Protein AF-A0A8F5RH94-F1 (afdb_monomer_lite)

Sequence (377 aa):
MGQPFQNGEINATYNPVNGRIYVYFTSCKGLTGWGYSQAGTTDPDHSSQIYFTYSDGEAFNWIDPINITSKLKAQEDEFSWISPCRSVVFPSGRLGLVSSSVIGSVVKSYFVIIDNDIVYLKNHILTSEYTGGEVGVHLLDNGKVVVHSRAYASSDGNGLQKIYISNSTFDQWNFISSVVTSDVKGDLVKLSNGYDNNPLWALTCANGRSDSSVGRSDYRVWFSRDLKKWDKSPITGINTDSVGYISSTDDGDGDGIISSSESGSFIGIWFTYVSQNYIRGRTYSLNGNKLKEVYNTYSDNALSSGAINNYELYINKSNESLCINYNGSGKKILQFGVNDSSTFVLDSSFTGNSVNVDNIDIIYLGAGNFTLSGLTG

Radius of gyration: 23.46 Å; chains: 1; bounding box: 64×50×61 Å

Secondary structure (DSSP, 8-state):
-PPPEEEEEEEEEEETTTTEEEEEEEEEESS-STTT--TT---TTTS-EEEEEEEESSS--BPPPEE-HHHH--TT-SEEE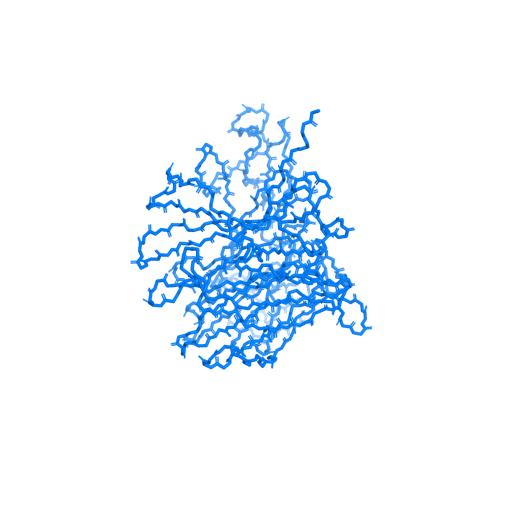E-SSPPEE-TTS-EEEEEEEEETTEEEEEEEEEETTEEEEEEEEEEEESSEEEEEEEE-TTS-EEEEEEE---TTS-EEEEEEEE-TTSS-EEEEEEEEESSS--EEEEES--TTSS-EEEEEEE--SBTTB-SSSSEEEEEESSSSS-EEPS---BTTTEEEEEEEEE-SSSSEEEEEEEESSSSSEEEEEEESS------EEEETTEEEE---EE-THHHHTT-S-TT-EEEETTTTEEEEEETTEEEEEEE-SS-GGGEEEE-TT---SEEE-TT--EEEE-SS-----EEE-

Foldseek 3Di:
DWADKDKDQWAWEQQPLQQKIKIKIKIAGDPADPPQAAAQDQDRPHHIWIWMWMDHHPPPDIDDIDTLCVVFDDRQFRYKIWASAYWDADPVRWTWGKMWTDRPQKIWIWIWTDDHNDTPDTETADMAGNAKRNKYWDADPVRKIKIWIWHFDDPVGFIKTWIWIADNVRRDIHTQAIDTARSAHKEKEWFQDDPVRAIKMKIKWQQAQDPVDGHLFWMWIWIDRRSRDTDTDPDTDDQRQFPIDKYWYAPVNSFWIWIWGDGPVDPDIWIFIQGPVDGDTWTWDQDPNDTDTQPAEDALVCLQVCVAPQQHWHQHPVQRFIWGNHNSGTDGGGHPDDPPVQEAEDDPPDPDQEAENVSHPYYHYYDDDDHHPYYHD

Structure (mmCIF, N/CA/C/O backbone):
data_AF-A0A8F5RH94-F1
#
_entry.id   AF-A0A8F5RH94-F1
#
loop_
_atom_site.group_PDB
_atom_site.id
_atom_site.type_symbol
_atom_site.label_atom_id
_atom_site.label_alt_id
_atom_site.label_comp_id
_atom_site.label_asym_id
_atom_site.label_entity_id
_atom_site.label_seq_id
_atom_site.pdbx_PDB_ins_code
_atom_site.Cartn_x
_atom_site.Cartn_y
_atom_site.Cartn_z
_atom_site.occupancy
_atom_site.B_iso_or_equiv
_atom_site.auth_seq_id
_atom_site.auth_comp_id
_atom_site.auth_asym_id
_atom_site.auth_atom_id
_atom_site.pdbx_PDB_model_num
ATOM 1 N N . MET A 1 1 ? -20.651 29.127 3.802 1.00 47.53 1 MET A N 1
ATOM 2 C CA . MET A 1 1 ? -20.532 28.001 2.848 1.00 47.53 1 MET A CA 1
ATOM 3 C C . MET A 1 1 ? -19.832 26.871 3.585 1.00 47.53 1 MET A C 1
ATOM 5 O O . MET A 1 1 ? -18.848 27.163 4.252 1.00 47.53 1 MET A O 1
ATOM 9 N N . GLY A 1 2 ? -20.369 25.647 3.570 1.00 62.72 2 GLY A N 1
ATOM 10 C CA . GLY A 1 2 ? -19.730 24.509 4.247 1.00 62.72 2 GLY A CA 1
ATOM 11 C C . GLY A 1 2 ? -18.393 24.173 3.586 1.00 62.72 2 GLY A C 1
ATOM 12 O O . GLY A 1 2 ? -18.299 24.239 2.361 1.00 62.72 2 GLY A O 1
ATOM 13 N N . GLN A 1 3 ? -17.358 23.874 4.376 1.00 72.31 3 GLN A N 1
ATOM 14 C CA . GLN A 1 3 ? -16.071 23.458 3.815 1.00 72.31 3 GLN A CA 1
ATOM 15 C C . GLN A 1 3 ? -16.215 22.097 3.110 1.00 72.31 3 GLN A C 1
ATOM 17 O O . GLN A 1 3 ? -16.968 21.250 3.600 1.00 72.31 3 GLN A O 1
ATOM 22 N N . PRO A 1 4 ? -15.545 21.889 1.961 1.00 82.06 4 PRO A N 1
ATOM 23 C CA . PRO A 1 4 ? -15.655 20.646 1.208 1.00 82.06 4 PRO A CA 1
ATOM 24 C C . PRO A 1 4 ? -14.957 19.488 1.930 1.00 82.06 4 PRO A C 1
ATOM 26 O O . PRO A 1 4 ? -14.002 19.692 2.684 1.00 82.06 4 PRO A O 1
ATOM 29 N N . PHE A 1 5 ? -15.424 18.269 1.658 1.00 84.88 5 PHE A N 1
ATOM 30 C CA . PHE A 1 5 ? -14.713 17.045 2.016 1.00 84.88 5 PHE A CA 1
ATOM 31 C C . PHE A 1 5 ? -13.603 16.762 1.003 1.00 84.88 5 PHE A C 1
ATOM 33 O O . PHE A 1 5 ? -13.804 16.894 -0.205 1.00 84.88 5 PHE A O 1
ATOM 40 N N . GLN A 1 6 ? -12.449 16.346 1.507 1.00 86.50 6 GLN A N 1
ATOM 41 C CA . GLN A 1 6 ? -11.311 15.861 0.743 1.00 86.50 6 GLN A CA 1
ATOM 42 C C . GLN A 1 6 ? -11.146 14.376 1.050 1.00 86.50 6 GLN A C 1
ATOM 44 O O . GLN A 1 6 ? -10.904 14.007 2.196 1.00 86.50 6 GLN A O 1
ATOM 49 N N . ASN A 1 7 ? -11.312 13.534 0.033 1.00 85.50 7 ASN A N 1
ATOM 50 C CA . ASN A 1 7 ? -11.144 12.089 0.153 1.00 85.50 7 ASN A CA 1
ATOM 51 C C . ASN A 1 7 ? -9.745 11.712 -0.344 1.00 85.50 7 ASN A C 1
ATOM 53 O O . ASN A 1 7 ? -9.352 12.123 -1.434 1.00 85.50 7 ASN A O 1
ATOM 57 N N . GLY A 1 8 ? -9.017 10.929 0.442 1.00 84.81 8 GLY A N 1
ATOM 58 C CA . GLY A 1 8 ? -7.659 10.485 0.158 1.00 84.81 8 GLY A CA 1
ATOM 59 C C . GLY A 1 8 ? -7.354 9.161 0.850 1.00 84.81 8 GLY A C 1
ATOM 60 O O . GLY A 1 8 ? -8.247 8.514 1.396 1.00 84.81 8 GLY A O 1
ATOM 61 N N . GLU A 1 9 ? -6.087 8.755 0.814 1.00 86.75 9 GLU A N 1
ATOM 62 C CA . GLU A 1 9 ? -5.613 7.501 1.413 1.00 86.75 9 GLU A CA 1
ATOM 63 C C . GLU A 1 9 ? -6.459 6.282 1.002 1.00 86.75 9 GLU A C 1
ATOM 65 O O . GLU A 1 9 ? -7.090 5.608 1.820 1.00 86.75 9 GLU A O 1
ATOM 70 N N . ILE A 1 10 ? -6.543 6.060 -0.311 1.00 88.00 10 ILE A N 1
ATOM 71 C CA . ILE A 1 10 ? -7.443 5.072 -0.906 1.00 88.00 10 ILE A CA 1
ATOM 72 C C . ILE A 1 10 ? -6.784 3.689 -0.913 1.00 88.00 10 ILE A C 1
ATOM 74 O O . ILE A 1 10 ? -5.681 3.507 -1.427 1.00 88.00 10 ILE A O 1
ATOM 78 N N . ASN A 1 11 ? -7.513 2.696 -0.415 1.00 91.19 11 ASN A N 1
ATOM 79 C CA . ASN A 1 11 ? -7.207 1.274 -0.522 1.00 91.19 11 ASN A CA 1
ATOM 80 C C . ASN A 1 11 ? -8.322 0.602 -1.324 1.00 91.19 11 ASN A C 1
ATOM 82 O O . ASN A 1 11 ? -9.471 0.576 -0.889 1.00 91.19 11 ASN A O 1
ATOM 86 N N . ALA A 1 12 ? -7.978 0.054 -2.489 1.00 88.06 12 ALA A N 1
ATOM 87 C CA . ALA A 1 12 ? -8.902 -0.677 -3.346 1.00 88.06 12 ALA A CA 1
ATOM 88 C C . ALA A 1 12 ? -8.461 -2.139 -3.474 1.00 88.06 12 ALA A C 1
ATOM 90 O O . ALA A 1 12 ? -7.292 -2.415 -3.747 1.00 88.06 12 ALA A O 1
ATOM 91 N N . THR A 1 13 ? -9.383 -3.080 -3.269 1.00 88.19 13 THR A N 1
ATOM 92 C CA . THR A 1 13 ? -9.089 -4.521 -3.294 1.00 88.19 13 THR A CA 1
ATOM 93 C C . THR A 1 13 ? -10.240 -5.306 -3.913 1.00 88.19 13 THR A C 1
ATOM 95 O O . THR A 1 13 ? -11.384 -5.180 -3.479 1.00 88.19 13 THR A O 1
ATOM 98 N N . TYR A 1 14 ? -9.934 -6.158 -4.893 1.00 85.62 14 TYR A N 1
ATOM 99 C CA . TYR A 1 14 ? -10.873 -7.159 -5.395 1.00 85.62 14 TYR A CA 1
ATOM 100 C C . TYR A 1 14 ? -10.861 -8.396 -4.494 1.00 85.62 14 TYR A C 1
ATOM 102 O O . TYR A 1 14 ? -9.803 -8.950 -4.198 1.00 85.62 14 TYR A O 1
ATOM 110 N N . ASN A 1 15 ? -12.042 -8.830 -4.073 1.00 85.75 15 ASN A N 1
ATOM 111 C CA . ASN A 1 15 ? -12.261 -10.007 -3.258 1.00 85.75 15 ASN A CA 1
ATOM 112 C C . ASN A 1 15 ? -12.833 -11.139 -4.128 1.00 85.75 15 ASN A C 1
ATOM 114 O O . ASN A 1 15 ? -14.033 -11.148 -4.412 1.00 85.75 15 ASN A O 1
ATOM 118 N N . PRO A 1 16 ? -12.010 -12.118 -4.541 1.00 83.75 16 PRO A N 1
ATOM 119 C CA . PRO A 1 16 ? -12.460 -13.191 -5.424 1.00 83.75 16 PRO A CA 1
ATOM 120 C C . PRO A 1 16 ? -13.443 -14.166 -4.763 1.00 83.75 16 PRO A C 1
ATOM 122 O O . PRO A 1 16 ? -14.113 -14.907 -5.473 1.00 83.75 16 PRO A O 1
ATOM 125 N N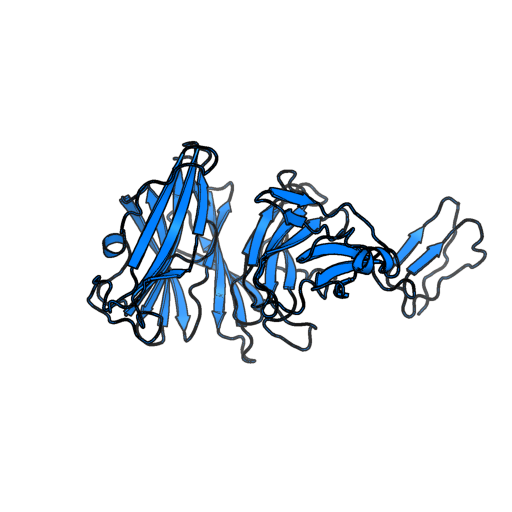 . VAL A 1 17 ? -13.549 -14.186 -3.428 1.00 86.00 17 VAL A N 1
ATOM 126 C CA . VAL A 1 17 ? -14.444 -15.113 -2.712 1.00 86.00 17 VAL A CA 1
ATOM 127 C C . VAL A 1 17 ? -15.906 -14.705 -2.879 1.00 86.00 17 VAL A C 1
ATOM 129 O O . VAL A 1 17 ? -16.777 -15.564 -2.987 1.00 86.00 17 VAL A O 1
ATOM 132 N N . ASN A 1 18 ? -16.179 -13.399 -2.909 1.00 86.19 18 ASN A N 1
ATOM 133 C CA . ASN A 1 18 ? -17.534 -12.861 -3.043 1.00 86.19 18 ASN A CA 1
ATOM 134 C C . ASN A 1 18 ? -17.748 -12.013 -4.308 1.00 86.19 18 ASN A C 1
ATOM 136 O O . ASN A 1 18 ? -18.860 -11.546 -4.533 1.00 86.19 18 ASN A O 1
ATOM 140 N N . GLY A 1 19 ? -16.716 -11.829 -5.138 1.00 83.56 19 GLY A N 1
ATOM 141 C CA . GLY A 1 19 ? -16.802 -11.101 -6.404 1.00 83.56 19 GLY A CA 1
ATOM 142 C C . GLY A 1 19 ? -16.951 -9.584 -6.252 1.00 83.56 19 GLY A C 1
ATOM 143 O O . GLY A 1 19 ? -17.458 -8.932 -7.165 1.00 83.56 19 GLY A O 1
ATOM 144 N N . ARG A 1 20 ? -16.542 -9.015 -5.109 1.00 87.00 20 ARG A N 1
ATOM 145 C CA . ARG A 1 20 ? -16.675 -7.579 -4.819 1.00 87.00 20 ARG A CA 1
ATOM 146 C C . ARG A 1 20 ? -15.367 -6.829 -4.933 1.00 87.00 20 ARG A C 1
ATOM 148 O O . ARG A 1 20 ? -14.315 -7.326 -4.538 1.00 87.00 20 ARG A O 1
ATOM 155 N N . ILE A 1 21 ? -15.453 -5.581 -5.368 1.00 88.81 21 ILE A N 1
ATOM 156 C CA . ILE A 1 21 ? -14.367 -4.612 -5.248 1.00 88.81 21 ILE A CA 1
ATOM 157 C C . ILE A 1 21 ? -14.678 -3.728 -4.052 1.00 88.81 21 ILE A C 1
ATOM 159 O O . ILE A 1 21 ? -15.674 -3.011 -4.054 1.00 88.81 21 ILE A O 1
ATOM 163 N N . TYR A 1 22 ? -13.825 -3.783 -3.038 1.00 92.56 22 TYR A N 1
ATOM 164 C CA . TYR A 1 22 ? -13.903 -2.931 -1.860 1.00 92.56 22 TYR A CA 1
ATOM 165 C C . TYR A 1 22 ? -13.007 -1.715 -2.036 1.00 92.56 22 TYR A C 1
ATOM 167 O O . TYR A 1 22 ? -11.866 -1.850 -2.478 1.00 92.56 22 TYR A O 1
ATOM 175 N N . VAL A 1 23 ? -13.507 -0.548 -1.638 1.00 93.12 23 VAL A N 1
ATOM 176 C CA . VAL A 1 23 ? -12.736 0.691 -1.561 1.00 93.12 23 VAL A CA 1
ATOM 177 C C . VAL A 1 23 ? -12.885 1.269 -0.165 1.00 93.12 23 VAL A C 1
ATOM 179 O O . VAL A 1 23 ? -13.974 1.678 0.231 1.00 93.12 23 VAL A O 1
ATOM 182 N N . TYR A 1 24 ? -11.777 1.318 0.562 1.00 95.50 24 TYR A N 1
ATOM 183 C CA . TYR A 1 24 ? -11.639 2.029 1.824 1.00 95.50 24 TYR A CA 1
ATOM 184 C C . TYR A 1 24 ? -10.936 3.354 1.564 1.00 95.50 24 TYR A C 1
ATOM 186 O O . TYR A 1 24 ? -10.011 3.418 0.755 1.00 95.50 24 TYR A O 1
ATOM 194 N N . PHE A 1 25 ? -11.363 4.411 2.240 1.00 94.88 25 PHE A N 1
ATOM 195 C CA . PHE A 1 25 ? -10.755 5.726 2.080 1.00 94.88 25 PHE A CA 1
ATOM 196 C C . PHE A 1 25 ? -10.907 6.564 3.342 1.00 94.88 25 PHE A C 1
ATOM 198 O O . PHE A 1 25 ? -11.797 6.343 4.169 1.00 94.88 25 PHE A O 1
ATOM 205 N N . THR A 1 26 ? -10.029 7.552 3.463 1.00 95.31 26 THR A N 1
ATOM 206 C CA . THR A 1 26 ? -10.053 8.537 4.540 1.00 95.31 26 THR A CA 1
ATOM 207 C C . THR A 1 26 ? -10.595 9.850 3.993 1.00 95.31 26 THR A C 1
ATOM 209 O O . THR A 1 26 ? -10.271 10.253 2.880 1.00 95.31 26 THR A O 1
ATOM 212 N N . SER A 1 27 ? -11.449 10.519 4.754 1.00 93.81 27 SER A N 1
ATOM 213 C CA . SER A 1 27 ? -12.099 11.763 4.363 1.00 93.81 27 SER A CA 1
ATOM 214 C C . SER A 1 27 ? -11.906 12.824 5.436 1.00 93.81 27 SER A C 1
ATOM 216 O O . SER A 1 27 ? -12.134 12.570 6.620 1.00 93.81 27 SER A O 1
ATOM 218 N N . CYS A 1 28 ? -11.522 14.020 5.012 1.00 92.50 28 CYS A N 1
ATOM 219 C CA . CYS A 1 28 ? -11.280 15.168 5.875 1.00 92.50 28 CYS A CA 1
ATOM 220 C C . CYS A 1 28 ? -12.163 16.329 5.412 1.00 92.50 28 CYS A C 1
ATOM 222 O O . CYS A 1 28 ? -12.122 16.717 4.245 1.00 92.50 28 CYS A O 1
ATOM 224 N N . LYS A 1 29 ? -12.976 16.899 6.303 1.00 89.38 29 LYS A N 1
ATOM 225 C CA . LYS A 1 29 ? -13.745 18.115 6.018 1.00 89.38 29 LYS A CA 1
ATOM 226 C C . LYS A 1 29 ? -12.902 19.339 6.347 1.00 89.38 29 LYS A C 1
ATOM 228 O O . LYS A 1 29 ? -12.485 19.512 7.490 1.00 89.38 29 LYS A O 1
ATOM 233 N N . GLY A 1 30 ? -12.661 20.205 5.369 1.00 83.69 30 GLY A N 1
ATOM 234 C CA . GLY A 1 30 ? -11.839 21.389 5.608 1.00 83.69 30 GLY A CA 1
ATOM 235 C C . GLY A 1 30 ? -10.415 21.057 6.072 1.00 83.69 30 GLY A C 1
ATOM 236 O O . GLY A 1 30 ? -9.780 20.149 5.543 1.00 83.69 30 GLY A O 1
ATOM 237 N N . LEU A 1 31 ? -9.907 21.783 7.071 1.00 81.06 31 LEU A N 1
ATOM 238 C CA . LEU A 1 31 ? -8.589 21.539 7.673 1.00 81.06 31 LEU A CA 1
ATOM 239 C C . LEU A 1 31 ? -8.673 20.496 8.801 1.00 81.06 31 LEU A C 1
ATOM 241 O O . LEU A 1 31 ? -8.509 20.829 9.967 1.00 81.06 31 LEU A O 1
ATOM 245 N N . THR A 1 32 ? -8.932 19.233 8.459 1.00 80.38 32 THR A N 1
ATOM 246 C CA . THR A 1 32 ? -8.999 18.095 9.408 1.00 80.38 32 THR A CA 1
ATOM 247 C C . THR A 1 32 ? -8.022 16.975 9.029 1.00 80.38 32 THR A C 1
ATOM 249 O O . THR A 1 32 ? -8.327 15.792 9.107 1.00 80.38 32 THR A O 1
ATOM 252 N N . GLY A 1 33 ? -6.823 17.351 8.577 1.00 83.25 33 GLY A N 1
ATOM 253 C CA . GLY A 1 33 ? -5.724 16.422 8.286 1.00 83.25 33 GLY A CA 1
ATOM 254 C C . GLY A 1 33 ? -4.767 16.228 9.466 1.00 83.25 33 GLY A C 1
ATOM 255 O O . GLY A 1 33 ? -5.041 16.657 10.595 1.00 83.25 33 GLY A O 1
ATOM 256 N N . TRP A 1 34 ? -3.612 15.613 9.196 1.00 85.44 34 TRP A N 1
ATOM 257 C CA . TRP A 1 34 ? -2.502 15.524 10.150 1.00 85.44 34 TRP A CA 1
ATOM 258 C C . TRP A 1 34 ? -2.140 16.915 10.686 1.00 85.44 34 TRP A C 1
ATOM 260 O O . TRP A 1 34 ? -1.942 17.850 9.913 1.00 85.44 34 TRP A O 1
ATOM 270 N N . GLY A 1 35 ? -2.052 17.051 12.013 1.00 87.12 35 GLY A N 1
ATOM 271 C CA . GLY A 1 35 ? -1.659 18.297 12.685 1.00 87.12 35 GLY A CA 1
ATOM 272 C C . GLY A 1 35 ? -2.806 19.287 12.892 1.00 87.12 35 GLY A C 1
ATOM 273 O O . GLY A 1 35 ? -2.614 20.305 13.551 1.00 87.12 35 GLY A O 1
ATOM 274 N N . TYR A 1 36 ? -3.994 18.977 12.368 1.00 90.19 36 TYR A N 1
ATOM 275 C CA . TYR A 1 36 ? -5.202 19.788 12.535 1.00 90.19 36 TYR A CA 1
ATOM 276 C C . TYR A 1 36 ? -6.373 19.013 13.150 1.00 90.19 36 TYR A C 1
ATOM 278 O O . TYR A 1 36 ? -7.270 19.619 13.733 1.00 90.19 36 TYR A O 1
ATOM 286 N N . SER A 1 37 ? -6.371 17.682 13.036 1.00 91.12 37 SER A N 1
ATOM 287 C CA . SER A 1 37 ? -7.397 16.828 13.639 1.00 91.12 37 SER A CA 1
ATOM 288 C C . SER A 1 37 ? -7.304 16.794 15.160 1.00 91.12 37 SER A C 1
ATOM 290 O O . SER A 1 37 ? -6.217 16.844 15.731 1.00 91.12 37 SER A O 1
ATOM 292 N N . GLN A 1 38 ? -8.455 16.663 15.812 1.00 90.75 38 GLN A N 1
ATOM 293 C CA . GLN A 1 38 ? -8.571 16.632 17.265 1.00 90.75 38 GLN A CA 1
ATOM 294 C C . GLN A 1 38 ? -8.812 15.209 17.772 1.00 90.75 38 GLN A C 1
ATOM 296 O O . GLN A 1 38 ? -9.543 14.423 17.163 1.00 90.75 38 GLN A O 1
ATOM 301 N N . ALA A 1 39 ? -8.214 14.896 18.921 1.00 90.75 39 ALA A N 1
ATOM 302 C CA . ALA A 1 39 ? -8.501 13.669 19.650 1.00 90.75 39 ALA A CA 1
ATOM 303 C C . ALA A 1 39 ? -9.884 13.712 20.318 1.00 90.75 39 ALA A C 1
ATOM 305 O O . ALA A 1 39 ? -10.475 14.772 20.524 1.00 90.75 39 ALA A O 1
ATOM 306 N N . GLY A 1 40 ? -10.403 12.541 20.679 1.00 81.88 40 GLY A N 1
ATOM 307 C CA . GLY A 1 40 ? -11.631 12.398 21.462 1.00 81.88 40 GLY A CA 1
ATOM 308 C C . GLY A 1 40 ? -12.926 12.605 20.681 1.00 81.88 40 GLY A C 1
ATOM 309 O O . GLY A 1 40 ? -13.996 12.619 21.284 1.00 81.88 40 GLY A O 1
ATOM 310 N N . THR A 1 41 ? -12.853 12.748 19.357 1.00 86.44 41 THR A N 1
ATOM 311 C CA . THR A 1 41 ? -14.020 12.990 18.507 1.00 86.44 41 THR A CA 1
ATOM 312 C C . THR A 1 41 ? -14.001 12.143 17.240 1.00 86.44 41 THR A C 1
ATOM 314 O O . THR A 1 41 ? -12.952 11.829 16.681 1.00 86.44 41 THR A O 1
ATOM 317 N N . THR A 1 42 ? -15.197 11.763 16.795 1.00 87.88 42 THR A N 1
ATOM 318 C CA . THR A 1 42 ? -15.453 11.132 15.490 1.00 87.88 42 THR A CA 1
ATOM 319 C C . THR A 1 42 ? -16.305 12.035 14.603 1.00 87.88 42 THR A C 1
ATOM 321 O O . THR A 1 42 ? -16.793 11.601 13.568 1.00 87.88 42 THR A O 1
ATOM 324 N N . ASP A 1 43 ? -16.482 13.298 14.988 1.00 90.88 43 ASP A N 1
ATOM 325 C CA . ASP A 1 43 ? -17.236 14.268 14.208 1.00 90.88 43 ASP A CA 1
ATOM 326 C C . ASP A 1 43 ? -16.420 14.770 12.997 1.00 90.88 43 ASP A C 1
ATOM 328 O O . ASP A 1 43 ? -15.246 15.130 13.157 1.00 90.88 43 ASP A O 1
ATOM 332 N N . PRO A 1 44 ? -17.015 14.820 11.789 1.00 90.56 44 PRO A N 1
ATOM 333 C CA . PRO A 1 44 ? -16.322 15.233 10.572 1.00 90.56 44 PRO A CA 1
ATOM 334 C C . PRO A 1 44 ? -15.774 16.661 10.592 1.00 90.56 44 PRO A C 1
ATOM 336 O O . PRO A 1 44 ? -14.850 16.927 9.833 1.00 90.56 44 PRO A O 1
ATOM 339 N N . ASP A 1 45 ? -16.306 17.583 11.405 1.00 90.69 45 ASP A N 1
ATOM 340 C CA . ASP A 1 45 ? -15.776 18.954 11.480 1.00 90.69 45 ASP A CA 1
ATOM 341 C C . ASP A 1 45 ? -14.471 19.053 12.287 1.00 90.69 45 ASP A C 1
ATOM 343 O O . ASP A 1 45 ? -13.781 20.069 12.214 1.00 90.69 45 ASP A O 1
ATOM 347 N N . HIS A 1 46 ? -14.105 18.000 13.024 1.00 90.62 46 HIS A N 1
ATOM 348 C CA . HIS A 1 46 ? -12.979 18.030 13.961 1.00 90.62 46 HIS A CA 1
ATOM 349 C C . HIS A 1 46 ? -11.968 16.896 13.763 1.00 90.62 46 HIS A C 1
ATOM 351 O O . HIS A 1 46 ? -10.854 16.983 14.281 1.00 90.62 46 HIS A O 1
ATOM 357 N N . SER A 1 47 ? -12.316 15.828 13.040 1.00 92.69 47 SER A N 1
ATOM 358 C CA . SER A 1 47 ? -11.398 14.715 12.797 1.00 92.69 47 SER A CA 1
ATOM 359 C C . SER A 1 47 ? -11.680 13.980 11.490 1.00 92.69 47 SER A C 1
ATOM 361 O O . SER A 1 47 ? -12.790 14.004 10.948 1.00 92.69 47 SER A O 1
ATOM 363 N N . SER A 1 48 ? -10.653 13.278 11.021 1.00 94.31 48 SER A N 1
ATOM 364 C CA . SER A 1 48 ? -10.707 12.352 9.897 1.00 94.31 48 SER A CA 1
ATOM 365 C C . SER A 1 48 ? -11.798 11.305 10.054 1.00 94.31 48 SER A C 1
ATOM 367 O O . SER A 1 48 ? -11.979 10.726 11.128 1.00 94.31 48 SER A O 1
ATOM 369 N N . GLN A 1 49 ? -12.452 11.006 8.943 1.00 94.75 49 GLN A N 1
ATOM 370 C CA . GLN A 1 49 ? -13.476 9.986 8.834 1.00 94.75 49 GLN A CA 1
ATOM 371 C C . GLN A 1 49 ? -12.979 8.845 7.953 1.00 94.75 49 GLN A C 1
ATOM 373 O O . GLN A 1 49 ? -12.438 9.082 6.877 1.00 94.75 49 GLN A O 1
ATOM 378 N N . ILE A 1 50 ? -13.191 7.608 8.379 1.00 96.06 50 ILE A N 1
ATOM 379 C CA . ILE A 1 50 ? -12.871 6.416 7.604 1.00 96.06 50 ILE A CA 1
ATOM 380 C C . ILE A 1 50 ? -14.165 5.822 7.064 1.00 96.06 50 ILE A C 1
ATOM 382 O O . ILE A 1 50 ? -15.078 5.490 7.825 1.00 96.06 50 ILE A O 1
ATOM 386 N N . TYR A 1 51 ? -14.209 5.650 5.750 1.00 96.50 51 TYR A N 1
ATOM 387 C CA . TYR A 1 51 ? -15.338 5.072 5.041 1.00 96.50 51 TYR A CA 1
ATOM 388 C C . TYR A 1 51 ? -14.916 3.831 4.268 1.00 96.50 51 TYR A C 1
ATOM 390 O O . TYR A 1 51 ? -13.748 3.671 3.901 1.00 96.50 51 TYR A O 1
ATOM 398 N N . PHE A 1 52 ? -15.897 2.992 3.954 1.00 96.56 52 PHE A N 1
ATOM 399 C CA . PHE A 1 52 ? -15.772 2.037 2.864 1.00 96.56 52 PHE A CA 1
ATOM 400 C C . PHE A 1 52 ? -16.996 2.069 1.955 1.00 96.56 52 PHE A C 1
ATOM 402 O O . PHE A 1 52 ? -18.097 2.422 2.367 1.00 96.56 52 PHE A O 1
ATOM 409 N N . THR A 1 53 ? -16.796 1.674 0.709 1.00 95.19 53 THR A N 1
ATOM 410 C CA . THR A 1 53 ? -17.845 1.344 -0.254 1.00 95.19 53 THR A CA 1
ATOM 411 C C . THR A 1 53 ? -17.429 0.073 -0.988 1.00 95.19 53 THR A C 1
ATOM 413 O O . THR A 1 53 ? -16.270 -0.350 -0.921 1.00 95.19 53 THR A O 1
ATOM 416 N N . TYR A 1 54 ? -18.369 -0.567 -1.668 1.00 93.31 54 TYR A N 1
ATOM 417 C CA . TYR A 1 54 ? -18.059 -1.670 -2.558 1.00 93.31 54 TYR A CA 1
ATOM 418 C C . TYR A 1 54 ? -18.927 -1.643 -3.807 1.00 93.31 54 TYR A C 1
ATOM 420 O O . TYR A 1 54 ? -19.996 -1.027 -3.841 1.00 93.31 54 TYR A O 1
ATOM 428 N N . SER A 1 55 ? -18.448 -2.355 -4.819 1.00 89.56 55 SER A N 1
ATOM 429 C CA . SER A 1 55 ? -19.189 -2.680 -6.028 1.00 89.56 55 SER A CA 1
ATOM 430 C C . SER A 1 55 ? -19.210 -4.190 -6.228 1.00 89.56 55 SER A C 1
ATOM 432 O O . SER A 1 55 ? -18.194 -4.860 -6.025 1.00 89.56 55 SER A O 1
ATOM 434 N N . ASP A 1 56 ? -20.366 -4.722 -6.618 1.00 81.69 56 ASP A N 1
ATOM 435 C CA . ASP A 1 56 ? -20.488 -6.099 -7.088 1.00 81.69 56 ASP A CA 1
ATOM 436 C C . ASP A 1 56 ? -20.069 -6.161 -8.573 1.00 81.69 56 ASP A C 1
ATOM 438 O O . ASP A 1 56 ? -20.572 -5.398 -9.403 1.00 81.69 56 ASP A O 1
ATOM 442 N N . GLY A 1 57 ? -19.160 -7.074 -8.931 1.00 66.75 57 GLY A N 1
ATOM 443 C CA . GLY A 1 57 ? -18.731 -7.275 -10.321 1.00 66.75 57 GLY A CA 1
ATOM 444 C C . GLY A 1 57 ? -17.796 -6.183 -10.870 1.00 66.75 57 GLY A C 1
ATOM 445 O O . GLY A 1 57 ? -16.823 -5.801 -10.227 1.00 66.75 57 GLY A O 1
ATOM 446 N N . GLU A 1 58 ? -18.060 -5.705 -12.092 1.00 65.19 58 GLU A N 1
ATOM 447 C CA . GLU A 1 58 ? -17.167 -4.853 -12.909 1.00 65.19 58 GLU A CA 1
ATOM 448 C C . GLU A 1 58 ? -17.116 -3.356 -12.498 1.00 65.19 58 GLU A C 1
ATOM 450 O O . GLU A 1 58 ? -16.890 -2.483 -13.332 1.00 65.19 58 GLU A O 1
ATOM 455 N N . ALA A 1 59 ? -17.306 -3.025 -11.216 1.00 74.00 59 ALA A N 1
ATOM 456 C CA . ALA A 1 59 ? -17.174 -1.657 -10.681 1.00 74.00 59 ALA A CA 1
ATOM 457 C C . ALA A 1 59 ? -18.160 -0.593 -11.226 1.00 74.00 59 ALA A C 1
ATOM 459 O O . ALA A 1 59 ? -17.881 0.607 -11.142 1.00 74.00 59 ALA A O 1
ATOM 460 N N . PHE A 1 60 ? -19.314 -0.988 -11.778 1.00 73.50 60 PHE A N 1
ATOM 461 C CA . PHE A 1 60 ? -20.271 -0.037 -12.373 1.00 73.50 60 PHE A CA 1
ATOM 462 C C . PHE A 1 60 ? -21.203 0.637 -11.365 1.00 73.50 60 PHE A C 1
ATOM 464 O O . PHE A 1 60 ? -21.576 1.791 -11.557 1.00 73.50 60 PHE A O 1
ATOM 471 N N . ASN A 1 61 ? -21.588 -0.079 -10.308 1.00 82.56 61 ASN A N 1
ATOM 472 C CA . ASN A 1 61 ? -22.531 0.403 -9.302 1.00 82.56 61 ASN A CA 1
ATOM 473 C C . ASN A 1 61 ? -21.901 0.287 -7.922 1.00 82.56 61 ASN A C 1
ATOM 475 O O . ASN A 1 61 ? -21.528 -0.808 -7.504 1.00 82.56 61 ASN A O 1
ATOM 479 N N . TRP A 1 62 ? -21.798 1.412 -7.229 1.00 89.50 62 TRP A N 1
ATOM 480 C CA . TRP A 1 62 ? -21.219 1.499 -5.895 1.00 89.50 62 TRP A CA 1
ATOM 481 C C . TRP A 1 62 ? -22.328 1.730 -4.884 1.00 89.50 62 TRP A C 1
ATOM 483 O O . TRP A 1 62 ? -23.243 2.513 -5.143 1.00 89.50 62 TRP A O 1
ATOM 493 N N . ILE A 1 63 ? -22.250 1.060 -3.739 1.00 94.81 63 ILE A N 1
ATOM 494 C CA . ILE A 1 63 ? -23.141 1.386 -2.626 1.00 94.81 63 ILE A CA 1
ATOM 495 C C . ILE A 1 63 ? -22.745 2.725 -1.995 1.00 94.81 63 ILE A C 1
ATOM 497 O O . ILE A 1 63 ? -21.592 3.162 -2.099 1.00 94.81 63 ILE A O 1
ATOM 501 N N . ASP A 1 64 ? -23.684 3.352 -1.290 1.00 95.50 64 ASP A N 1
ATOM 502 C CA . ASP A 1 64 ? -23.380 4.548 -0.508 1.00 95.50 64 ASP A CA 1
ATOM 503 C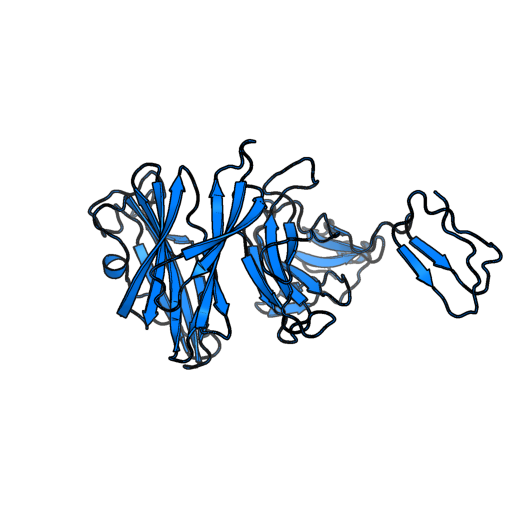 C . ASP A 1 64 ? -22.248 4.262 0.497 1.00 95.50 64 ASP A C 1
ATOM 505 O O . ASP A 1 64 ? -22.259 3.210 1.147 1.00 95.50 64 ASP A O 1
ATOM 509 N N . PRO A 1 65 ? -21.258 5.166 0.642 1.00 95.81 65 PRO A N 1
ATOM 510 C CA . PRO A 1 65 ? -20.169 4.965 1.584 1.00 95.81 65 PRO A CA 1
ATOM 511 C C . PRO A 1 65 ? -20.656 4.805 3.027 1.00 95.81 65 PRO A C 1
ATOM 513 O O . PRO A 1 65 ? -21.412 5.625 3.549 1.00 95.81 65 PRO A O 1
ATOM 516 N N . ILE A 1 66 ? -20.154 3.776 3.702 1.00 97.31 66 ILE A N 1
ATOM 517 C CA . ILE A 1 66 ? -20.466 3.453 5.092 1.00 97.31 66 ILE A CA 1
ATOM 518 C C . ILE A 1 66 ? -19.332 3.965 5.979 1.00 97.31 66 ILE A C 1
ATOM 520 O O . ILE A 1 66 ? -18.167 3.620 5.776 1.00 97.31 66 ILE A O 1
ATOM 524 N N . ASN A 1 67 ? -19.669 4.791 6.971 1.00 96.19 67 ASN A N 1
ATOM 525 C CA . ASN A 1 67 ? -18.705 5.328 7.930 1.00 96.19 67 ASN A CA 1
ATOM 526 C C . ASN A 1 67 ? -18.363 4.276 8.997 1.00 96.19 67 ASN A C 1
ATOM 528 O O . ASN A 1 67 ? -19.232 3.850 9.757 1.00 96.19 67 ASN A O 1
ATOM 532 N N . ILE A 1 68 ? -17.089 3.900 9.084 1.00 96.31 68 ILE A N 1
ATOM 533 C CA . ILE A 1 68 ? -16.559 2.934 10.059 1.00 96.31 68 ILE A CA 1
ATOM 534 C C . ILE A 1 68 ? -15.561 3.572 11.033 1.00 96.31 68 ILE A C 1
ATOM 536 O O . ILE A 1 68 ? -14.861 2.867 11.760 1.00 96.31 68 ILE A O 1
ATOM 540 N N . THR A 1 69 ? -15.502 4.905 11.094 1.00 95.25 69 THR A N 1
ATOM 541 C CA . THR A 1 69 ? -14.572 5.659 11.953 1.00 95.25 69 THR A CA 1
ATOM 542 C C . THR A 1 69 ? -14.644 5.194 13.402 1.00 95.25 69 THR A C 1
ATOM 544 O O . THR A 1 69 ? -13.617 4.891 13.999 1.00 95.25 69 THR A O 1
ATOM 547 N N . SER A 1 70 ? -15.851 5.035 13.952 1.00 93.81 70 SER A N 1
ATOM 548 C CA . SER A 1 70 ? -16.065 4.602 15.341 1.00 93.81 70 SER A CA 1
ATOM 549 C C . SER A 1 70 ? -15.590 3.175 15.641 1.00 93.81 70 SER A C 1
ATOM 551 O O . SER A 1 70 ? -15.465 2.806 16.806 1.00 93.81 70 SER A O 1
ATOM 553 N N . LYS A 1 71 ? -15.328 2.360 14.612 1.00 94.44 71 LYS A N 1
ATOM 554 C CA . LYS A 1 71 ? -14.790 1.000 14.752 1.00 94.44 71 LYS A CA 1
ATOM 555 C C . LYS A 1 71 ? -13.264 0.975 14.775 1.00 94.44 71 LYS A C 1
ATOM 557 O O . LYS A 1 71 ? -12.682 0.021 15.285 1.00 94.44 71 LYS A O 1
ATOM 562 N N . LEU A 1 72 ? -12.621 1.988 14.195 1.00 94.44 72 LEU A N 1
ATOM 563 C CA . LEU A 1 72 ? -11.179 1.994 13.947 1.00 94.44 72 LEU A CA 1
ATOM 564 C C . LEU A 1 72 ? -10.437 3.069 14.735 1.00 94.44 72 LEU A C 1
ATOM 566 O O . LEU A 1 72 ? -9.325 2.809 15.185 1.00 94.44 72 LEU A O 1
ATOM 570 N N . LYS A 1 73 ? -11.029 4.243 14.929 1.00 93.69 73 LYS A N 1
ATOM 571 C CA . LYS A 1 73 ? -10.417 5.363 15.641 1.00 93.69 73 LYS A CA 1
ATOM 572 C C . LYS A 1 73 ? -10.553 5.178 17.150 1.00 93.69 73 LYS A C 1
ATOM 574 O O . LYS A 1 73 ? -11.666 5.049 17.660 1.00 93.69 73 LYS A O 1
ATOM 579 N N . ALA A 1 74 ? -9.426 5.156 17.856 1.00 92.00 74 ALA A N 1
ATOM 580 C CA . ALA A 1 74 ? -9.415 5.172 19.314 1.00 92.00 74 ALA A CA 1
ATOM 581 C C . ALA A 1 74 ? -9.666 6.596 19.840 1.00 92.00 74 ALA A C 1
ATOM 583 O O . ALA A 1 74 ? -9.522 7.577 19.108 1.00 92.00 74 ALA A O 1
ATOM 584 N N . GLN A 1 75 ? -10.056 6.719 21.110 1.00 91.75 75 GLN A N 1
ATOM 585 C CA . GLN A 1 75 ? -10.411 8.013 21.701 1.00 91.75 75 GLN A CA 1
ATOM 586 C C . GLN A 1 75 ? -9.206 8.961 21.757 1.00 91.75 75 GLN A C 1
ATOM 588 O O . GLN A 1 75 ? -9.354 10.166 21.596 1.00 91.75 75 GLN A O 1
ATOM 593 N N . GLU A 1 76 ? -8.017 8.422 21.977 1.00 93.19 76 GLU A N 1
ATOM 594 C CA . GLU A 1 76 ? -6.762 9.158 22.074 1.00 93.19 76 GLU A CA 1
ATOM 595 C C . GLU A 1 76 ? -6.157 9.544 20.718 1.00 93.19 76 GLU A C 1
ATOM 597 O O . GLU A 1 76 ? -5.273 10.395 20.676 1.00 93.19 76 GLU A O 1
ATOM 602 N N . ASP A 1 77 ? -6.612 8.932 19.621 1.00 93.88 77 ASP A N 1
ATOM 603 C CA . ASP A 1 77 ? -6.081 9.216 18.291 1.00 93.88 77 ASP A CA 1
ATOM 604 C C . ASP A 1 77 ? -6.478 10.639 17.880 1.00 93.88 77 ASP A C 1
ATOM 606 O O . ASP A 1 77 ? -7.660 10.976 17.905 1.00 93.88 77 ASP A O 1
ATOM 610 N N . GLU A 1 78 ? -5.537 11.453 17.411 1.00 94.19 78 GLU A N 1
ATOM 611 C CA . GLU A 1 78 ? -5.809 12.776 16.833 1.00 94.19 78 GLU A CA 1
ATOM 612 C C . GLU A 1 78 ? -6.320 12.619 15.398 1.00 94.19 78 GLU A C 1
ATOM 614 O O . GLU A 1 78 ? -7.424 13.047 15.063 1.00 94.19 78 GLU A O 1
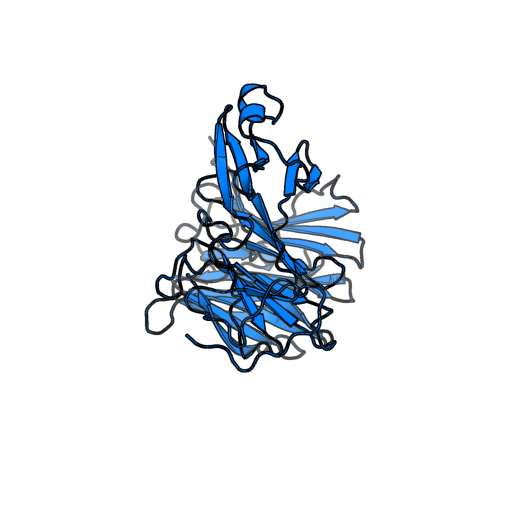ATOM 619 N N . PHE A 1 79 ? -5.573 11.878 14.581 1.00 94.12 79 PHE A N 1
ATOM 620 C CA . PHE A 1 79 ? -5.884 11.553 13.189 1.00 94.12 79 PHE A CA 1
ATOM 621 C C . PHE A 1 79 ? -5.831 10.038 12.997 1.00 94.12 79 PHE A C 1
ATOM 623 O O . PHE A 1 79 ? -4.943 9.387 13.543 1.00 94.12 79 PHE A O 1
ATOM 630 N N . SER A 1 80 ? -6.764 9.476 12.229 1.00 95.12 80 SER A N 1
ATOM 631 C CA . SER A 1 80 ? -6.785 8.048 11.896 1.00 95.12 80 SER A CA 1
ATOM 632 C C . SER A 1 80 ? -7.099 7.876 10.419 1.00 95.12 80 SER A C 1
ATOM 634 O O . SER A 1 80 ? -8.015 8.506 9.897 1.00 95.12 80 SER A O 1
ATOM 636 N N . TRP A 1 81 ? -6.372 6.992 9.750 1.00 95.19 81 TRP A N 1
ATOM 637 C CA . TRP A 1 81 ? -6.547 6.746 8.326 1.00 95.19 81 TRP A CA 1
ATOM 638 C C . TRP A 1 81 ? -6.427 5.266 7.998 1.00 95.19 81 TRP A C 1
ATOM 640 O O . TRP A 1 81 ? -5.923 4.454 8.785 1.00 95.19 81 TRP A O 1
ATOM 650 N N . ILE A 1 82 ? -6.926 4.913 6.821 1.00 95.00 82 ILE A N 1
ATOM 651 C CA . ILE A 1 82 ? -6.618 3.639 6.180 1.00 95.00 82 ILE A CA 1
ATOM 652 C C . ILE A 1 82 ? -5.358 3.817 5.366 1.00 95.00 82 ILE A C 1
ATOM 654 O O . ILE A 1 82 ? -5.214 4.798 4.650 1.00 95.00 82 ILE A O 1
ATOM 658 N N . SER A 1 83 ? -4.441 2.867 5.475 1.00 93.44 83 SER A N 1
ATOM 659 C CA . SER A 1 83 ? -3.219 2.922 4.698 1.00 93.44 83 SER A CA 1
ATOM 660 C C . SER A 1 83 ? -3.521 2.789 3.199 1.00 93.44 83 SER A C 1
ATOM 662 O O . SER A 1 83 ? -4.279 1.885 2.836 1.00 93.44 83 SER A O 1
ATOM 664 N N . PRO A 1 84 ? -2.912 3.604 2.315 1.00 89.12 84 PRO A N 1
ATOM 665 C CA . PRO A 1 84 ? -3.185 3.613 0.872 1.00 89.12 84 PRO A CA 1
ATOM 666 C C . PRO A 1 84 ? -2.577 2.408 0.133 1.00 89.12 84 PRO A C 1
ATOM 668 O O . PRO A 1 84 ? -2.182 2.500 -1.028 1.00 89.12 84 PRO A O 1
ATOM 671 N N . CYS A 1 85 ? -2.422 1.275 0.806 1.00 89.12 85 CYS A N 1
ATOM 672 C CA . CYS A 1 85 ? -1.859 0.040 0.273 1.00 89.12 85 CYS A CA 1
ATOM 673 C C . CYS A 1 85 ? -2.970 -0.992 0.103 1.00 89.12 85 CYS A C 1
ATOM 675 O O . CYS A 1 85 ? -3.969 -0.931 0.809 1.00 89.12 85 CYS A O 1
ATOM 677 N N . ARG A 1 86 ? -2.814 -1.945 -0.818 1.00 87.94 86 ARG A N 1
ATOM 678 C CA . ARG A 1 86 ? -3.832 -2.974 -1.073 1.00 87.94 86 ARG A CA 1
ATOM 679 C C . ARG A 1 86 ? -4.072 -3.842 0.171 1.00 87.94 86 ARG A C 1
ATOM 681 O O . ARG A 1 86 ? -3.139 -4.145 0.911 1.00 87.94 86 ARG A O 1
ATOM 688 N N . SER A 1 87 ? -5.318 -4.263 0.379 1.00 93.31 87 SER A N 1
ATOM 689 C CA . SER A 1 87 ? -5.671 -5.246 1.407 1.00 93.31 87 SER A CA 1
ATOM 690 C C . SER A 1 87 ? -5.330 -6.666 0.951 1.00 93.31 87 SER A C 1
ATOM 692 O O . SER A 1 87 ? -5.344 -6.979 -0.238 1.00 93.31 87 SER A O 1
ATOM 694 N N . VAL A 1 88 ? -5.104 -7.566 1.902 1.00 93.12 88 VAL A N 1
ATOM 695 C CA . VAL A 1 88 ? -5.060 -9.006 1.628 1.00 93.12 88 VAL A CA 1
ATOM 696 C C . VAL A 1 88 ? -6.454 -9.608 1.740 1.00 93.12 88 VAL A C 1
ATOM 698 O O . VAL A 1 88 ? -7.252 -9.187 2.577 1.00 93.12 88 VAL A O 1
ATOM 701 N N . VAL A 1 89 ? -6.744 -10.622 0.928 1.00 91.38 89 VAL A N 1
ATOM 702 C CA . VAL A 1 89 ? -7.997 -11.381 1.003 1.00 91.38 89 VAL A CA 1
ATOM 703 C C . VAL A 1 89 ? -7.703 -12.743 1.615 1.00 91.38 89 VAL A C 1
ATOM 705 O O . VAL A 1 89 ? -6.898 -13.509 1.087 1.00 91.38 89 VAL A O 1
ATOM 708 N N . PHE A 1 90 ? -8.347 -13.052 2.735 1.00 92.25 90 PHE A N 1
ATOM 709 C CA . PHE A 1 90 ? -8.254 -14.370 3.351 1.00 92.25 90 PHE A CA 1
ATOM 710 C C . PHE A 1 90 ? -9.148 -15.383 2.620 1.00 92.25 90 PHE A C 1
ATOM 712 O O . PHE A 1 90 ? -10.164 -14.992 2.044 1.00 92.25 90 PHE A O 1
ATOM 719 N N . PRO A 1 91 ? -8.873 -16.698 2.725 1.00 90.69 91 PRO A N 1
ATOM 720 C CA . PRO A 1 91 ? -9.735 -17.738 2.149 1.00 90.69 91 PRO A CA 1
ATOM 721 C C . PRO A 1 91 ? -11.197 -17.688 2.617 1.00 90.69 91 PRO A C 1
ATOM 723 O O . PRO A 1 91 ? -12.089 -18.166 1.927 1.00 90.69 91 PRO A O 1
ATOM 726 N N . SER A 1 92 ? -11.457 -17.097 3.787 1.00 90.38 92 SER A N 1
ATOM 727 C CA . SER A 1 92 ? -12.807 -16.860 4.308 1.00 90.38 92 SER A CA 1
ATOM 728 C C . SER A 1 92 ? -13.564 -15.729 3.604 1.00 90.38 92 SER A C 1
ATOM 730 O O . SER A 1 92 ? -14.725 -15.498 3.923 1.00 90.38 92 SER A O 1
ATOM 732 N N . GLY A 1 93 ? -12.912 -14.980 2.712 1.00 90.69 93 GLY A N 1
ATOM 733 C CA . GLY A 1 93 ? -13.435 -13.750 2.122 1.00 90.69 93 GLY A CA 1
ATOM 734 C C . GLY A 1 93 ? -13.279 -12.519 3.016 1.00 90.69 93 GLY A C 1
ATOM 735 O O . GLY A 1 93 ? -13.639 -11.425 2.596 1.00 90.69 93 GLY A O 1
ATOM 736 N N . ARG A 1 94 ? -12.720 -12.648 4.225 1.00 95.75 94 ARG A N 1
ATOM 737 C CA . ARG A 1 94 ? -12.397 -11.483 5.065 1.00 95.75 94 ARG A CA 1
ATOM 738 C C . ARG A 1 94 ? -11.213 -10.717 4.490 1.00 95.75 94 ARG A C 1
ATOM 740 O O . ARG A 1 94 ? -10.319 -11.311 3.887 1.00 95.75 94 ARG A O 1
ATOM 747 N N . LEU A 1 95 ? -11.179 -9.414 4.739 1.00 97.31 95 LEU A N 1
ATOM 748 C CA . LEU A 1 95 ? -10.086 -8.546 4.319 1.00 97.31 95 LEU A CA 1
ATOM 749 C C . LEU A 1 95 ? -9.138 -8.280 5.486 1.00 97.31 95 LEU A C 1
ATOM 751 O O . LEU A 1 95 ? -9.579 -8.026 6.604 1.00 97.31 95 LEU A O 1
ATOM 755 N N . GLY A 1 96 ? -7.837 -8.342 5.217 1.00 96.81 96 GLY A N 1
ATOM 756 C CA . GLY A 1 96 ? -6.783 -7.859 6.101 1.00 96.81 96 GLY A CA 1
ATOM 757 C C . GLY A 1 96 ? -6.216 -6.552 5.563 1.00 96.81 96 GLY A C 1
ATOM 758 O O . GLY A 1 96 ? -5.690 -6.532 4.454 1.00 96.81 96 GLY A O 1
ATOM 759 N N . LEU A 1 97 ? -6.304 -5.469 6.326 1.00 96.50 97 LEU A N 1
ATOM 760 C CA . LEU A 1 97 ? -5.820 -4.145 5.926 1.00 96.50 97 LEU A CA 1
ATOM 761 C C . LEU A 1 97 ? -5.077 -3.459 7.071 1.00 96.50 97 LEU A C 1
ATOM 763 O O . LEU A 1 97 ? -5.080 -3.954 8.199 1.00 96.50 97 LEU A O 1
ATOM 767 N N . VAL A 1 98 ? -4.444 -2.318 6.796 1.00 96.94 98 VAL A N 1
ATOM 768 C CA . VAL A 1 98 ? -3.783 -1.521 7.834 1.00 96.94 98 VAL A CA 1
ATOM 769 C C . VAL A 1 98 ? -4.534 -0.221 8.071 1.00 96.94 98 VAL A C 1
ATOM 771 O O . VAL A 1 98 ? -4.809 0.531 7.137 1.00 96.94 98 VAL A O 1
ATOM 774 N N . SER A 1 99 ? -4.830 0.050 9.339 1.00 96.12 99 SER A N 1
ATOM 775 C CA . SER A 1 99 ? -5.241 1.371 9.806 1.00 96.12 99 SER A CA 1
ATOM 776 C C . SER A 1 99 ? -4.119 1.972 10.636 1.00 96.12 99 SER A C 1
ATOM 778 O O . SER A 1 99 ? -3.515 1.284 11.460 1.00 96.12 99 SER A O 1
ATOM 780 N N . SER A 1 100 ? -3.846 3.251 10.426 1.00 95.62 100 SER A N 1
ATOM 781 C CA . SER A 1 100 ? -2.826 3.990 11.160 1.00 95.62 100 SER A CA 1
ATOM 782 C C . SER A 1 100 ? -3.451 5.163 11.903 1.00 95.62 100 SER A C 1
ATOM 784 O O . SER A 1 100 ? -4.515 5.656 11.523 1.00 95.62 100 SER A O 1
ATOM 786 N N . SER A 1 101 ? -2.804 5.595 12.980 1.00 94.69 101 SER A N 1
ATOM 787 C CA . SER A 1 101 ? -3.216 6.758 13.754 1.00 94.69 101 SER A CA 1
ATOM 788 C C . SER A 1 101 ? -2.040 7.596 14.240 1.00 94.69 101 SER A C 1
ATOM 790 O O . SER A 1 101 ? -0.920 7.099 14.370 1.00 94.69 101 SER A O 1
ATOM 792 N N . VAL A 1 102 ? -2.310 8.878 14.491 1.00 93.81 102 VAL A N 1
ATOM 793 C CA . VAL A 1 102 ? -1.377 9.841 15.086 1.00 93.81 102 VAL A CA 1
ATOM 794 C C . VAL A 1 102 ? -1.808 10.160 16.512 1.00 93.81 102 VAL A C 1
ATOM 796 O O . VAL A 1 102 ? -2.983 10.433 16.757 1.00 93.81 102 VAL A O 1
ATOM 799 N N . ILE A 1 103 ? -0.844 10.157 17.431 1.00 91.69 103 ILE A N 1
ATOM 800 C CA . ILE A 1 103 ? -0.968 10.676 18.796 1.00 91.69 103 ILE A CA 1
ATOM 801 C C . ILE A 1 103 ? 0.256 11.569 19.042 1.00 91.69 103 ILE A C 1
ATOM 803 O O . ILE A 1 103 ? 1.369 11.063 19.222 1.00 91.69 103 ILE A O 1
ATOM 807 N N . GLY A 1 104 ? 0.085 12.891 19.002 1.00 89.06 104 GLY A N 1
ATOM 808 C CA . GLY A 1 104 ? 1.194 13.842 19.018 1.00 89.06 104 GLY A CA 1
ATOM 809 C C . GLY A 1 104 ? 2.141 13.638 17.829 1.00 89.06 104 GLY A C 1
ATOM 810 O O . GLY A 1 104 ? 1.754 13.756 16.672 1.00 89.06 104 GLY A O 1
ATOM 811 N N . SER A 1 105 ? 3.409 13.320 18.099 1.00 87.44 105 SER A N 1
ATOM 812 C CA . SER A 1 105 ? 4.410 13.011 17.062 1.00 87.44 105 SER A CA 1
ATOM 813 C C . SER A 1 105 ? 4.516 11.519 16.730 1.00 87.44 105 SER A C 1
ATOM 815 O O . SER A 1 105 ? 5.367 11.129 15.931 1.00 87.44 105 SER A O 1
ATOM 817 N N . VAL A 1 106 ? 3.703 10.670 17.361 1.00 91.12 106 VAL A N 1
ATOM 818 C CA . VAL A 1 106 ? 3.812 9.215 17.253 1.00 91.12 106 VAL A CA 1
ATOM 819 C C . VAL A 1 106 ? 2.780 8.684 16.271 1.00 91.12 106 VAL A C 1
ATOM 821 O O . VAL A 1 106 ? 1.584 8.917 16.433 1.00 91.12 106 VAL A O 1
ATOM 824 N N . VAL A 1 107 ? 3.244 7.898 15.302 1.00 93.00 107 VAL A N 1
ATOM 825 C CA . VAL A 1 107 ? 2.397 7.127 14.394 1.00 93.00 107 VAL A CA 1
ATOM 826 C C . VAL A 1 107 ? 2.323 5.685 14.868 1.00 93.00 107 VAL A C 1
ATOM 828 O O . VAL A 1 107 ? 3.351 5.028 15.046 1.00 93.00 107 VAL A O 1
ATOM 831 N N . LYS A 1 108 ? 1.111 5.162 15.030 1.00 94.12 108 LYS A N 1
ATOM 832 C CA . LYS A 1 108 ? 0.861 3.744 15.310 1.00 94.12 108 LYS A CA 1
ATOM 833 C C . LYS A 1 108 ? 0.133 3.116 14.131 1.00 94.12 108 LYS A C 1
ATOM 835 O O . LYS A 1 108 ? -0.814 3.703 13.624 1.00 94.12 108 LYS A O 1
ATOM 840 N N . SER A 1 109 ? 0.533 1.913 13.735 1.00 95.56 109 SER A N 1
ATOM 841 C CA . SER A 1 109 ? -0.143 1.146 12.683 1.00 95.56 109 SER A CA 1
ATOM 842 C C . SER A 1 109 ? -0.676 -0.168 13.226 1.00 95.56 109 SER A C 1
ATOM 844 O O . SER A 1 109 ? -0.018 -0.838 14.026 1.00 95.56 109 SER A O 1
ATOM 846 N N . TYR A 1 110 ? -1.869 -0.538 12.773 1.00 96.50 110 TYR A N 1
ATOM 847 C CA . TYR A 1 110 ? -2.621 -1.686 13.251 1.00 96.50 110 TYR A CA 1
ATOM 848 C C . TYR A 1 110 ? -3.074 -2.554 12.085 1.00 96.50 110 TYR A C 1
ATOM 850 O O . TYR A 1 110 ? -3.664 -2.053 11.128 1.00 96.50 110 TYR A O 1
ATOM 858 N N . PHE A 1 111 ? -2.860 -3.860 12.196 1.00 97.69 111 PHE A N 1
ATOM 859 C CA . PHE A 1 111 ? -3.424 -4.831 11.274 1.00 97.69 111 PHE A CA 1
ATOM 860 C C . PHE A 1 111 ? -4.863 -5.106 11.684 1.00 97.69 111 PHE A C 1
ATOM 862 O O . PHE A 1 111 ? -5.135 -5.428 12.844 1.00 97.69 111 PHE A O 1
ATOM 869 N N . VAL A 1 112 ? -5.777 -4.959 10.734 1.00 97.50 112 VAL A N 1
ATOM 870 C CA . VAL A 1 112 ? -7.215 -5.067 10.947 1.00 97.50 112 VAL A CA 1
ATOM 871 C C . VAL A 1 112 ? -7.759 -6.182 10.070 1.00 97.50 112 VAL A C 1
ATOM 873 O O . VAL A 1 112 ? -7.562 -6.156 8.857 1.00 97.50 112 VAL A O 1
ATOM 876 N N . ILE A 1 113 ? -8.475 -7.134 10.673 1.00 97.56 113 ILE A N 1
ATOM 877 C CA . ILE A 1 113 ? -9.298 -8.093 9.926 1.00 97.56 113 ILE A CA 1
ATOM 878 C C . ILE A 1 113 ? -10.742 -7.615 9.982 1.00 97.56 113 ILE A C 1
ATOM 880 O O . ILE A 1 113 ? -11.313 -7.482 11.068 1.00 97.56 113 ILE A O 1
ATOM 884 N N . ILE A 1 114 ? -11.328 -7.381 8.814 1.00 96.62 114 ILE A N 1
ATOM 885 C CA . ILE A 1 114 ? -12.647 -6.775 8.661 1.00 96.62 114 ILE A CA 1
ATOM 886 C C . ILE A 1 114 ? -13.480 -7.509 7.603 1.00 96.62 114 ILE A C 1
ATOM 888 O O . ILE A 1 114 ? -12.951 -8.068 6.639 1.00 96.62 114 ILE A O 1
ATOM 892 N N . ASP A 1 115 ? -14.794 -7.511 7.799 1.00 93.75 115 ASP A N 1
ATOM 893 C CA . ASP A 1 115 ? -15.794 -7.866 6.790 1.00 93.75 115 ASP A CA 1
ATOM 894 C C . ASP A 1 115 ? -16.878 -6.787 6.808 1.00 93.75 115 ASP A C 1
ATOM 896 O O . ASP A 1 115 ? -17.620 -6.664 7.785 1.00 93.75 115 ASP A O 1
ATOM 900 N N . ASN A 1 116 ? -16.933 -5.978 5.750 1.00 88.00 116 ASN A N 1
ATOM 901 C CA . ASN A 1 116 ? -17.783 -4.789 5.666 1.00 88.00 116 ASN A CA 1
ATOM 902 C C . ASN A 1 116 ? -17.540 -3.836 6.858 1.00 88.00 116 ASN A C 1
ATOM 904 O O . ASN A 1 116 ? -16.460 -3.263 6.970 1.00 88.00 116 ASN A O 1
ATOM 908 N N . ASP A 1 117 ? -18.513 -3.671 7.756 1.00 87.62 117 ASP A N 1
ATOM 909 C CA . ASP A 1 117 ? -18.441 -2.814 8.945 1.00 87.62 117 ASP A CA 1
ATOM 910 C C . ASP A 1 117 ? -18.102 -3.574 10.246 1.00 87.62 117 ASP A C 1
ATOM 912 O O . ASP A 1 117 ? -18.057 -2.982 11.332 1.00 87.62 117 ASP A O 1
ATOM 916 N N . ILE A 1 118 ? -17.834 -4.882 10.155 1.00 94.38 118 ILE A N 1
ATOM 917 C CA . ILE A 1 118 ? -17.534 -5.747 11.299 1.00 94.38 118 ILE A CA 1
ATOM 918 C C . ILE A 1 118 ? -16.025 -5.967 11.415 1.00 94.38 118 ILE A C 1
ATOM 920 O O . ILE A 1 118 ? -15.414 -6.676 10.613 1.00 94.38 118 ILE A O 1
ATOM 924 N N . VAL A 1 119 ? -15.430 -5.407 12.470 1.00 96.31 119 VAL A N 1
ATOM 925 C CA . VAL A 1 119 ? -14.020 -5.613 12.832 1.00 96.31 119 VAL A CA 1
ATOM 926 C C . VAL A 1 119 ? -13.885 -6.861 13.704 1.00 96.31 119 VAL A C 1
ATOM 928 O O . VAL A 1 119 ? -14.443 -6.924 14.797 1.00 96.31 119 VAL A O 1
ATOM 931 N N . TYR A 1 120 ? -13.117 -7.844 13.235 1.00 95.62 120 TYR A N 1
ATOM 932 C CA . TYR A 1 120 ? -12.848 -9.098 13.951 1.00 95.62 120 TYR A CA 1
ATOM 933 C C . TYR A 1 120 ? -11.552 -9.058 14.755 1.00 95.62 120 TYR A C 1
ATOM 935 O O . TYR A 1 120 ? -11.416 -9.770 15.746 1.00 95.62 120 TYR A O 1
ATOM 943 N N . LEU A 1 121 ? -10.582 -8.271 14.296 1.00 96.06 121 LEU A N 1
ATOM 944 C CA . LEU A 1 121 ? -9.264 -8.165 14.905 1.00 96.06 121 LEU A CA 1
ATOM 945 C C . LEU A 1 121 ? -8.690 -6.784 14.611 1.00 96.06 121 LEU A C 1
ATOM 947 O O . LEU A 1 121 ? -8.836 -6.287 13.496 1.00 96.06 121 LEU A O 1
ATOM 951 N N . LYS A 1 122 ? -8.021 -6.196 15.603 1.00 96.19 122 LYS A N 1
ATOM 952 C CA . LYS A 1 122 ? -7.203 -4.990 15.464 1.00 96.19 122 LYS A CA 1
ATOM 953 C C . LYS A 1 122 ? -5.980 -5.142 16.363 1.00 96.19 122 LYS A C 1
ATOM 955 O O . LYS A 1 122 ? -6.069 -4.903 17.563 1.00 96.19 122 LYS A O 1
ATOM 960 N N . ASN A 1 123 ? -4.851 -5.529 15.778 1.00 96.19 123 ASN A N 1
ATOM 961 C CA . ASN A 1 123 ? -3.604 -5.739 16.510 1.00 96.19 123 ASN A CA 1
ATOM 962 C C . ASN A 1 123 ? -2.559 -4.708 16.106 1.00 96.19 123 ASN A C 1
ATOM 964 O O . ASN A 1 123 ? -2.434 -4.358 14.935 1.00 96.19 123 ASN A O 1
ATOM 968 N N . HIS A 1 124 ? -1.798 -4.224 17.084 1.00 95.00 124 HIS A N 1
ATOM 969 C CA . HIS A 1 124 ? -0.683 -3.312 16.846 1.00 95.00 124 HIS A CA 1
ATOM 970 C C . HIS A 1 124 ? 0.425 -4.012 16.047 1.00 95.00 124 HIS A C 1
ATOM 972 O O . HIS A 1 124 ? 0.757 -5.163 16.322 1.00 95.00 124 HIS A O 1
ATOM 978 N N . ILE A 1 125 ? 0.960 -3.317 15.041 1.00 92.25 125 ILE A N 1
ATOM 979 C CA . ILE A 1 125 ? 2.073 -3.789 14.207 1.00 92.25 125 ILE A CA 1
ATOM 980 C C . ILE A 1 125 ? 3.364 -3.124 14.666 1.00 92.25 125 ILE A C 1
ATOM 982 O O . ILE A 1 125 ? 4.342 -3.785 15.009 1.00 92.25 125 ILE A O 1
ATOM 986 N N . LEU A 1 126 ? 3.377 -1.792 14.602 1.00 91.50 126 LEU A N 1
ATOM 987 C CA . LEU A 1 126 ? 4.572 -0.986 14.784 1.00 91.50 126 LEU A CA 1
ATOM 988 C C . LEU A 1 126 ? 4.225 0.432 15.219 1.00 91.50 126 LEU A C 1
ATOM 990 O O . LEU A 1 126 ? 3.109 0.927 15.032 1.00 91.50 126 LEU A O 1
ATOM 994 N N . THR A 1 127 ? 5.238 1.078 15.777 1.00 90.50 127 THR A N 1
ATOM 995 C CA . THR A 1 127 ? 5.230 2.486 16.148 1.00 90.50 127 THR A CA 1
ATOM 996 C C . THR A 1 127 ? 6.373 3.172 15.414 1.00 90.50 127 THR A C 1
ATOM 998 O O . THR A 1 127 ? 7.493 2.659 15.406 1.00 90.50 127 THR A O 1
ATOM 1001 N N . SER A 1 128 ? 6.089 4.319 14.807 1.00 86.25 128 SER A N 1
ATOM 1002 C CA . SER A 1 128 ? 7.083 5.195 14.188 1.00 86.25 128 SER A CA 1
ATOM 1003 C C . SER A 1 128 ? 7.010 6.582 14.816 1.00 86.25 128 SER A C 1
ATOM 1005 O O . SER A 1 128 ? 5.932 7.048 15.183 1.00 86.25 128 SER A O 1
ATOM 1007 N N . GLU A 1 129 ? 8.154 7.242 14.948 1.00 80.81 129 GLU A N 1
ATOM 1008 C CA . GLU A 1 129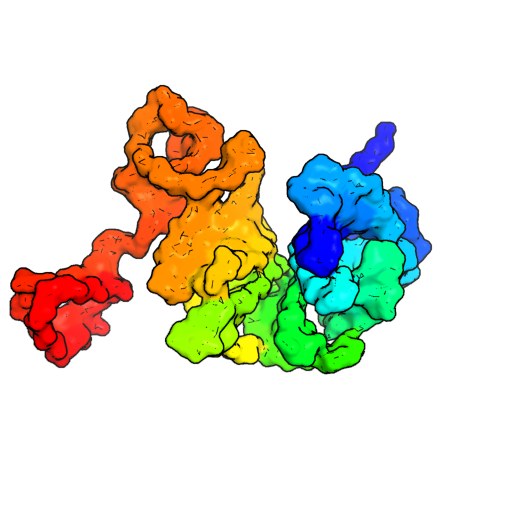 ? 8.218 8.634 15.393 1.00 80.81 129 GLU A CA 1
ATOM 1009 C C . GLU A 1 129 ? 8.270 9.567 14.178 1.00 80.81 129 GLU A C 1
ATOM 1011 O O . GLU A 1 129 ? 8.917 9.257 13.176 1.00 80.81 129 GLU A O 1
ATOM 1016 N N . TYR A 1 130 ? 7.615 10.722 14.290 1.00 75.69 130 TYR A N 1
ATOM 1017 C CA . TYR A 1 130 ? 7.600 11.849 13.347 1.00 75.69 130 TYR A CA 1
ATOM 1018 C C . TYR A 1 130 ? 6.897 11.612 12.002 1.00 75.69 130 TYR A C 1
ATOM 1020 O O . TYR A 1 130 ? 6.260 12.528 11.490 1.00 75.69 130 TYR A O 1
ATOM 1028 N N . THR A 1 131 ? 6.988 10.417 11.421 1.00 82.81 131 THR A N 1
ATOM 1029 C CA . THR A 1 131 ? 6.395 10.067 10.118 1.00 82.81 131 THR A CA 1
ATOM 1030 C C . THR A 1 131 ? 6.168 8.557 10.014 1.00 82.81 131 THR A C 1
ATOM 1032 O O . THR A 1 131 ? 6.732 7.777 10.784 1.00 82.81 131 THR A O 1
ATOM 1035 N N . GLY A 1 132 ? 5.315 8.132 9.080 1.00 85.06 132 GLY A N 1
ATOM 1036 C CA . GLY A 1 132 ? 5.013 6.728 8.811 1.00 85.06 132 GLY A CA 1
ATOM 1037 C C . GLY A 1 132 ? 3.531 6.485 8.545 1.00 85.06 132 GLY A C 1
ATOM 1038 O O . GLY A 1 132 ? 2.798 7.382 8.139 1.00 85.06 132 GLY A O 1
ATOM 1039 N N . GLY A 1 133 ? 3.097 5.247 8.782 1.00 85.88 133 GLY A N 1
ATOM 1040 C CA . GLY A 1 133 ? 1.691 4.829 8.731 1.00 85.88 133 GLY A CA 1
ATOM 1041 C C . GLY A 1 133 ? 1.148 4.476 7.340 1.00 85.88 133 GLY A C 1
ATOM 1042 O O . GLY A 1 133 ? 0.025 3.978 7.221 1.00 85.88 133 GLY A O 1
ATOM 1043 N N . GLU A 1 134 ? 1.976 4.625 6.309 1.00 91.38 134 GLU A N 1
ATOM 1044 C CA . GLU A 1 134 ? 1.813 3.997 4.996 1.00 91.38 134 GLU A CA 1
ATOM 1045 C C . GLU A 1 134 ? 2.475 2.609 5.029 1.00 91.38 134 GLU A C 1
ATOM 1047 O O . GLU A 1 134 ? 3.701 2.484 4.972 1.00 91.38 134 GLU A O 1
ATOM 1052 N N . VAL A 1 135 ? 1.659 1.570 5.197 1.00 93.94 135 VAL A N 1
ATOM 1053 C CA . VAL A 1 135 ? 2.048 0.190 5.474 1.00 93.94 135 VAL A CA 1
ATOM 1054 C C . VAL A 1 135 ? 1.229 -0.731 4.578 1.00 93.94 135 VAL A C 1
ATOM 1056 O O . VAL A 1 135 ? -0.001 -0.741 4.651 1.00 93.94 135 VAL A O 1
ATOM 1059 N N . GLY A 1 136 ? 1.898 -1.504 3.727 1.00 93.81 136 GLY A N 1
ATOM 1060 C CA . GLY A 1 136 ? 1.245 -2.542 2.933 1.00 93.81 136 GLY A CA 1
ATOM 1061 C C . GLY A 1 136 ? 1.335 -3.918 3.574 1.00 93.81 136 GLY A C 1
ATOM 1062 O O . GLY A 1 136 ? 2.105 -4.137 4.509 1.00 93.81 136 GLY A O 1
ATOM 1063 N N . VAL A 1 137 ? 0.499 -4.833 3.085 1.00 94.81 137 VAL A N 1
ATOM 1064 C CA . VAL A 1 137 ? 0.315 -6.184 3.624 1.00 94.81 137 VAL A CA 1
ATOM 1065 C C . VAL A 1 137 ? 0.293 -7.214 2.501 1.00 94.81 137 VAL A C 1
ATOM 1067 O O . VAL A 1 137 ? -0.336 -7.003 1.469 1.00 94.81 137 VAL A O 1
ATOM 1070 N N . HIS A 1 138 ? 0.912 -8.369 2.743 1.00 93.00 138 HIS A N 1
ATOM 1071 C CA . HIS A 1 138 ? 0.875 -9.529 1.853 1.00 93.00 138 HIS A CA 1
ATOM 1072 C C . HIS A 1 138 ? 0.631 -10.808 2.640 1.00 93.00 138 HIS A C 1
ATOM 1074 O O . HIS A 1 138 ? 1.308 -11.075 3.633 1.00 93.00 138 HIS A O 1
ATOM 1080 N N . LEU A 1 139 ? -0.327 -11.614 2.183 1.00 89.88 139 LEU A N 1
ATOM 1081 C CA . LEU A 1 139 ? -0.624 -12.915 2.767 1.00 89.88 139 LEU A CA 1
ATOM 1082 C C . LEU A 1 139 ? 0.309 -13.961 2.159 1.00 89.88 139 LEU A C 1
ATOM 1084 O O . LEU A 1 139 ? 0.437 -14.065 0.941 1.00 89.88 139 LEU A O 1
ATOM 1088 N N . LEU A 1 140 ? 0.964 -14.729 3.019 1.00 87.50 140 LEU A N 1
ATOM 1089 C CA . LEU A 1 140 ? 1.783 -15.865 2.628 1.00 87.50 140 LEU A CA 1
ATOM 1090 C C . LEU A 1 140 ? 0.946 -17.141 2.572 1.00 87.50 140 LEU A C 1
ATOM 1092 O O . LEU A 1 140 ? -0.017 -17.303 3.319 1.00 87.50 140 LEU A O 1
ATOM 1096 N N . ASP A 1 141 ? 1.401 -18.105 1.774 1.00 84.00 141 ASP A N 1
ATOM 1097 C CA . ASP A 1 141 ? 0.740 -19.408 1.599 1.00 84.00 141 ASP A CA 1
ATOM 1098 C C . ASP A 1 141 ? 0.637 -20.197 2.922 1.00 84.00 141 ASP A C 1
ATOM 1100 O O . ASP A 1 141 ? -0.244 -21.031 3.102 1.00 84.00 141 ASP A O 1
ATOM 1104 N N . ASN A 1 142 ? 1.517 -19.902 3.886 1.00 83.56 142 ASN A N 1
ATOM 1105 C CA . ASN A 1 142 ? 1.498 -20.481 5.232 1.00 83.56 142 ASN A CA 1
ATOM 1106 C C . ASN A 1 142 ? 0.558 -19.750 6.218 1.00 83.56 142 ASN A C 1
ATOM 1108 O O . ASN A 1 142 ? 0.600 -20.029 7.416 1.00 83.56 142 ASN A O 1
ATOM 1112 N N . GLY A 1 143 ? -0.241 -18.793 5.740 1.00 87.69 143 GLY A N 1
ATOM 1113 C CA . GLY A 1 143 ? -1.215 -18.034 6.526 1.00 87.69 143 GLY A CA 1
ATOM 1114 C C . GLY A 1 143 ? -0.647 -16.863 7.334 1.00 87.69 143 GLY A C 1
ATOM 1115 O O . GLY A 1 143 ? -1.417 -16.148 7.973 1.00 87.69 143 GLY A O 1
ATOM 1116 N N . LYS A 1 144 ? 0.673 -16.636 7.320 1.00 92.94 144 LYS A N 1
ATOM 1117 C CA . LYS A 1 144 ? 1.287 -15.448 7.937 1.00 92.94 144 LYS A CA 1
ATOM 1118 C C . LYS A 1 144 ? 1.144 -14.228 7.035 1.00 92.94 144 LYS A C 1
ATOM 1120 O O . LYS A 1 144 ? 0.991 -14.358 5.824 1.00 92.94 144 LYS A O 1
ATOM 1125 N N . VAL A 1 145 ? 1.264 -13.043 7.620 1.00 95.06 145 VAL A N 1
ATOM 1126 C CA . VAL A 1 145 ? 1.241 -11.772 6.895 1.00 95.06 145 VAL A CA 1
ATOM 1127 C C . VAL A 1 145 ? 2.619 -11.128 6.949 1.00 95.06 145 VAL A C 1
ATOM 1129 O O . VAL A 1 145 ? 3.232 -11.031 8.012 1.00 95.06 145 VAL A O 1
ATOM 1132 N N . VAL A 1 146 ? 3.105 -10.690 5.794 1.00 95.19 146 VAL A N 1
ATOM 1133 C CA . VAL A 1 146 ? 4.260 -9.800 5.670 1.00 95.19 146 VAL A CA 1
ATOM 1134 C C . VAL A 1 146 ? 3.746 -8.376 5.557 1.00 95.19 146 VAL A C 1
ATOM 1136 O O . VAL A 1 146 ? 2.763 -8.131 4.863 1.00 95.19 146 VAL A O 1
ATOM 1139 N N . VAL A 1 147 ? 4.418 -7.445 6.223 1.00 95.12 147 VAL A N 1
ATOM 1140 C CA . VAL A 1 147 ? 4.169 -6.011 6.080 1.00 95.12 147 VAL A CA 1
ATOM 1141 C C . VAL A 1 147 ? 5.432 -5.302 5.629 1.00 95.12 147 VAL A C 1
ATOM 1143 O O . VAL A 1 147 ? 6.528 -5.634 6.087 1.00 95.12 147 VAL A O 1
ATOM 1146 N N . HIS A 1 148 ? 5.270 -4.291 4.784 1.00 94.00 148 HIS A N 1
ATOM 1147 C CA . HIS A 1 148 ? 6.287 -3.273 4.536 1.00 94.00 148 HIS A CA 1
ATOM 1148 C C . HIS A 1 148 ? 5.766 -1.930 5.030 1.00 94.00 148 HIS A C 1
ATOM 1150 O O . HIS A 1 148 ? 4.607 -1.596 4.810 1.00 94.00 148 HIS A O 1
ATOM 1156 N N . SER A 1 149 ? 6.606 -1.170 5.722 1.00 92.38 149 SER A N 1
ATOM 1157 C CA . SER A 1 149 ? 6.229 0.096 6.346 1.00 92.38 149 SER A CA 1
ATOM 1158 C C . SER A 1 149 ? 7.174 1.200 5.934 1.00 92.38 149 SER A C 1
ATOM 1160 O O . SER A 1 149 ? 8.382 1.091 6.163 1.00 92.38 149 SER A O 1
ATOM 1162 N N . ARG A 1 150 ? 6.602 2.320 5.485 1.00 89.44 150 ARG A N 1
ATOM 1163 C CA . ARG A 1 150 ? 7.288 3.609 5.531 1.00 89.44 150 ARG A CA 1
ATOM 1164 C C . ARG A 1 150 ? 7.624 3.934 6.986 1.00 89.44 150 ARG A C 1
ATOM 1166 O O . ARG A 1 150 ? 6.746 3.884 7.849 1.00 89.44 150 ARG A O 1
ATOM 1173 N N . ALA A 1 151 ? 8.881 4.254 7.255 1.00 80.81 151 ALA A N 1
ATOM 1174 C CA . ALA A 1 151 ? 9.349 4.692 8.562 1.00 80.81 151 ALA A CA 1
ATOM 1175 C C . ALA A 1 151 ? 10.474 5.725 8.424 1.00 80.81 151 ALA A C 1
ATOM 1177 O O . ALA A 1 151 ? 11.245 5.703 7.460 1.00 80.81 151 ALA A O 1
ATOM 1178 N N . TYR A 1 152 ? 10.611 6.580 9.439 1.00 69.19 152 TYR A N 1
ATOM 1179 C CA . TYR A 1 152 ? 11.708 7.539 9.522 1.00 69.19 152 TYR A CA 1
ATOM 1180 C C . TYR A 1 152 ? 13.041 6.905 9.952 1.00 69.19 152 TYR A C 1
ATOM 1182 O O . TYR A 1 152 ? 13.060 6.004 10.795 1.00 69.19 152 TYR A O 1
ATOM 1190 N N . ALA A 1 153 ? 14.121 7.482 9.416 1.00 66.00 153 ALA A N 1
ATOM 1191 C CA . ALA A 1 153 ? 15.526 7.427 9.832 1.00 66.00 153 ALA A CA 1
ATOM 1192 C C . ALA A 1 153 ? 16.270 6.073 9.783 1.00 66.00 153 ALA A C 1
ATOM 1194 O O . ALA A 1 153 ? 16.066 5.175 10.602 1.00 66.00 153 ALA A O 1
ATOM 1195 N N . SER A 1 154 ? 17.280 6.007 8.908 1.00 61.56 154 SER A N 1
ATOM 1196 C CA . SER A 1 154 ? 18.606 5.488 9.275 1.00 61.56 154 SER A CA 1
ATOM 1197 C C . SER A 1 154 ? 19.392 6.549 10.069 1.00 61.56 154 SER A C 1
ATOM 1199 O O . SER A 1 154 ? 18.954 7.695 10.179 1.00 61.56 154 SER A O 1
ATOM 1201 N N . SER A 1 155 ? 20.571 6.205 10.602 1.00 63.00 155 SER A N 1
ATOM 1202 C CA . SER A 1 155 ? 21.470 7.147 11.302 1.00 63.00 155 SER A CA 1
ATOM 1203 C C . SER A 1 155 ? 21.783 8.427 10.517 1.00 63.00 155 SER A C 1
ATOM 1205 O O . SER A 1 155 ? 22.124 9.442 11.117 1.00 63.00 155 SER A O 1
ATOM 1207 N N . ASP A 1 156 ? 21.632 8.380 9.194 1.00 64.38 156 ASP A N 1
ATOM 1208 C CA . ASP A 1 156 ? 22.041 9.434 8.267 1.00 64.38 156 ASP A CA 1
ATOM 1209 C C . ASP A 1 156 ? 20.851 10.300 7.807 1.00 64.38 156 ASP A C 1
ATOM 1211 O O . ASP A 1 156 ? 20.976 11.094 6.880 1.00 64.38 156 ASP A O 1
ATOM 1215 N N . GLY A 1 157 ? 19.676 10.135 8.430 1.00 68.12 157 GLY A N 1
ATOM 1216 C CA . GLY A 1 157 ? 18.472 10.926 8.143 1.00 68.12 157 GLY A CA 1
ATOM 1217 C C . GLY A 1 157 ? 17.664 10.466 6.924 1.00 68.12 157 GLY A C 1
ATOM 1218 O O . GLY A 1 157 ? 16.664 11.095 6.587 1.00 68.12 157 GLY A O 1
ATOM 1219 N N . ASN A 1 158 ? 18.051 9.361 6.281 1.00 79.38 158 ASN A N 1
ATOM 1220 C CA . ASN A 1 158 ? 17.292 8.776 5.173 1.00 79.38 158 ASN A CA 1
ATOM 1221 C C . ASN A 1 158 ? 16.054 8.024 5.679 1.00 79.38 158 ASN A C 1
ATOM 1223 O O . ASN A 1 158 ? 16.046 7.492 6.789 1.00 79.38 158 ASN A O 1
ATOM 1227 N N . GLY A 1 159 ? 15.011 7.932 4.855 1.00 84.25 159 GLY A N 1
ATOM 1228 C CA . GLY A 1 159 ? 13.843 7.113 5.168 1.00 84.25 159 GLY A CA 1
ATOM 1229 C C . GLY A 1 159 ? 14.100 5.620 4.973 1.00 84.25 159 GLY A C 1
ATOM 1230 O O . GLY A 1 159 ? 15.080 5.196 4.358 1.00 84.25 159 GLY A O 1
ATOM 1231 N N . LEU A 1 160 ? 13.192 4.798 5.492 1.00 88.25 160 LEU A N 1
ATOM 1232 C CA . LEU A 1 160 ? 13.280 3.345 5.414 1.00 88.25 160 LEU A CA 1
ATOM 1233 C C . LEU A 1 160 ? 11.946 2.734 4.987 1.00 88.25 160 LEU A C 1
ATOM 1235 O O . LEU A 1 160 ? 10.881 3.161 5.427 1.00 88.25 160 LEU A O 1
ATOM 1239 N N . GLN A 1 161 ? 12.036 1.664 4.201 1.00 91.31 161 GLN A N 1
ATOM 1240 C CA . GLN A 1 161 ? 10.990 0.656 4.084 1.00 91.31 161 GLN A CA 1
ATOM 1241 C C . GLN A 1 161 ? 11.358 -0.512 4.995 1.00 91.31 161 GLN A C 1
ATOM 1243 O O . GLN A 1 161 ? 12.305 -1.245 4.709 1.00 91.31 161 GLN A O 1
ATOM 1248 N N . LYS A 1 162 ? 10.663 -0.659 6.126 1.00 92.06 162 LYS A N 1
ATOM 1249 C CA . LYS A 1 162 ? 10.901 -1.736 7.101 1.00 92.06 162 LYS A CA 1
ATOM 1250 C C . LYS A 1 162 ? 9.977 -2.913 6.826 1.00 92.06 162 LYS A C 1
ATOM 1252 O O . LYS A 1 162 ? 8.784 -2.714 6.629 1.00 92.06 162 LYS A O 1
ATOM 1257 N N . ILE A 1 163 ? 10.522 -4.122 6.862 1.00 94.81 163 ILE A N 1
ATOM 1258 C CA . ILE A 1 163 ? 9.808 -5.362 6.563 1.00 94.81 163 ILE A CA 1
ATOM 1259 C C . ILE A 1 163 ? 9.627 -6.163 7.849 1.00 94.81 163 ILE A C 1
ATOM 1261 O O . ILE A 1 163 ? 10.598 -6.407 8.570 1.00 94.81 163 ILE A O 1
ATOM 1265 N N . TYR A 1 164 ? 8.398 -6.598 8.120 1.00 95.25 164 TYR A N 1
ATOM 1266 C CA . TYR A 1 164 ? 8.071 -7.461 9.254 1.00 95.25 164 TYR A CA 1
ATOM 1267 C C . TYR A 1 164 ? 7.222 -8.648 8.809 1.00 95.25 164 TYR A C 1
ATOM 1269 O O . TYR A 1 164 ? 6.547 -8.599 7.783 1.00 95.25 164 TYR A O 1
ATOM 1277 N N . ILE A 1 165 ? 7.225 -9.709 9.611 1.00 96.06 165 ILE A N 1
ATOM 1278 C CA . ILE A 1 165 ? 6.358 -10.875 9.435 1.00 96.06 165 ILE A CA 1
ATOM 1279 C C . ILE A 1 165 ? 5.611 -11.188 10.723 1.00 96.06 165 ILE A C 1
ATOM 1281 O O . ILE A 1 165 ? 6.182 -11.155 11.817 1.00 96.06 165 ILE A O 1
ATOM 1285 N N . SER A 1 166 ? 4.336 -11.520 10.587 1.00 97.06 166 SER A N 1
ATOM 1286 C CA . SER A 1 166 ? 3.487 -11.893 11.705 1.00 97.06 166 SER A CA 1
ATOM 1287 C C . SER A 1 166 ? 3.794 -13.303 12.225 1.00 97.06 166 SER A C 1
ATOM 1289 O O . SER A 1 166 ? 4.294 -14.183 11.512 1.00 97.06 166 SER A O 1
ATOM 1291 N N . ASN A 1 167 ? 3.410 -13.566 13.471 1.00 93.75 167 ASN A N 1
ATOM 1292 C CA . ASN A 1 167 ? 3.051 -14.921 13.883 1.00 93.75 167 ASN A CA 1
ATOM 1293 C C . ASN A 1 167 ? 1.658 -15.311 13.326 1.00 93.75 167 ASN A C 1
ATOM 1295 O O . ASN A 1 167 ? 1.024 -14.546 12.598 1.00 93.75 167 ASN A O 1
ATOM 1299 N N . SER A 1 168 ? 1.184 -16.522 13.622 1.00 88.56 168 SER A N 1
ATOM 1300 C CA . SER A 1 168 ? -0.098 -17.038 13.106 1.00 88.56 168 SER A CA 1
ATOM 1301 C C . SER A 1 168 ? -1.340 -16.376 13.714 1.00 88.56 168 SER A C 1
ATOM 1303 O O . SER A 1 168 ? -2.418 -16.475 13.141 1.00 88.56 168 SER A O 1
ATOM 1305 N N . THR A 1 169 ? -1.208 -15.743 14.880 1.00 90.31 169 THR A N 1
ATOM 1306 C CA . THR A 1 169 ? -2.286 -15.041 15.602 1.00 90.31 169 THR A CA 1
ATOM 1307 C C . THR A 1 169 ? -2.301 -13.535 15.338 1.00 90.31 169 THR A C 1
ATOM 1309 O O . THR A 1 169 ? -3.202 -12.840 15.800 1.00 90.31 169 THR A O 1
ATOM 1312 N N . PHE A 1 170 ? -1.333 -13.034 14.564 1.00 95.12 170 PHE A N 1
ATOM 1313 C CA . PHE A 1 170 ? -1.174 -11.632 14.171 1.00 95.12 170 PHE A CA 1
ATOM 1314 C C . PHE A 1 170 ? -0.981 -10.650 15.338 1.00 95.12 170 PHE A C 1
ATOM 1316 O O . PHE A 1 170 ? -1.212 -9.454 15.178 1.00 95.12 170 PHE A O 1
ATOM 1323 N N . ASP A 1 171 ? -0.608 -11.126 16.524 1.00 92.56 171 ASP A N 1
ATOM 1324 C CA . ASP A 1 171 ? -0.379 -10.320 17.735 1.00 92.56 171 ASP A CA 1
ATOM 1325 C C . ASP A 1 171 ? 1.111 -10.060 18.005 1.00 92.56 171 ASP A C 1
ATOM 1327 O O . ASP A 1 171 ? 1.454 -9.242 18.855 1.00 92.56 171 ASP A O 1
ATOM 1331 N N . GLN A 1 172 ? 2.004 -10.715 17.256 1.00 94.25 172 GLN A N 1
ATOM 1332 C CA . GLN A 1 172 ? 3.441 -10.449 17.278 1.00 94.25 172 GLN A CA 1
ATOM 1333 C C . GLN A 1 172 ? 3.983 -10.264 15.863 1.00 94.25 172 GLN A C 1
ATOM 1335 O O . GLN A 1 172 ? 3.668 -11.042 14.957 1.00 94.25 172 GLN A O 1
ATOM 1340 N N . TRP A 1 173 ? 4.856 -9.268 15.708 1.00 95.38 173 TRP A N 1
ATOM 1341 C CA . TRP A 1 173 ? 5.460 -8.874 14.439 1.00 95.38 173 TRP A CA 1
ATOM 1342 C C . TRP A 1 173 ? 6.979 -8.855 14.569 1.00 95.38 173 TRP A C 1
ATOM 1344 O O . TRP A 1 173 ? 7.545 -8.097 15.353 1.00 95.38 173 TRP A O 1
ATOM 1354 N N . ASN A 1 174 ? 7.645 -9.708 13.796 1.00 95.06 174 ASN A N 1
ATOM 1355 C CA . ASN A 1 174 ? 9.095 -9.849 13.821 1.00 95.06 174 ASN A CA 1
ATOM 1356 C C . ASN A 1 174 ? 9.714 -9.054 12.679 1.00 95.06 174 ASN A C 1
ATOM 1358 O O . ASN A 1 174 ? 9.356 -9.263 11.521 1.00 95.06 174 ASN A O 1
ATOM 1362 N N . PHE A 1 175 ? 10.660 -8.176 13.001 1.00 94.25 175 PHE A N 1
ATOM 1363 C CA . PHE A 1 175 ? 11.452 -7.469 12.000 1.00 94.25 175 PHE A CA 1
ATOM 1364 C C . PHE A 1 175 ? 12.286 -8.458 11.177 1.00 94.25 175 PHE A C 1
ATOM 1366 O O . PHE A 1 175 ? 12.916 -9.359 11.733 1.00 94.25 175 PHE A O 1
ATOM 1373 N N . ILE A 1 176 ? 12.293 -8.276 9.857 1.00 94.44 176 ILE A N 1
ATOM 1374 C CA . ILE A 1 176 ? 13.062 -9.097 8.917 1.00 94.44 176 ILE A CA 1
ATOM 1375 C C . ILE A 1 176 ? 14.244 -8.301 8.369 1.00 94.44 176 ILE A C 1
ATOM 1377 O O . ILE A 1 176 ? 15.385 -8.754 8.443 1.00 94.44 176 ILE A O 1
ATOM 1381 N N . SER A 1 177 ? 13.966 -7.130 7.796 1.00 94.88 177 SER A N 1
ATOM 1382 C CA . SER A 1 177 ? 14.958 -6.304 7.109 1.00 94.88 177 SER A CA 1
ATOM 1383 C C . SER A 1 177 ? 14.446 -4.889 6.875 1.00 94.88 177 SER A C 1
ATOM 1385 O O . SER A 1 177 ? 13.286 -4.571 7.132 1.00 94.88 177 SER A O 1
ATOM 1387 N N . SER A 1 178 ? 15.288 -4.051 6.278 1.00 92.12 178 SER A N 1
ATOM 1388 C CA . SER A 1 178 ? 14.887 -2.742 5.776 1.00 92.12 178 SER A CA 1
ATOM 1389 C C . SER A 1 178 ? 15.624 -2.371 4.496 1.00 92.12 178 SER A C 1
ATOM 1391 O O . SER A 1 178 ? 16.765 -2.784 4.302 1.00 92.12 178 SER A O 1
ATOM 1393 N N . VAL A 1 179 ? 14.997 -1.529 3.680 1.00 88.75 179 VAL A N 1
ATOM 1394 C CA . VAL A 1 179 ? 15.590 -0.903 2.494 1.00 88.75 179 VAL A CA 1
ATOM 1395 C C . VAL A 1 179 ? 15.633 0.612 2.699 1.00 88.75 179 VAL A C 1
ATOM 1397 O O . VAL A 1 179 ? 14.660 1.196 3.177 1.00 88.75 179 VAL A O 1
ATOM 1400 N N . VAL A 1 180 ? 16.756 1.251 2.361 1.00 86.50 180 VAL A N 1
ATOM 1401 C CA . VAL A 1 180 ? 16.894 2.718 2.414 1.00 86.50 180 VAL A CA 1
ATOM 1402 C C . VAL A 1 180 ? 16.082 3.353 1.288 1.00 86.50 180 VAL A C 1
ATOM 1404 O O . VAL A 1 180 ? 16.197 2.937 0.137 1.00 86.50 180 VAL A O 1
ATOM 1407 N N . THR A 1 181 ? 15.241 4.325 1.645 1.00 84.62 181 THR A N 1
ATOM 1408 C CA . THR A 1 181 ? 14.286 5.015 0.760 1.00 84.62 181 THR A CA 1
ATOM 1409 C C . THR A 1 181 ? 14.139 6.494 1.139 1.00 84.62 181 THR A C 1
ATOM 1411 O O . THR A 1 181 ? 14.762 6.975 2.085 1.00 84.62 181 THR A O 1
ATOM 1414 N N . SER A 1 182 ? 13.284 7.243 0.440 1.00 80.12 182 SER A N 1
ATOM 1415 C CA . SER A 1 182 ? 13.077 8.681 0.665 1.00 80.12 182 SER A CA 1
ATOM 1416 C C . SER A 1 182 ? 11.915 9.038 1.606 1.00 80.12 182 SER A C 1
ATOM 1418 O O . SER A 1 182 ? 11.225 10.029 1.364 1.00 80.12 182 SER A O 1
ATOM 1420 N N . ASP A 1 183 ? 11.653 8.209 2.623 1.00 83.06 183 ASP A N 1
ATOM 1421 C CA . ASP A 1 183 ? 10.500 8.333 3.535 1.00 83.06 183 ASP A CA 1
ATOM 1422 C C . ASP A 1 183 ? 9.193 8.574 2.761 1.00 83.06 183 ASP A C 1
ATOM 1424 O O . ASP A 1 183 ? 8.599 9.658 2.771 1.00 83.06 183 ASP A O 1
ATOM 1428 N N . VAL A 1 184 ? 8.790 7.568 1.995 1.00 83.69 184 VAL A N 1
ATOM 1429 C CA . VAL A 1 184 ? 7.609 7.626 1.136 1.00 83.69 184 VAL A CA 1
ATOM 1430 C C . VAL A 1 184 ? 6.979 6.250 1.031 1.00 83.69 184 VAL A C 1
ATOM 1432 O O . VAL A 1 184 ? 7.666 5.252 1.243 1.00 83.69 184 VAL A O 1
ATOM 1435 N N . LYS A 1 185 ? 5.682 6.193 0.733 1.00 88.44 185 LYS A N 1
ATOM 1436 C CA . LYS A 1 185 ? 4.955 4.951 0.489 1.00 88.44 185 LYS A CA 1
ATOM 1437 C C . LYS A 1 185 ? 5.684 4.077 -0.542 1.00 88.44 185 LYS A C 1
ATOM 1439 O O . LYS A 1 185 ? 5.974 4.521 -1.651 1.00 88.44 185 LYS A O 1
ATOM 1444 N N . GLY A 1 186 ? 5.907 2.818 -0.180 1.00 88.81 186 GLY A N 1
ATOM 1445 C CA . GLY A 1 186 ? 6.325 1.771 -1.106 1.00 88.81 186 GLY A CA 1
ATOM 1446 C C . GLY A 1 186 ? 5.201 0.771 -1.362 1.00 88.81 186 GLY A C 1
ATOM 1447 O O . GLY A 1 186 ? 4.179 0.784 -0.672 1.00 88.81 186 GLY A O 1
ATOM 1448 N N . ASP A 1 187 ? 5.410 -0.125 -2.318 1.00 89.44 187 ASP A N 1
ATOM 1449 C CA . ASP A 1 187 ? 4.560 -1.295 -2.524 1.00 89.44 187 ASP A CA 1
ATOM 1450 C C . ASP A 1 187 ? 5.390 -2.560 -2.725 1.00 89.44 187 ASP A C 1
ATOM 1452 O O . ASP A 1 187 ? 6.434 -2.520 -3.380 1.00 89.44 187 ASP A O 1
ATOM 1456 N N . LEU A 1 188 ? 4.931 -3.666 -2.152 1.00 90.44 188 LEU A N 1
ATOM 1457 C CA . LEU A 1 188 ? 5.586 -4.966 -2.200 1.00 90.44 188 LEU A CA 1
ATOM 1458 C C . LEU A 1 188 ? 4.741 -5.887 -3.088 1.00 90.44 188 LEU A C 1
ATOM 1460 O O . LEU A 1 188 ? 3.527 -5.771 -3.146 1.00 90.44 188 LEU A O 1
ATOM 1464 N N . VAL A 1 189 ? 5.362 -6.780 -3.847 1.00 85.06 189 VAL A N 1
ATOM 1465 C CA . VAL A 1 189 ? 4.648 -7.740 -4.701 1.00 85.06 189 VAL A CA 1
ATOM 1466 C C . VAL A 1 189 ? 5.384 -9.069 -4.657 1.00 85.06 189 VAL A C 1
ATOM 1468 O O . VAL A 1 189 ? 6.613 -9.095 -4.710 1.00 85.06 189 VAL A O 1
ATOM 1471 N N . LYS A 1 190 ? 4.641 -10.175 -4.557 1.00 81.31 190 LYS A N 1
ATOM 1472 C CA . LYS A 1 190 ? 5.174 -11.529 -4.748 1.00 81.31 190 LYS A CA 1
ATOM 1473 C C . LYS A 1 190 ? 5.027 -11.901 -6.223 1.00 81.31 190 LYS A C 1
ATOM 1475 O O . LYS A 1 190 ? 3.930 -11.824 -6.761 1.00 81.31 190 LYS A O 1
ATOM 1480 N N . LEU A 1 191 ? 6.119 -12.321 -6.841 1.00 71.00 191 LEU A N 1
ATOM 1481 C CA . LEU A 1 191 ? 6.201 -12.843 -8.199 1.00 71.00 191 LEU A CA 1
ATOM 1482 C C . LEU A 1 191 ? 6.273 -14.373 -8.141 1.00 71.00 191 LEU A C 1
ATOM 1484 O O . LEU A 1 191 ? 7.027 -14.943 -7.342 1.00 71.00 191 LEU A O 1
ATOM 1488 N N . SER A 1 192 ? 5.447 -15.022 -8.959 1.00 59.25 192 SER A N 1
ATOM 1489 C CA . SER A 1 192 ? 5.193 -16.468 -8.937 1.00 59.25 192 SER A CA 1
ATOM 1490 C C . SER A 1 192 ? 6.332 -17.290 -9.537 1.00 59.25 192 SER A C 1
ATOM 1492 O O . SER A 1 192 ? 6.572 -18.405 -9.082 1.00 59.25 192 SER A O 1
ATOM 1494 N N . ASN A 1 193 ? 7.040 -16.744 -10.531 1.00 54.41 193 ASN A N 1
ATOM 1495 C CA . ASN A 1 193 ? 7.888 -17.523 -11.435 1.00 54.41 193 ASN A CA 1
ATOM 1496 C C . ASN A 1 193 ? 9.344 -17.059 -11.454 1.00 54.41 193 ASN A C 1
ATOM 1498 O O . ASN A 1 193 ? 9.927 -16.951 -12.526 1.00 54.41 193 ASN A O 1
ATOM 1502 N N . GLY A 1 194 ? 9.977 -16.810 -10.308 1.00 47.78 194 GLY A N 1
ATOM 1503 C CA . GLY A 1 194 ? 11.427 -16.594 -10.312 1.00 47.78 194 GLY A CA 1
ATOM 1504 C C . GLY A 1 194 ? 12.159 -17.693 -11.108 1.00 47.78 194 GLY A C 1
ATOM 1505 O O . GLY A 1 194 ? 11.672 -18.819 -11.135 1.00 47.78 194 GLY A O 1
ATOM 1506 N N . TYR A 1 195 ? 13.307 -17.381 -11.737 1.00 41.56 195 TYR A N 1
ATOM 1507 C CA . TYR A 1 195 ? 14.135 -18.228 -12.648 1.00 41.56 195 TYR A CA 1
ATOM 1508 C C . TYR A 1 195 ? 14.411 -19.703 -12.211 1.00 41.56 195 TYR A C 1
ATOM 1510 O O . TYR A 1 195 ? 15.061 -20.471 -12.909 1.00 41.56 195 TYR A O 1
ATOM 1518 N N . ASP A 1 196 ? 13.926 -20.116 -11.047 1.00 49.38 196 ASP A N 1
ATOM 1519 C CA . ASP A 1 196 ? 14.150 -21.357 -10.314 1.00 49.38 196 ASP A CA 1
ATOM 1520 C C . ASP A 1 196 ? 12.888 -21.908 -9.599 1.00 49.38 196 ASP A C 1
ATOM 1522 O O . ASP A 1 196 ? 13.018 -22.774 -8.735 1.00 49.38 196 ASP A O 1
ATOM 1526 N N . ASN A 1 197 ? 11.678 -21.417 -9.913 1.00 49.12 197 ASN A N 1
ATOM 1527 C CA . ASN A 1 197 ? 10.419 -21.701 -9.195 1.00 49.12 197 ASN A CA 1
ATOM 1528 C C . ASN A 1 197 ? 10.410 -21.282 -7.708 1.00 49.12 197 ASN A C 1
ATOM 1530 O O . ASN A 1 197 ? 9.537 -21.714 -6.950 1.00 49.12 197 ASN A O 1
ATOM 1534 N N . ASN A 1 198 ? 11.350 -20.437 -7.266 1.00 53.19 198 ASN A N 1
ATOM 1535 C CA . ASN A 1 198 ? 11.315 -19.863 -5.922 1.00 53.19 198 ASN A CA 1
ATOM 1536 C C . ASN A 1 198 ? 10.590 -18.506 -5.920 1.00 53.19 198 ASN A C 1
ATOM 1538 O O . ASN A 1 198 ? 10.774 -17.720 -6.855 1.00 53.19 198 ASN A O 1
ATOM 1542 N N . PRO A 1 199 ? 9.839 -18.170 -4.851 1.00 66.44 199 PRO A N 1
ATOM 1543 C CA . PRO A 1 199 ? 9.199 -16.865 -4.721 1.00 66.44 199 PRO A CA 1
ATOM 1544 C C . PRO A 1 199 ? 10.212 -15.729 -4.879 1.00 66.44 199 PRO A C 1
ATOM 1546 O O . PRO A 1 199 ? 11.264 -15.725 -4.234 1.00 66.44 199 PRO A O 1
ATOM 1549 N N . LEU A 1 200 ? 9.887 -14.757 -5.725 1.00 73.19 200 LEU A N 1
ATOM 1550 C CA . LEU A 1 200 ? 10.646 -13.521 -5.866 1.00 73.19 200 LEU A CA 1
ATOM 1551 C C . LEU A 1 200 ? 9.773 -12.368 -5.379 1.00 73.19 200 LEU A C 1
ATOM 1553 O O . LEU A 1 200 ? 8.620 -12.246 -5.765 1.00 73.19 200 LEU A O 1
ATOM 1557 N N . TRP A 1 201 ? 10.306 -11.523 -4.515 1.00 82.31 201 TRP A N 1
ATOM 1558 C CA . TRP A 1 201 ? 9.618 -10.354 -3.991 1.00 82.31 201 TRP A CA 1
ATOM 1559 C C . TRP A 1 201 ? 10.162 -9.107 -4.655 1.00 82.31 201 TRP A C 1
ATOM 1561 O O . TRP A 1 201 ? 11.375 -8.958 -4.761 1.00 82.31 201 TRP A O 1
ATOM 1571 N N . ALA A 1 202 ? 9.276 -8.210 -5.063 1.00 81.31 202 ALA A N 1
ATOM 1572 C CA . ALA A 1 202 ? 9.621 -6.917 -5.622 1.00 81.31 202 ALA A CA 1
ATOM 1573 C C . ALA A 1 202 ? 9.090 -5.813 -4.708 1.00 81.31 202 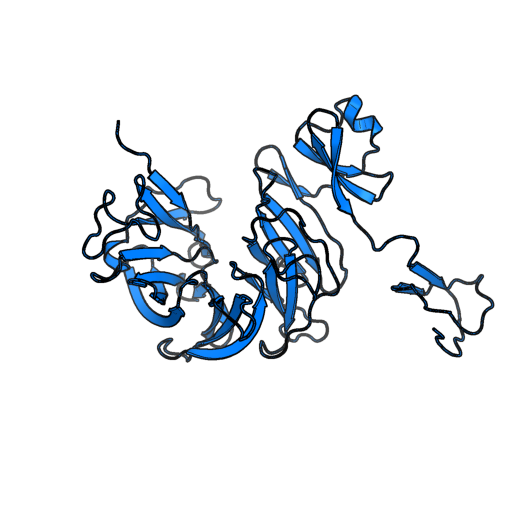ALA A C 1
ATOM 1575 O O . ALA A 1 202 ? 7.882 -5.685 -4.528 1.00 81.31 202 ALA A O 1
ATOM 1576 N N . LEU A 1 203 ? 9.986 -5.020 -4.128 1.00 87.31 203 LEU A N 1
ATOM 1577 C CA . LEU A 1 203 ? 9.649 -3.789 -3.423 1.00 87.31 203 LEU A CA 1
ATOM 1578 C C . LEU A 1 203 ? 9.836 -2.617 -4.381 1.00 87.31 203 LEU A C 1
ATOM 1580 O O . LEU A 1 203 ? 10.873 -2.497 -5.025 1.00 87.31 203 LEU A O 1
ATOM 1584 N N . THR A 1 204 ? 8.849 -1.739 -4.445 1.00 83.69 204 THR A N 1
ATOM 1585 C CA . THR A 1 204 ? 8.823 -0.568 -5.320 1.00 83.69 204 THR A CA 1
ATOM 1586 C C . THR A 1 204 ? 8.633 0.682 -4.483 1.00 83.69 204 THR A C 1
ATOM 1588 O O . THR A 1 204 ? 7.748 0.728 -3.636 1.00 83.69 204 THR A O 1
ATOM 1591 N N . CYS A 1 205 ? 9.495 1.681 -4.653 1.00 85.38 205 CYS A N 1
ATOM 1592 C CA . CYS A 1 205 ? 9.453 2.923 -3.877 1.00 85.38 205 CYS A CA 1
ATOM 1593 C C . CYS A 1 205 ? 10.292 3.999 -4.578 1.00 85.38 205 CYS A C 1
ATOM 1595 O O . CYS A 1 205 ? 11.231 3.668 -5.306 1.00 85.38 205 CYS A O 1
ATOM 1597 N N . ALA A 1 206 ? 9.998 5.282 -4.354 1.00 80.06 206 ALA A N 1
ATOM 1598 C CA . ALA A 1 206 ? 10.919 6.337 -4.777 1.00 80.06 206 ALA A CA 1
ATOM 1599 C C . ALA A 1 206 ? 12.160 6.373 -3.870 1.00 80.06 206 ALA A C 1
ATOM 1601 O O . ALA A 1 206 ? 12.067 6.146 -2.657 1.00 80.06 206 ALA A O 1
ATOM 1602 N N . ASN A 1 207 ? 13.329 6.591 -4.478 1.00 78.69 207 ASN A N 1
ATOM 1603 C CA . ASN A 1 207 ? 14.611 6.629 -3.765 1.00 78.69 207 ASN A CA 1
ATOM 1604 C C . ASN A 1 207 ? 15.685 7.479 -4.467 1.00 78.69 207 ASN A C 1
ATOM 1606 O O . ASN A 1 207 ? 16.874 7.325 -4.208 1.00 78.69 207 ASN A O 1
ATOM 1610 N N . GLY A 1 208 ? 15.277 8.409 -5.320 1.00 69.69 208 GLY A N 1
ATOM 1611 C CA . GLY A 1 208 ? 16.160 9.383 -5.937 1.00 69.69 208 GLY A CA 1
ATOM 1612 C C . GLY A 1 208 ? 16.873 8.861 -7.179 1.00 69.69 208 GLY A C 1
ATOM 1613 O O . GLY A 1 208 ? 16.840 7.678 -7.526 1.00 69.69 208 GLY A O 1
ATOM 1614 N N . ARG A 1 209 ? 17.509 9.797 -7.892 1.00 63.97 209 ARG A N 1
ATOM 1615 C CA . ARG A 1 209 ? 18.076 9.566 -9.232 1.00 63.97 209 ARG A CA 1
ATOM 1616 C C . ARG A 1 209 ? 19.372 8.759 -9.226 1.00 63.97 209 ARG A C 1
ATOM 1618 O O . ARG A 1 209 ? 19.762 8.240 -10.266 1.00 63.97 209 ARG A O 1
ATOM 1625 N N . SER A 1 210 ? 20.033 8.628 -8.081 1.00 60.44 210 SER A N 1
ATOM 1626 C CA . SER A 1 210 ? 21.292 7.895 -7.947 1.00 60.44 210 SER A CA 1
ATOM 1627 C C . SER A 1 210 ? 21.476 7.364 -6.531 1.00 60.44 210 SER A C 1
ATOM 1629 O O . SER A 1 210 ? 20.858 7.834 -5.582 1.00 60.44 210 SER A O 1
ATOM 1631 N N . ASP A 1 211 ? 22.411 6.433 -6.377 1.00 62.53 211 ASP A N 1
ATOM 1632 C CA . ASP A 1 211 ? 22.782 5.855 -5.079 1.00 62.53 211 ASP A CA 1
ATOM 1633 C C . ASP A 1 211 ? 23.396 6.876 -4.110 1.00 62.53 211 ASP A C 1
ATOM 1635 O O . ASP A 1 211 ? 23.462 6.639 -2.908 1.00 62.53 211 ASP A O 1
ATOM 1639 N N . SER A 1 212 ? 23.808 8.030 -4.635 1.00 62.06 212 SER A N 1
ATOM 1640 C CA . SER A 1 212 ? 24.347 9.167 -3.893 1.00 62.06 212 SER A CA 1
ATOM 1641 C C . SER A 1 212 ? 23.307 10.236 -3.533 1.00 62.06 212 SER A C 1
ATOM 1643 O O . SER A 1 212 ? 23.652 11.207 -2.864 1.00 62.06 212 SER A O 1
ATOM 1645 N N . SER A 1 213 ? 22.051 10.102 -3.976 1.00 66.62 213 SER A N 1
ATOM 1646 C CA . SER A 1 213 ? 20.998 11.094 -3.745 1.00 66.62 213 SER A CA 1
ATOM 1647 C C . SER A 1 213 ? 19.667 10.403 -3.479 1.00 66.62 213 SER A C 1
ATOM 1649 O O . SER A 1 213 ? 18.990 9.983 -4.410 1.00 66.62 213 SER A O 1
ATOM 1651 N N . VAL A 1 214 ? 19.285 10.317 -2.203 1.00 71.88 214 VAL A N 1
ATOM 1652 C CA . VAL A 1 214 ? 17.972 9.819 -1.775 1.00 71.88 214 VAL A CA 1
ATOM 1653 C C . VAL A 1 214 ? 16.942 10.945 -1.895 1.00 71.88 214 VAL A C 1
ATOM 1655 O O . VAL A 1 214 ? 17.132 12.035 -1.357 1.00 71.88 214 VAL A O 1
ATOM 1658 N N . GLY A 1 215 ? 15.834 10.694 -2.594 1.00 73.81 215 GLY A N 1
ATOM 1659 C CA . GLY A 1 215 ? 14.759 11.671 -2.783 1.00 73.81 215 GLY A CA 1
ATOM 1660 C C . GLY A 1 215 ? 13.485 11.046 -3.347 1.00 73.81 215 GLY A C 1
ATOM 1661 O O . GLY A 1 215 ? 13.483 9.894 -3.762 1.00 73.81 215 GLY A O 1
ATOM 1662 N N . ARG A 1 216 ? 12.381 11.801 -3.363 1.00 74.25 216 ARG A N 1
ATOM 1663 C CA . ARG A 1 216 ? 11.086 11.309 -3.878 1.00 74.25 216 ARG A CA 1
ATOM 1664 C C . ARG A 1 216 ? 10.991 11.272 -5.407 1.00 74.25 216 ARG A C 1
ATOM 1666 O O . ARG A 1 216 ? 9.974 10.852 -5.946 1.00 74.25 216 ARG A O 1
ATOM 1673 N N . SER A 1 217 ? 12.042 11.697 -6.100 1.00 68.62 217 SER A N 1
ATOM 1674 C CA . SER A 1 217 ? 12.176 11.546 -7.546 1.00 68.62 217 SER A CA 1
ATOM 1675 C C . SER A 1 217 ? 12.680 10.148 -7.886 1.00 68.62 217 SER A C 1
ATOM 1677 O O . SER A 1 217 ? 13.444 9.586 -7.116 1.00 68.62 217 SER A O 1
ATOM 1679 N N . ASP A 1 218 ? 12.302 9.626 -9.053 1.00 68.12 218 ASP A N 1
ATOM 1680 C CA . ASP A 1 218 ? 12.812 8.368 -9.611 1.00 68.12 218 ASP A CA 1
ATOM 1681 C C . ASP A 1 218 ? 12.492 7.108 -8.772 1.00 68.12 218 ASP A C 1
ATOM 1683 O O . ASP A 1 218 ? 12.938 6.908 -7.636 1.00 68.12 218 ASP A O 1
ATOM 1687 N N . TYR A 1 219 ? 11.679 6.228 -9.350 1.00 74.25 219 TYR A N 1
ATOM 1688 C CA . TYR A 1 219 ? 11.329 4.961 -8.730 1.00 74.25 219 TYR A CA 1
ATOM 1689 C C . TYR A 1 219 ? 12.451 3.943 -8.870 1.00 74.25 219 TYR A C 1
ATOM 1691 O O . TYR A 1 219 ? 13.172 3.858 -9.867 1.00 74.25 219 TYR A O 1
ATOM 1699 N N . ARG A 1 220 ? 12.571 3.123 -7.834 1.00 75.06 220 ARG A N 1
ATOM 1700 C CA . ARG A 1 220 ? 13.477 1.987 -7.783 1.00 75.06 220 ARG A CA 1
ATOM 1701 C C . ARG A 1 220 ? 12.685 0.735 -7.460 1.00 75.06 220 ARG A C 1
ATOM 1703 O O . ARG A 1 220 ? 11.657 0.778 -6.778 1.00 75.06 220 ARG A O 1
ATOM 1710 N N . VAL A 1 221 ? 13.201 -0.374 -7.967 1.00 74.00 221 VAL A N 1
ATOM 1711 C CA . VAL A 1 221 ? 12.706 -1.711 -7.668 1.00 74.00 221 VAL A CA 1
ATOM 1712 C C . VAL A 1 221 ? 13.826 -2.462 -6.968 1.00 74.00 221 VAL A C 1
ATOM 1714 O O . VAL A 1 221 ? 14.965 -2.443 -7.436 1.00 74.00 221 VAL A O 1
ATOM 1717 N N . TRP A 1 222 ? 13.515 -3.112 -5.855 1.00 79.12 222 TRP A N 1
ATOM 1718 C CA . TRP A 1 222 ? 14.410 -4.046 -5.186 1.00 79.12 222 TRP A CA 1
ATOM 1719 C C . TRP A 1 222 ? 13.804 -5.427 -5.227 1.00 79.12 222 TRP A C 1
ATOM 1721 O O . TRP A 1 222 ? 12.612 -5.598 -4.981 1.00 79.12 222 TRP A O 1
ATOM 1731 N N . PHE A 1 223 ? 14.649 -6.406 -5.484 1.00 77.50 223 PHE A N 1
ATOM 1732 C CA . PHE A 1 223 ? 14.271 -7.794 -5.579 1.00 77.50 223 PHE A CA 1
ATOM 1733 C C . PHE A 1 223 ? 14.817 -8.574 -4.391 1.00 77.50 223 PHE A C 1
ATOM 1735 O O . PHE A 1 223 ? 15.935 -8.337 -3.939 1.00 77.50 223 PHE A O 1
ATOM 1742 N N . SER A 1 224 ? 14.030 -9.508 -3.870 1.00 78.50 224 SER A N 1
ATOM 1743 C CA . SER A 1 224 ? 14.450 -10.368 -2.770 1.00 78.50 224 SER A CA 1
ATOM 1744 C C . SER A 1 224 ? 13.876 -11.767 -2.907 1.00 78.50 224 SER A C 1
ATOM 1746 O O . SER A 1 224 ? 12.710 -11.944 -3.239 1.00 78.50 224 SER A O 1
ATOM 1748 N N . ARG A 1 225 ? 14.682 -12.783 -2.604 1.00 78.56 225 ARG A N 1
ATOM 1749 C CA . ARG A 1 225 ? 14.231 -14.184 -2.544 1.00 78.56 225 ARG A CA 1
ATOM 1750 C C . ARG A 1 225 ? 13.768 -14.598 -1.151 1.00 78.56 225 ARG A C 1
ATOM 1752 O O . ARG A 1 225 ? 13.021 -15.558 -1.004 1.00 78.56 225 ARG A O 1
ATOM 1759 N N . ASP A 1 226 ? 14.219 -13.888 -0.122 1.00 76.88 226 ASP A N 1
ATOM 1760 C CA . ASP A 1 226 ? 14.061 -14.279 1.280 1.00 76.88 226 ASP A CA 1
ATOM 1761 C C . ASP A 1 226 ? 13.483 -13.169 2.169 1.00 76.88 226 ASP A C 1
ATOM 1763 O O . ASP A 1 226 ? 13.357 -13.362 3.380 1.00 76.88 226 ASP A O 1
ATOM 1767 N N . LEU A 1 227 ? 13.144 -12.019 1.572 1.00 87.81 227 LEU A N 1
ATOM 1768 C CA . LEU A 1 227 ? 12.751 -10.770 2.228 1.00 87.81 227 LEU A CA 1
ATOM 1769 C C . LEU A 1 227 ? 13.815 -10.197 3.174 1.00 87.81 227 LEU A C 1
ATOM 1771 O O . LEU A 1 227 ? 13.523 -9.240 3.879 1.00 87.81 227 LEU A O 1
ATOM 1775 N N . LYS A 1 228 ? 15.030 -10.756 3.213 1.00 88.44 228 LYS A N 1
ATOM 1776 C CA . LYS A 1 228 ? 16.124 -10.335 4.101 1.00 88.44 228 LYS A CA 1
ATOM 1777 C C . LYS A 1 228 ? 17.188 -9.565 3.342 1.00 88.44 228 LYS A C 1
ATOM 1779 O O . LYS A 1 228 ? 17.648 -8.526 3.812 1.00 88.44 228 LYS A O 1
ATOM 1784 N N . LYS A 1 229 ? 17.593 -10.091 2.187 1.00 82.44 229 LYS A N 1
ATOM 1785 C CA . LYS A 1 229 ? 18.574 -9.476 1.292 1.00 82.44 229 LYS A CA 1
ATOM 1786 C C . LYS A 1 229 ? 17.863 -8.897 0.084 1.00 82.44 229 LYS A C 1
ATOM 1788 O O . LYS A 1 229 ? 16.974 -9.539 -0.470 1.00 82.44 229 LYS A O 1
ATOM 1793 N N . TRP A 1 230 ? 18.257 -7.689 -0.297 1.00 81.06 230 TRP A N 1
ATOM 1794 C CA . TRP A 1 230 ? 17.594 -6.913 -1.334 1.00 81.06 230 TRP A CA 1
ATOM 1795 C C . TRP A 1 230 ? 18.605 -6.497 -2.388 1.00 81.06 230 TRP A C 1
ATOM 1797 O O . TRP A 1 230 ? 19.513 -5.718 -2.102 1.00 81.06 230 TRP A O 1
ATOM 1807 N N . ASP A 1 231 ? 18.406 -6.991 -3.602 1.00 69.69 231 ASP A N 1
ATOM 1808 C CA . ASP A 1 231 ? 19.191 -6.619 -4.766 1.00 69.69 231 ASP A CA 1
ATOM 1809 C C . ASP A 1 231 ? 18.468 -5.498 -5.501 1.00 69.69 231 ASP A C 1
ATOM 1811 O O . ASP A 1 231 ? 17.297 -5.609 -5.872 1.00 69.69 231 ASP A O 1
ATOM 1815 N N . LYS A 1 232 ? 19.152 -4.372 -5.679 1.00 70.06 232 LYS A N 1
ATOM 1816 C CA . LYS A 1 232 ? 18.591 -3.239 -6.408 1.00 70.06 232 LYS A CA 1
ATOM 1817 C C . LYS A 1 232 ? 18.540 -3.581 -7.894 1.00 70.06 232 LYS A C 1
ATOM 1819 O O . LYS A 1 232 ? 19.522 -4.058 -8.455 1.00 70.06 232 LYS A O 1
ATOM 1824 N N . SER A 1 233 ? 17.407 -3.308 -8.533 1.00 64.38 233 SER A N 1
ATOM 1825 C CA . SER A 1 233 ? 17.295 -3.389 -9.985 1.00 64.38 233 SER A CA 1
ATOM 1826 C C . SER A 1 233 ? 18.310 -2.441 -10.640 1.00 64.38 233 SER A C 1
ATOM 1828 O O . SER A 1 233 ? 18.422 -1.295 -10.197 1.00 64.38 233 SER A O 1
ATOM 1830 N N . PRO A 1 234 ? 19.014 -2.865 -11.706 1.00 52.03 234 PRO A N 1
ATOM 1831 C CA . PRO A 1 234 ? 19.918 -1.985 -12.448 1.00 52.03 234 PRO A CA 1
ATOM 1832 C C . PRO A 1 234 ? 19.169 -0.876 -13.206 1.00 52.03 234 PRO A C 1
ATOM 1834 O O . PRO A 1 234 ? 19.790 0.038 -13.740 1.00 52.03 234 PRO A O 1
ATOM 1837 N N . ILE A 1 235 ? 17.835 -0.939 -13.269 1.00 53.03 235 ILE A N 1
ATOM 1838 C CA . ILE A 1 235 ? 17.013 0.045 -13.968 1.00 53.03 235 ILE A CA 1
ATOM 1839 C C . ILE A 1 235 ? 16.880 1.301 -13.119 1.00 53.03 235 ILE A C 1
ATOM 1841 O O . ILE A 1 235 ? 16.348 1.275 -12.006 1.00 53.03 235 ILE A O 1
ATOM 1845 N N . THR A 1 236 ? 17.296 2.417 -13.704 1.00 52.44 236 THR A N 1
ATOM 1846 C CA . THR A 1 236 ? 17.130 3.750 -13.131 1.00 52.44 236 THR A CA 1
ATOM 1847 C C . THR A 1 236 ? 16.325 4.669 -14.049 1.00 52.44 236 THR A C 1
ATOM 1849 O O . THR A 1 236 ? 16.127 4.348 -15.218 1.00 52.44 236 THR A O 1
ATOM 1852 N N . GLY A 1 237 ? 15.876 5.828 -13.562 1.00 54.44 237 GLY A N 1
ATOM 1853 C CA . GLY A 1 237 ? 15.145 6.812 -14.365 1.00 54.44 237 GLY A CA 1
ATOM 1854 C C . GLY A 1 237 ? 13.662 6.493 -14.592 1.00 54.44 237 GLY A C 1
ATOM 1855 O O . GLY A 1 237 ? 13.060 7.028 -15.523 1.00 54.44 237 GLY A O 1
ATOM 1856 N N . ILE A 1 238 ? 13.057 5.638 -13.765 1.00 57.03 238 ILE A N 1
ATOM 1857 C CA . ILE A 1 238 ? 11.642 5.275 -13.866 1.00 57.03 238 ILE A CA 1
ATOM 1858 C C . ILE A 1 238 ? 10.814 6.404 -13.237 1.00 57.03 238 ILE A C 1
ATOM 1860 O O . ILE A 1 238 ? 10.777 6.544 -12.019 1.00 57.03 238 ILE A O 1
ATOM 1864 N N . ASN A 1 239 ? 10.145 7.213 -14.067 1.00 59.66 239 ASN A N 1
ATOM 1865 C CA . ASN A 1 239 ? 9.363 8.399 -13.668 1.00 59.66 239 ASN A CA 1
ATOM 1866 C C . ASN A 1 239 ? 10.153 9.341 -12.725 1.00 59.66 239 ASN A C 1
ATOM 1868 O O . ASN A 1 239 ? 9.976 9.403 -11.506 1.00 59.66 239 ASN A O 1
ATOM 1872 N N . THR A 1 240 ? 11.049 10.113 -13.338 1.00 63.06 240 THR A N 1
ATOM 1873 C CA . THR A 1 240 ? 11.969 11.051 -12.673 1.00 63.06 240 THR A CA 1
ATOM 1874 C C . THR A 1 240 ? 11.307 12.320 -12.120 1.00 63.06 240 THR A C 1
ATOM 1876 O O . THR A 1 240 ? 11.995 13.099 -11.449 1.00 63.06 240 THR A O 1
ATOM 1879 N N . ASP A 1 241 ? 10.004 12.485 -12.368 1.00 59.06 241 ASP A N 1
ATOM 1880 C CA . ASP A 1 241 ? 9.138 13.618 -11.999 1.00 59.06 241 ASP A CA 1
ATOM 1881 C C . ASP A 1 241 ? 8.001 13.179 -11.053 1.00 59.06 241 ASP A C 1
ATOM 1883 O O . ASP A 1 241 ? 6.927 13.767 -11.000 1.00 59.06 241 ASP A O 1
ATOM 1887 N N . SER A 1 242 ? 8.229 12.096 -10.324 1.00 64.62 242 SER A N 1
ATOM 1888 C CA . SER A 1 242 ? 7.322 11.460 -9.374 1.00 64.62 242 SER A CA 1
ATOM 1889 C C . SER A 1 242 ? 7.042 12.285 -8.096 1.00 64.62 242 SER A C 1
ATOM 1891 O O . SER A 1 242 ? 7.933 12.974 -7.597 1.00 64.62 242 SER A O 1
ATOM 1893 N N . VAL A 1 243 ? 5.828 12.169 -7.521 1.00 64.44 243 VAL A N 1
ATOM 1894 C CA . VAL A 1 243 ? 5.531 12.598 -6.122 1.00 64.44 243 VAL A CA 1
ATOM 1895 C C . VAL A 1 243 ? 5.800 11.497 -5.085 1.00 64.44 243 VAL A C 1
ATOM 1897 O O . VAL A 1 243 ? 5.753 11.736 -3.876 1.00 64.44 243 VAL A O 1
ATOM 1900 N N . GLY A 1 244 ? 6.113 10.292 -5.559 1.00 67.56 244 GLY A N 1
ATOM 1901 C CA . GLY A 1 244 ? 6.662 9.187 -4.785 1.00 67.56 244 GLY A CA 1
ATOM 1902 C C . GLY A 1 244 ? 5.667 8.095 -4.396 1.00 67.56 244 GLY A C 1
ATOM 1903 O O . GLY A 1 244 ? 6.105 7.040 -3.947 1.00 67.56 244 GLY A O 1
ATOM 1904 N N . TYR A 1 245 ? 4.362 8.301 -4.598 1.00 72.62 245 TYR A N 1
ATOM 1905 C CA . TYR A 1 245 ? 3.337 7.306 -4.274 1.00 72.62 245 TYR A CA 1
ATOM 1906 C C . TYR A 1 245 ? 3.205 6.296 -5.412 1.00 72.62 245 TYR A C 1
ATOM 1908 O O . TYR A 1 245 ? 3.040 6.659 -6.578 1.00 72.62 245 TYR A O 1
ATOM 1916 N N . ILE A 1 246 ? 3.264 5.016 -5.046 1.00 76.06 246 ILE A N 1
ATOM 1917 C CA . ILE A 1 246 ? 3.237 3.894 -5.980 1.00 76.06 246 ILE A CA 1
ATOM 1918 C C . ILE A 1 246 ? 2.213 2.850 -5.537 1.00 76.06 246 ILE A C 1
ATOM 1920 O O . ILE A 1 246 ? 1.948 2.692 -4.344 1.00 76.06 246 ILE A O 1
ATOM 1924 N N . SER A 1 247 ? 1.624 2.139 -6.489 1.00 79.25 247 SER A N 1
ATOM 1925 C CA . SER A 1 247 ? 0.932 0.874 -6.239 1.00 79.25 247 SER A CA 1
ATOM 1926 C C . SER A 1 247 ? 1.354 -0.129 -7.294 1.00 79.25 247 SER A C 1
ATOM 1928 O O . SER A 1 247 ? 1.487 0.242 -8.452 1.00 79.25 247 SER A O 1
ATOM 1930 N N . SER A 1 248 ? 1.571 -1.373 -6.908 1.00 77.12 248 SER A N 1
ATOM 1931 C CA . SER A 1 248 ? 2.124 -2.418 -7.746 1.00 77.12 248 SER A CA 1
ATOM 1932 C C . SER A 1 248 ? 1.265 -3.679 -7.670 1.00 77.12 248 SER A C 1
ATOM 1934 O O . SER A 1 248 ? 0.607 -3.967 -6.672 1.00 77.12 248 SER A O 1
ATOM 1936 N N . THR A 1 249 ? 1.243 -4.437 -8.758 1.00 73.31 249 THR A N 1
ATOM 1937 C CA . THR A 1 249 ? 0.579 -5.740 -8.848 1.00 73.31 249 THR A CA 1
ATOM 1938 C C . THR A 1 249 ? 1.413 -6.677 -9.698 1.00 73.31 249 THR A C 1
ATOM 1940 O O . THR A 1 249 ? 2.202 -6.202 -10.513 1.00 73.31 249 THR A O 1
ATOM 1943 N N . ASP A 1 250 ? 1.258 -7.984 -9.521 1.00 67.38 250 ASP A N 1
ATOM 1944 C CA . ASP A 1 250 ? 1.771 -8.943 -10.495 1.00 67.38 250 ASP A CA 1
ATOM 1945 C C . ASP A 1 250 ? 0.986 -8.829 -11.813 1.00 67.38 250 ASP A C 1
ATOM 1947 O O . ASP A 1 250 ? -0.139 -8.319 -11.844 1.00 67.38 250 ASP A O 1
ATOM 1951 N N . ASP A 1 251 ? 1.593 -9.276 -12.906 1.00 61.47 251 ASP A N 1
ATOM 1952 C CA . ASP A 1 251 ? 1.004 -9.256 -14.246 1.00 61.47 251 ASP A CA 1
ATOM 1953 C C . ASP A 1 251 ? 0.024 -10.402 -14.532 1.00 61.47 251 ASP A C 1
ATOM 1955 O O . ASP A 1 251 ? -0.412 -10.558 -15.670 1.00 61.47 251 ASP A O 1
ATOM 1959 N N . GLY A 1 252 ? -0.353 -11.188 -13.521 1.00 60.66 252 GLY A N 1
ATOM 1960 C CA . GLY A 1 252 ? -1.235 -12.347 -13.646 1.00 60.66 252 GLY A CA 1
ATOM 1961 C C . GLY A 1 252 ? -0.513 -13.623 -14.080 1.00 60.66 252 GLY A C 1
ATOM 1962 O O . GLY A 1 252 ? -0.889 -14.708 -13.638 1.00 60.66 252 GLY A O 1
ATOM 1963 N N . ASP A 1 253 ? 0.554 -13.495 -14.871 1.00 59.84 253 ASP A N 1
ATOM 1964 C CA . ASP A 1 253 ? 1.423 -14.612 -15.259 1.00 59.84 253 ASP A CA 1
ATOM 1965 C C . ASP A 1 253 ? 2.528 -14.864 -14.215 1.00 59.84 253 ASP A C 1
ATOM 1967 O O . ASP A 1 253 ? 3.096 -15.955 -14.149 1.00 59.84 253 ASP A O 1
ATOM 1971 N N . GLY A 1 254 ? 2.789 -13.884 -13.341 1.00 61.28 254 GLY A N 1
ATOM 1972 C CA . GLY A 1 254 ? 3.756 -13.987 -12.248 1.00 61.28 254 GLY A CA 1
ATOM 1973 C C . GLY A 1 254 ? 5.196 -13.693 -12.660 1.00 61.28 254 GLY A C 1
ATOM 1974 O O . GLY A 1 254 ? 6.116 -13.980 -11.887 1.00 61.28 254 GLY A O 1
ATOM 1975 N N . ASP A 1 255 ? 5.373 -13.127 -13.853 1.00 57.31 255 ASP A N 1
ATOM 1976 C CA . ASP A 1 255 ? 6.656 -12.893 -14.516 1.00 57.31 255 ASP A CA 1
ATOM 1977 C C . ASP A 1 255 ? 7.112 -11.433 -14.420 1.00 57.31 255 ASP A C 1
ATOM 1979 O O . ASP A 1 255 ? 8.271 -11.107 -14.714 1.00 57.31 255 ASP A O 1
ATOM 1983 N N . GLY A 1 256 ? 6.217 -10.536 -14.016 1.00 60.22 256 GLY A N 1
ATOM 1984 C CA . GLY A 1 256 ? 6.518 -9.125 -13.891 1.00 60.22 256 GLY A CA 1
ATOM 1985 C C . GLY A 1 256 ? 5.610 -8.384 -12.927 1.00 60.22 256 GLY A C 1
ATOM 1986 O O . GLY A 1 256 ? 4.570 -8.870 -12.488 1.00 60.22 256 GLY A O 1
ATOM 1987 N N . ILE A 1 257 ? 6.042 -7.174 -12.593 1.00 67.00 257 ILE A N 1
ATOM 1988 C CA . ILE A 1 257 ? 5.264 -6.201 -11.837 1.00 67.00 257 ILE A CA 1
ATOM 1989 C C . ILE A 1 257 ? 4.716 -5.129 -12.770 1.00 67.00 257 ILE A C 1
ATOM 1991 O O . ILE A 1 257 ? 5.408 -4.654 -13.672 1.00 67.00 257 ILE A O 1
ATOM 1995 N N . ILE A 1 258 ? 3.491 -4.700 -12.499 1.00 65.38 258 ILE A N 1
ATOM 1996 C CA . ILE A 1 258 ? 2.894 -3.487 -13.043 1.00 65.38 258 ILE A CA 1
ATOM 1997 C C . ILE A 1 258 ? 2.797 -2.489 -11.896 1.00 65.38 258 ILE A C 1
ATOM 1999 O O . ILE A 1 258 ? 2.040 -2.710 -10.955 1.00 65.38 258 ILE A O 1
ATOM 2003 N N . SER A 1 259 ? 3.542 -1.393 -11.982 1.00 70.06 259 SER A N 1
ATOM 2004 C CA . SER A 1 259 ? 3.544 -0.313 -11.000 1.00 70.06 259 SER A CA 1
ATOM 2005 C C . SER A 1 259 ? 2.859 0.926 -11.555 1.00 70.06 259 SER A C 1
ATOM 2007 O O . SER A 1 259 ? 3.273 1.463 -12.581 1.00 70.06 259 SER A O 1
ATOM 2009 N N . SER A 1 260 ? 1.837 1.406 -10.857 1.00 67.62 260 SER A N 1
ATOM 2010 C CA . SER A 1 260 ? 1.180 2.679 -11.103 1.00 67.62 260 SER A CA 1
ATOM 2011 C C . SER A 1 260 ? 1.728 3.775 -10.197 1.00 67.62 260 SER A C 1
ATOM 2013 O O . SER A 1 260 ? 1.926 3.511 -9.009 1.00 67.62 260 SER A O 1
ATOM 2015 N N . SER A 1 261 ? 1.935 4.989 -10.699 1.00 67.81 261 SER A N 1
ATOM 2016 C CA . SER A 1 261 ? 2.537 6.042 -9.889 1.00 67.81 261 SER A CA 1
ATOM 2017 C C . SER A 1 261 ? 2.140 7.462 -10.289 1.00 67.81 261 SER A C 1
ATOM 2019 O O . SER A 1 261 ? 1.873 7.743 -11.455 1.00 67.81 261 SER A O 1
ATOM 2021 N N . GLU A 1 262 ? 2.071 8.371 -9.321 1.00 61.81 262 GLU A N 1
ATOM 2022 C CA . GLU A 1 262 ? 1.717 9.772 -9.577 1.00 61.81 262 GLU A CA 1
ATOM 2023 C C . GLU A 1 262 ? 2.947 10.580 -10.027 1.00 61.81 262 GLU A C 1
ATOM 2025 O O . GLU A 1 262 ? 4.086 10.285 -9.644 1.00 61.81 262 GLU A O 1
ATOM 2030 N N . SER A 1 263 ? 2.736 11.618 -10.839 1.00 55.50 263 SER A N 1
ATOM 2031 C CA . SER A 1 263 ? 3.779 12.583 -11.214 1.00 55.50 263 SER A CA 1
ATOM 2032 C C . SER A 1 263 ? 3.451 13.983 -10.709 1.00 55.50 263 SER A C 1
ATOM 2034 O O . SER A 1 263 ? 2.303 14.398 -10.680 1.00 55.50 263 SER A O 1
ATOM 2036 N N . GLY A 1 264 ? 4.480 14.708 -10.276 1.00 51.88 264 GLY A N 1
ATOM 2037 C CA . GLY A 1 264 ? 4.373 16.039 -9.688 1.00 51.88 264 GLY A CA 1
ATOM 2038 C C . GLY A 1 264 ? 4.173 17.159 -10.704 1.00 51.88 264 GLY A C 1
ATOM 2039 O O . GLY A 1 264 ? 3.649 18.208 -10.343 1.00 51.88 264 GLY A O 1
ATOM 2040 N N . SER A 1 265 ? 4.554 16.958 -11.967 1.00 49.84 265 SER A N 1
ATOM 2041 C CA . SER A 1 265 ? 4.341 17.923 -13.058 1.00 49.84 265 SER A CA 1
ATOM 2042 C C . SER A 1 265 ? 3.135 17.569 -13.944 1.00 49.84 265 SER A C 1
ATOM 2044 O O . SER A 1 265 ? 2.665 18.407 -14.715 1.00 49.84 265 SER A O 1
ATOM 2046 N N . PHE A 1 266 ? 2.608 16.348 -13.812 1.00 40.97 266 PHE A N 1
ATOM 2047 C CA . PHE A 1 266 ? 1.526 15.778 -14.612 1.00 40.97 266 PHE A CA 1
ATOM 2048 C C . PHE A 1 266 ? 0.330 15.410 -13.729 1.00 40.97 266 PHE A C 1
ATOM 2050 O O . PHE A 1 266 ? 0.451 14.600 -12.818 1.00 40.97 266 PHE A O 1
ATOM 2057 N N . ILE A 1 267 ? -0.858 15.942 -14.032 1.00 49.66 267 ILE A N 1
ATOM 2058 C CA . ILE A 1 267 ? -2.107 15.491 -13.401 1.00 49.66 267 ILE A CA 1
ATOM 2059 C C . ILE A 1 267 ? -2.497 14.140 -14.031 1.00 49.66 267 ILE A C 1
ATOM 2061 O O . ILE A 1 267 ? -3.282 14.098 -14.978 1.00 49.66 267 ILE A O 1
ATOM 2065 N N . GLY A 1 268 ? -1.919 13.034 -13.551 1.00 48.81 268 GLY A N 1
ATOM 2066 C CA . GLY A 1 268 ? -2.303 11.684 -13.973 1.00 48.81 268 GLY A CA 1
ATOM 2067 C C . GLY A 1 268 ? -1.414 10.552 -13.440 1.00 48.81 268 GLY A C 1
ATOM 2068 O O . GLY A 1 268 ? -0.473 10.776 -12.680 1.00 48.81 268 GLY A O 1
ATOM 2069 N N . ILE A 1 269 ? -1.742 9.320 -13.850 1.00 57.75 269 ILE A N 1
ATOM 2070 C CA . ILE A 1 269 ? -1.146 8.069 -13.354 1.00 57.75 269 ILE A CA 1
ATOM 2071 C C . ILE A 1 269 ? -0.233 7.455 -14.426 1.00 57.75 269 ILE A C 1
ATOM 2073 O O . ILE A 1 269 ? -0.661 7.207 -15.553 1.00 57.75 269 ILE A O 1
ATOM 2077 N N . TRP A 1 270 ? 1.013 7.178 -14.055 1.00 60.16 270 TRP A N 1
ATOM 2078 C CA . TRP A 1 270 ? 1.995 6.422 -14.832 1.00 60.16 270 TRP A CA 1
ATOM 2079 C C . TRP A 1 270 ? 1.806 4.935 -14.623 1.00 60.16 270 TRP A C 1
ATOM 2081 O O . TRP A 1 270 ? 1.591 4.545 -13.490 1.00 60.16 270 TRP A O 1
ATOM 2091 N N . PHE A 1 271 ? 1.987 4.109 -15.653 1.00 60.69 271 PHE A N 1
ATOM 2092 C CA . PHE A 1 271 ? 2.110 2.656 -15.507 1.00 60.69 271 PHE A CA 1
ATOM 2093 C C . PHE A 1 271 ? 3.475 2.203 -16.023 1.00 60.69 271 PHE A C 1
ATOM 2095 O O . PHE A 1 271 ? 3.855 2.538 -17.146 1.00 60.69 271 PHE A O 1
ATOM 2102 N N . THR A 1 272 ? 4.202 1.448 -15.203 1.00 60.78 272 THR A N 1
ATOM 2103 C CA . THR A 1 272 ? 5.500 0.851 -15.528 1.00 60.78 272 THR A CA 1
ATOM 2104 C C . THR A 1 272 ? 5.398 -0.659 -15.406 1.00 60.78 272 THR A C 1
ATOM 2106 O O . THR A 1 272 ? 4.927 -1.155 -14.389 1.00 60.78 272 THR A O 1
ATOM 2109 N N . TYR A 1 273 ? 5.875 -1.380 -16.415 1.00 60.34 273 TYR A N 1
ATOM 2110 C CA . TYR A 1 273 ? 6.043 -2.829 -16.359 1.00 60.34 273 TYR A CA 1
ATOM 2111 C C . TYR A 1 273 ? 7.519 -3.194 -16.174 1.00 60.34 273 TYR A C 1
ATOM 2113 O O . TYR A 1 273 ? 8.372 -2.661 -16.887 1.00 60.34 273 TYR A O 1
ATOM 2121 N N . VAL A 1 274 ? 7.817 -4.106 -15.248 1.00 58.53 274 VAL A N 1
ATOM 2122 C CA . VAL A 1 274 ? 9.157 -4.687 -15.066 1.00 58.53 274 VAL A CA 1
ATOM 2123 C C . VAL A 1 274 ? 9.022 -6.203 -15.001 1.00 58.53 274 VAL A C 1
ATOM 2125 O O . VAL A 1 274 ? 8.408 -6.715 -14.071 1.00 58.53 274 VAL A O 1
ATOM 2128 N N . SER A 1 275 ? 9.605 -6.916 -15.966 1.00 57.19 275 SER A N 1
ATOM 2129 C CA . SER A 1 275 ? 9.660 -8.384 -15.975 1.00 57.19 275 SER A CA 1
ATOM 2130 C C . SER A 1 275 ? 11.042 -8.900 -15.591 1.00 57.19 275 SER A C 1
ATOM 2132 O O . SER A 1 275 ? 12.059 -8.251 -15.840 1.00 57.19 275 SER A O 1
ATOM 2134 N N . GLN A 1 276 ? 11.061 -10.102 -15.023 1.00 48.56 276 GLN A N 1
ATOM 2135 C CA . GLN A 1 276 ? 12.266 -10.871 -14.721 1.00 48.56 276 GLN A CA 1
ATOM 2136 C C . GLN A 1 276 ? 13.017 -11.374 -15.967 1.00 48.56 276 GLN A C 1
ATOM 2138 O O . GLN A 1 276 ? 14.233 -11.529 -15.921 1.00 48.56 276 GLN A O 1
ATOM 2143 N N . ASN A 1 277 ? 12.299 -11.635 -17.069 1.00 38.41 277 ASN A N 1
ATOM 2144 C CA . ASN A 1 277 ? 12.844 -12.267 -18.279 1.00 38.41 277 ASN A CA 1
ATOM 2145 C C . ASN A 1 277 ? 13.324 -11.228 -19.302 1.00 38.41 277 ASN A C 1
ATOM 2147 O O . ASN A 1 277 ? 14.220 -11.495 -20.098 1.00 38.41 277 ASN A O 1
ATOM 2151 N N . TYR A 1 278 ? 12.732 -10.032 -19.269 1.00 36.97 278 TYR A N 1
ATOM 2152 C CA . TYR A 1 278 ? 13.070 -8.904 -20.125 1.00 36.97 278 TYR A CA 1
ATOM 2153 C C . TYR A 1 278 ? 12.746 -7.602 -19.403 1.00 36.97 278 TYR A C 1
ATOM 2155 O O . TYR A 1 278 ? 11.596 -7.331 -19.059 1.00 36.97 278 TYR A O 1
ATOM 2163 N N . ILE A 1 279 ? 13.734 -6.727 -19.270 1.00 34.69 279 ILE A N 1
ATOM 2164 C CA . ILE A 1 279 ? 13.485 -5.348 -18.866 1.00 34.69 279 ILE A CA 1
ATOM 2165 C C . ILE A 1 279 ? 12.909 -4.609 -20.083 1.00 34.69 279 ILE A C 1
ATOM 2167 O O . ILE A 1 279 ? 13.624 -3.981 -20.860 1.00 34.69 279 ILE A O 1
ATOM 2171 N N . ARG A 1 280 ? 11.600 -4.736 -20.310 1.00 35.00 280 ARG A N 1
ATOM 2172 C CA . ARG A 1 280 ? 10.857 -3.913 -21.271 1.00 35.00 280 ARG A CA 1
ATOM 2173 C C . ARG A 1 280 ? 9.912 -3.015 -20.496 1.00 35.00 280 ARG A C 1
ATOM 2175 O O . ARG A 1 280 ? 8.878 -3.481 -20.030 1.00 35.00 280 ARG A O 1
ATOM 2182 N N . GLY A 1 281 ? 10.240 -1.729 -20.403 1.00 38.31 281 GLY A N 1
ATOM 2183 C CA . GLY A 1 281 ? 9.260 -0.731 -19.993 1.00 38.31 281 GLY A CA 1
ATOM 2184 C C . GLY A 1 281 ? 8.119 -0.733 -21.007 1.00 38.31 281 GLY A C 1
ATOM 2185 O O . GLY A 1 281 ? 8.309 -0.319 -22.145 1.00 38.31 281 GLY A O 1
ATOM 2186 N N . ARG A 1 282 ? 6.951 -1.250 -20.627 1.00 38.41 282 ARG A N 1
ATOM 2187 C CA . ARG A 1 282 ? 5.710 -1.049 -21.383 1.00 38.41 282 ARG A CA 1
ATOM 2188 C C . ARG A 1 282 ? 4.939 0.077 -20.722 1.00 38.41 282 ARG A C 1
ATOM 2190 O O . ARG A 1 282 ? 4.843 0.125 -19.496 1.00 38.41 282 ARG A O 1
ATOM 2197 N N . THR A 1 283 ? 4.407 0.977 -21.534 1.00 40.06 283 THR A N 1
ATOM 2198 C CA . THR A 1 283 ? 3.648 2.133 -21.068 1.00 40.06 283 THR A CA 1
ATOM 2199 C C . THR A 1 283 ? 2.236 2.043 -21.612 1.00 40.06 283 THR A C 1
ATOM 2201 O O . THR A 1 283 ? 2.027 1.750 -22.788 1.00 40.06 283 THR A O 1
ATOM 2204 N N . TYR A 1 284 ? 1.270 2.308 -20.744 1.00 38.47 284 TYR A N 1
ATOM 2205 C CA . TYR A 1 284 ? -0.142 2.345 -21.080 1.00 38.47 284 TYR A CA 1
ATOM 2206 C C . TYR A 1 284 ? -0.668 3.772 -20.911 1.00 38.47 284 TYR A C 1
ATOM 2208 O O . TYR A 1 284 ? -0.233 4.487 -20.008 1.00 38.47 284 TYR A O 1
ATOM 2216 N N . SER A 1 285 ? -1.604 4.185 -21.767 1.00 34.72 285 SER A N 1
ATOM 2217 C CA . SER A 1 285 ? -2.331 5.451 -21.638 1.00 34.72 285 SER A CA 1
ATOM 2218 C C . SER A 1 285 ? -3.809 5.197 -21.355 1.00 34.72 285 SER A C 1
ATOM 2220 O O . SER A 1 285 ? -4.388 4.206 -21.810 1.00 34.72 285 SER A O 1
ATOM 2222 N N . LEU A 1 286 ? -4.430 6.098 -20.591 1.00 31.58 286 LEU A N 1
ATOM 2223 C CA . LEU A 1 286 ? -5.875 6.103 -20.403 1.00 31.58 286 LEU A CA 1
ATOM 2224 C C . LEU A 1 286 ? -6.504 6.964 -21.506 1.00 31.58 286 LEU A C 1
ATOM 2226 O O . LEU A 1 286 ? -6.385 8.186 -21.483 1.00 31.58 286 LEU A O 1
ATOM 2230 N N . ASN A 1 287 ? -7.180 6.339 -22.471 1.00 32.09 287 ASN A N 1
ATOM 2231 C CA . ASN A 1 287 ? -7.947 7.049 -23.499 1.00 32.09 287 ASN A CA 1
ATOM 2232 C C . ASN A 1 287 ? -9.402 6.566 -23.466 1.00 32.09 287 ASN A C 1
ATOM 2234 O O . ASN A 1 287 ? -9.672 5.380 -23.668 1.00 32.09 287 ASN A O 1
ATOM 2238 N N . GLY A 1 288 ? -10.338 7.478 -23.182 1.00 27.95 288 GLY A N 1
ATOM 2239 C CA . GLY A 1 288 ? -11.769 7.168 -23.121 1.00 27.95 288 GLY A CA 1
ATOM 2240 C C . GLY A 1 288 ? -12.122 6.097 -22.081 1.00 27.95 288 GLY A C 1
ATOM 2241 O O . GLY A 1 288 ? -12.877 5.179 -22.392 1.00 27.95 288 GLY A O 1
ATOM 2242 N N . ASN A 1 289 ? -11.552 6.189 -20.872 1.00 30.59 289 ASN A N 1
ATOM 2243 C CA . ASN A 1 289 ? -11.749 5.247 -19.756 1.00 30.59 289 ASN A CA 1
ATOM 2244 C C . ASN A 1 289 ? -11.278 3.806 -20.020 1.00 30.59 289 ASN A C 1
ATOM 2246 O O . ASN A 1 289 ? -11.718 2.876 -19.348 1.00 30.59 289 ASN A O 1
ATOM 2250 N N . LYS A 1 290 ? -10.377 3.600 -20.986 1.00 27.14 290 LYS A N 1
ATOM 2251 C CA . LYS A 1 290 ? -9.747 2.301 -21.245 1.00 27.14 290 LYS A CA 1
ATOM 2252 C C . LYS A 1 290 ? -8.232 2.440 -21.182 1.00 27.14 290 LYS A C 1
ATOM 2254 O O . LYS A 1 290 ? -7.676 3.336 -21.820 1.00 27.14 290 LYS A O 1
ATOM 2259 N N . LEU A 1 291 ? -7.581 1.547 -20.434 1.00 34.25 291 LEU A N 1
ATOM 2260 C CA . LEU A 1 291 ? -6.137 1.341 -20.531 1.00 34.25 291 LEU A CA 1
ATOM 2261 C C . LEU A 1 291 ? -5.833 0.774 -21.920 1.00 34.25 291 LEU A C 1
ATOM 2263 O O . LEU A 1 291 ? -6.357 -0.273 -22.297 1.00 34.25 291 LEU A O 1
ATOM 2267 N N . LYS A 1 292 ? -5.005 1.480 -22.687 1.00 34.34 292 LYS A N 1
ATOM 2268 C CA . LYS A 1 292 ? -4.470 1.000 -23.961 1.00 34.34 292 LYS A CA 1
ATOM 2269 C C . LYS A 1 292 ? -2.958 0.922 -23.852 1.00 34.34 292 LYS A C 1
ATOM 2271 O O . LYS A 1 292 ? -2.324 1.879 -23.413 1.00 34.34 292 LYS A O 1
ATOM 2276 N N . GLU A 1 293 ? -2.386 -0.211 -24.243 1.00 38.12 293 GLU A N 1
ATOM 2277 C CA . GLU A 1 293 ? -0.939 -0.313 -24.426 1.00 38.12 293 GLU A CA 1
ATOM 2278 C C . GLU A 1 293 ? -0.539 0.659 -25.544 1.00 38.12 293 GLU A C 1
ATOM 2280 O O . GLU A 1 293 ? -1.205 0.750 -26.582 1.00 38.12 293 GLU A O 1
ATOM 2285 N N . VAL A 1 294 ? 0.506 1.453 -25.309 1.00 43.34 294 VAL A N 1
ATOM 2286 C CA . VAL A 1 294 ? 0.994 2.426 -26.289 1.00 43.34 294 VAL A CA 1
ATOM 2287 C C . VAL A 1 294 ? 1.764 1.661 -27.369 1.00 43.34 294 VAL A C 1
ATOM 2289 O O . VAL A 1 294 ? 2.976 1.499 -27.293 1.00 43.34 294 VAL A O 1
ATOM 2292 N N . TYR A 1 295 ? 1.050 1.162 -28.380 1.00 39.19 295 TYR A N 1
ATOM 2293 C CA . TYR A 1 295 ? 1.652 0.455 -29.521 1.00 39.19 295 TYR A CA 1
ATOM 2294 C C . TYR A 1 295 ? 2.163 1.392 -30.619 1.00 39.19 295 TYR A C 1
ATOM 2296 O O . TYR A 1 295 ? 2.943 0.982 -31.479 1.00 39.19 295 TYR A O 1
ATOM 2304 N N . ASN A 1 296 ? 1.697 2.642 -30.638 1.00 44.97 296 ASN A N 1
ATOM 2305 C CA . ASN A 1 296 ? 1.894 3.498 -31.795 1.00 44.97 296 ASN A CA 1
ATOM 2306 C C . ASN A 1 296 ? 3.221 4.260 -31.707 1.00 44.97 296 ASN A C 1
ATOM 2308 O O . ASN A 1 296 ? 3.416 5.150 -30.875 1.00 44.97 296 ASN A O 1
ATOM 2312 N N . THR A 1 297 ? 4.130 3.902 -32.610 1.00 47.34 297 THR A N 1
ATOM 2313 C CA . THR A 1 297 ? 5.371 4.630 -32.865 1.00 47.34 297 THR A CA 1
ATOM 2314 C C . THR A 1 297 ? 5.096 5.753 -33.859 1.00 47.34 297 THR A C 1
ATOM 2316 O O . THR A 1 297 ? 4.689 5.496 -34.993 1.00 47.34 297 THR A O 1
ATOM 2319 N N . TYR A 1 298 ? 5.346 6.997 -33.468 1.00 54.75 298 TYR A N 1
ATOM 2320 C CA . TYR A 1 298 ? 5.166 8.162 -34.332 1.00 54.75 298 TYR A CA 1
ATOM 2321 C C . TYR A 1 298 ? 6.472 8.956 -34.445 1.00 54.75 298 TYR A C 1
ATOM 2323 O O . TYR A 1 298 ? 7.245 9.044 -33.496 1.00 54.75 298 TYR A O 1
ATOM 2331 N N . SER A 1 299 ? 6.735 9.549 -35.610 1.00 57.50 299 SER A N 1
ATOM 2332 C CA . SER A 1 299 ? 7.750 10.605 -35.747 1.00 57.50 299 SER A CA 1
ATOM 2333 C C . SER A 1 299 ? 7.208 11.925 -35.197 1.00 57.50 299 SER A C 1
ATOM 2335 O O . SER A 1 299 ? 6.002 12.148 -35.294 1.00 57.50 299 SER A O 1
ATOM 2337 N N . ASP A 1 300 ? 8.064 12.849 -34.757 1.00 59.97 300 ASP A N 1
ATOM 2338 C CA . ASP A 1 300 ? 7.635 14.173 -34.259 1.00 59.97 300 ASP A CA 1
ATOM 2339 C C . ASP A 1 300 ? 6.753 14.962 -35.244 1.00 59.97 300 ASP A C 1
ATOM 2341 O O . ASP A 1 300 ? 5.887 15.733 -34.838 1.00 59.97 300 ASP A O 1
ATOM 2345 N N . ASN A 1 301 ? 6.865 14.686 -36.544 1.00 65.56 301 ASN A N 1
ATOM 2346 C CA . ASN A 1 301 ? 6.004 15.267 -37.579 1.00 65.56 301 ASN A CA 1
ATOM 2347 C C . ASN A 1 301 ? 4.510 14.890 -37.431 1.00 65.56 301 ASN A C 1
ATOM 2349 O O . ASN A 1 301 ? 3.644 15.550 -37.998 1.00 65.56 301 ASN A O 1
ATOM 2353 N N . ALA A 1 302 ? 4.181 13.844 -36.667 1.00 62.47 302 ALA A N 1
ATOM 2354 C CA . ALA A 1 302 ? 2.802 13.451 -36.380 1.00 62.47 302 ALA A CA 1
ATOM 2355 C C . ALA A 1 302 ? 2.118 14.390 -35.366 1.00 62.47 302 ALA A C 1
ATOM 2357 O O . ALA A 1 302 ? 0.891 14.483 -35.358 1.00 62.47 302 ALA A O 1
ATOM 2358 N N . LEU A 1 303 ? 2.891 15.138 -34.569 1.00 64.44 303 LEU A N 1
ATOM 2359 C CA . LEU A 1 303 ? 2.374 16.090 -33.579 1.00 64.44 303 LEU A CA 1
ATOM 2360 C C . LEU A 1 303 ? 1.693 17.295 -34.234 1.00 64.44 303 LEU A C 1
ATOM 2362 O O . LEU A 1 303 ? 0.592 17.678 -33.848 1.00 64.44 303 LEU A O 1
ATOM 2366 N N . SER A 1 304 ? 2.334 17.870 -35.254 1.00 66.12 304 SER A N 1
ATOM 2367 C CA . SER A 1 304 ? 1.842 19.052 -35.971 1.00 66.12 304 SER A CA 1
ATOM 2368 C C . SER A 1 304 ? 0.670 18.744 -36.907 1.00 66.12 304 SER A C 1
ATOM 2370 O O . SER A 1 304 ? -0.078 19.647 -37.270 1.00 66.12 304 SER A O 1
ATOM 2372 N N . SER A 1 305 ? 0.484 17.470 -37.268 1.00 67.56 305 SER A N 1
ATOM 2373 C CA . SER A 1 305 ? -0.640 16.998 -38.088 1.00 67.56 305 SER A CA 1
ATOM 2374 C C . SER A 1 305 ? -1.903 16.655 -37.286 1.00 67.56 305 SER A C 1
ATOM 2376 O O . SER A 1 305 ? -2.933 16.356 -37.883 1.00 67.56 305 SER A O 1
ATOM 2378 N N . GLY A 1 306 ? -1.838 16.673 -35.947 1.00 63.12 306 GLY A N 1
ATOM 2379 C CA . GLY A 1 306 ? -2.949 16.268 -35.077 1.00 63.12 306 GLY A CA 1
ATOM 2380 C C . GLY A 1 306 ? -3.222 14.759 -35.061 1.00 63.12 306 GLY A C 1
ATOM 2381 O O . GLY A 1 306 ? -4.226 14.330 -34.502 1.00 63.12 306 GLY A O 1
ATOM 2382 N N . ALA A 1 307 ? -2.340 13.946 -35.654 1.00 64.69 307 ALA A N 1
ATOM 2383 C CA . ALA A 1 307 ? -2.467 12.488 -35.692 1.00 64.69 307 ALA A CA 1
ATOM 2384 C C . ALA A 1 307 ? -2.277 11.823 -34.316 1.00 64.69 307 ALA A C 1
ATOM 2386 O O . ALA A 1 307 ? -2.670 10.674 -34.127 1.00 64.69 307 ALA A O 1
ATOM 2387 N N . ILE A 1 308 ? -1.672 12.546 -33.373 1.00 57.78 308 ILE A N 1
ATOM 2388 C CA . ILE A 1 308 ? -1.565 12.184 -31.959 1.00 57.78 308 ILE A CA 1
ATOM 2389 C C . ILE A 1 308 ? -2.480 13.147 -31.207 1.00 57.78 308 ILE A C 1
ATOM 2391 O O . ILE A 1 308 ? -2.283 14.360 -31.314 1.00 57.78 308 ILE A O 1
ATOM 2395 N N . ASN A 1 309 ? -3.470 12.656 -30.458 1.00 55.72 309 ASN A N 1
ATOM 2396 C CA . ASN A 1 309 ? -4.373 13.554 -29.739 1.00 55.72 309 ASN A CA 1
ATOM 2397 C C . ASN A 1 309 ? -3.613 14.335 -28.665 1.00 55.72 309 ASN A C 1
ATOM 2399 O O . ASN A 1 309 ? -2.569 13.909 -28.167 1.00 55.72 309 ASN A O 1
ATOM 2403 N N . ASN A 1 310 ? -4.146 15.494 -28.287 1.00 50.41 310 ASN A N 1
ATOM 2404 C CA . ASN A 1 310 ? -3.588 16.232 -27.162 1.00 50.41 310 ASN A CA 1
ATOM 2405 C C . ASN A 1 310 ? -3.651 15.364 -25.892 1.00 50.41 310 ASN A C 1
ATOM 2407 O O . ASN A 1 310 ? -4.677 14.738 -25.630 1.00 50.41 310 ASN A O 1
ATOM 2411 N N . TYR A 1 311 ? -2.562 15.335 -25.128 1.00 47.41 311 TYR A N 1
ATOM 2412 C CA . TYR A 1 311 ? -2.334 14.485 -23.952 1.00 47.41 311 TYR A CA 1
ATOM 2413 C C . TYR A 1 311 ? -2.213 12.976 -24.217 1.00 47.41 311 TYR A C 1
ATOM 2415 O O . TYR A 1 311 ? -2.205 12.183 -23.276 1.00 47.41 311 TYR A O 1
ATOM 2423 N N . GLU A 1 312 ? -2.070 12.555 -25.473 1.00 47.09 312 GLU A N 1
ATOM 2424 C CA . GLU A 1 312 ? -1.844 11.150 -25.808 1.00 47.09 312 GLU A CA 1
ATOM 2425 C C . GLU A 1 312 ? -0.355 10.780 -25.695 1.00 47.09 312 GLU A C 1
ATOM 2427 O O . GLU A 1 312 ? 0.526 11.508 -26.169 1.00 47.09 312 GLU A O 1
ATOM 2432 N N . LEU A 1 313 ? -0.084 9.644 -25.040 1.00 48.38 313 LEU A N 1
ATOM 2433 C CA . LEU A 1 313 ? 1.248 9.041 -24.972 1.00 48.38 313 LEU A CA 1
ATOM 2434 C C . LEU A 1 313 ? 1.584 8.368 -26.301 1.00 48.38 313 LEU A C 1
ATOM 2436 O O . LEU A 1 313 ? 0.750 7.676 -26.884 1.00 48.38 313 LEU A O 1
ATOM 2440 N N . TYR A 1 314 ? 2.827 8.521 -26.740 1.00 53.53 314 TYR A N 1
ATOM 2441 C CA . TYR A 1 314 ? 3.349 7.894 -27.941 1.00 53.53 314 TYR A CA 1
ATOM 2442 C C . TYR A 1 314 ? 4.821 7.527 -27.798 1.00 53.53 314 TYR A C 1
ATOM 2444 O O . TYR A 1 314 ? 5.556 8.141 -27.028 1.00 53.53 314 TYR A O 1
ATOM 2452 N N . ILE A 1 315 ? 5.272 6.552 -28.583 1.00 52.53 315 ILE A N 1
ATOM 2453 C CA . ILE A 1 315 ? 6.701 6.273 -28.725 1.00 52.53 315 ILE A CA 1
ATOM 2454 C C . ILE A 1 315 ? 7.233 7.159 -29.848 1.00 52.53 315 ILE A C 1
ATOM 2456 O O . ILE A 1 315 ? 6.816 7.017 -31.001 1.00 52.53 315 ILE A O 1
ATOM 2460 N N . ASN A 1 316 ? 8.137 8.081 -29.533 1.00 58.97 316 ASN A N 1
ATOM 2461 C CA . ASN A 1 316 ? 8.857 8.834 -30.543 1.00 58.97 316 ASN A CA 1
ATOM 2462 C C . ASN A 1 316 ? 9.857 7.904 -31.234 1.00 58.97 316 ASN A C 1
ATOM 2464 O O . ASN A 1 316 ? 10.833 7.445 -30.641 1.00 58.97 316 ASN A O 1
ATOM 2468 N N . LYS A 1 317 ? 9.597 7.639 -32.514 1.00 58.28 317 LYS A N 1
ATOM 2469 C CA . LYS A 1 317 ? 10.401 6.737 -33.340 1.00 58.28 317 LYS A CA 1
ATOM 2470 C C . LYS A 1 317 ? 11.838 7.229 -33.533 1.00 58.28 317 LYS A C 1
ATOM 2472 O O . LYS A 1 317 ? 12.726 6.419 -33.749 1.00 58.28 317 LYS A O 1
ATOM 2477 N N . SER A 1 318 ? 12.061 8.540 -33.501 1.00 60.16 318 SER A N 1
ATOM 2478 C CA . SER A 1 318 ? 13.349 9.152 -33.843 1.00 60.16 318 SER A CA 1
ATOM 2479 C C . SER A 1 318 ? 14.401 8.991 -32.750 1.00 60.16 318 SER A C 1
ATOM 2481 O O . SER A 1 318 ? 15.588 9.110 -33.025 1.00 60.16 318 SER A O 1
ATOM 2483 N N . ASN A 1 319 ? 13.970 8.800 -31.507 1.00 56.66 319 ASN A N 1
ATOM 2484 C CA . ASN A 1 319 ? 14.854 8.790 -30.346 1.00 56.66 319 ASN A CA 1
ATOM 2485 C C . ASN A 1 319 ? 14.445 7.744 -29.308 1.00 56.66 319 ASN A C 1
ATOM 2487 O O . ASN A 1 319 ? 14.848 7.873 -28.161 1.00 56.66 319 ASN A O 1
ATOM 2491 N N . GLU A 1 320 ? 13.606 6.779 -29.688 1.00 52.41 320 GLU A N 1
ATOM 2492 C CA . GLU A 1 320 ? 13.133 5.670 -28.849 1.00 52.41 320 GLU A CA 1
ATOM 2493 C C . GLU A 1 320 ? 12.672 6.101 -27.451 1.00 52.41 320 GLU A C 1
ATOM 2495 O O . GLU A 1 320 ? 12.915 5.441 -26.443 1.00 52.41 320 GLU A O 1
ATOM 2500 N N . SER A 1 321 ? 12.002 7.250 -27.377 1.00 50.97 321 SER A N 1
ATOM 2501 C CA . SER A 1 321 ? 11.516 7.791 -26.115 1.00 50.97 321 SER A CA 1
ATOM 2502 C C . SER A 1 321 ? 9.998 7.767 -26.048 1.00 50.97 321 SER A C 1
ATOM 2504 O O . SER A 1 321 ? 9.304 7.999 -27.034 1.00 50.97 321 SER A O 1
ATOM 2506 N N . LEU A 1 322 ? 9.464 7.484 -24.867 1.00 50.34 322 LEU A N 1
ATOM 2507 C CA . LEU A 1 322 ? 8.084 7.786 -24.555 1.00 50.34 322 LEU A CA 1
ATOM 2508 C C . LEU A 1 322 ? 7.932 9.298 -24.502 1.00 50.34 322 LEU A C 1
ATOM 2510 O O . LEU A 1 322 ? 8.629 9.978 -23.743 1.00 50.34 322 LEU A O 1
ATOM 2514 N N . CYS A 1 323 ? 6.973 9.801 -25.253 1.00 54.69 323 CYS A N 1
ATOM 2515 C CA . CYS A 1 323 ? 6.603 11.197 -25.281 1.00 54.69 323 CYS A CA 1
ATOM 2516 C C . CYS A 1 323 ? 5.094 11.350 -25.072 1.00 54.69 323 CYS A C 1
ATOM 2518 O O . CYS A 1 323 ? 4.319 10.424 -25.293 1.00 54.69 323 CYS A O 1
ATOM 2520 N N . ILE A 1 324 ? 4.669 12.535 -24.647 1.00 53.00 324 ILE A N 1
ATOM 2521 C CA . ILE A 1 324 ? 3.266 12.955 -24.621 1.00 53.00 324 ILE A CA 1
ATOM 2522 C C . ILE A 1 324 ? 3.113 14.127 -25.571 1.00 53.00 324 ILE A C 1
ATOM 2524 O O . ILE A 1 324 ? 3.961 15.023 -25.591 1.00 53.00 324 ILE A O 1
ATOM 2528 N N . ASN A 1 325 ? 2.050 14.133 -26.369 1.00 57.16 325 ASN A N 1
ATOM 2529 C CA . ASN A 1 325 ? 1.699 15.326 -27.123 1.00 57.16 325 ASN A CA 1
ATOM 2530 C C . ASN A 1 325 ? 1.106 16.374 -26.172 1.00 57.16 325 ASN A C 1
ATOM 2532 O O . ASN A 1 325 ? -0.002 16.206 -25.676 1.00 57.16 325 ASN A O 1
ATOM 2536 N N . TYR A 1 326 ? 1.830 17.459 -25.924 1.00 52.72 326 TYR A N 1
ATOM 2537 C CA . TYR A 1 326 ? 1.361 18.601 -25.150 1.00 52.72 326 TYR A CA 1
ATOM 2538 C C . TYR A 1 326 ? 1.140 19.793 -26.082 1.00 52.72 326 TYR A C 1
ATOM 2540 O O . TYR A 1 326 ? 2.086 20.483 -26.464 1.00 52.72 326 TYR A O 1
ATOM 2548 N N . ASN A 1 327 ? -0.114 20.036 -26.457 1.00 67.69 327 ASN A N 1
ATOM 2549 C CA . ASN A 1 327 ? -0.538 21.124 -27.341 1.00 67.69 327 ASN A CA 1
ATOM 2550 C C . ASN A 1 327 ? 0.248 21.177 -28.667 1.00 67.69 327 ASN A C 1
ATOM 2552 O O . ASN A 1 327 ? 0.717 22.235 -29.081 1.00 67.69 327 ASN A O 1
ATOM 2556 N N . GLY A 1 328 ? 0.428 20.027 -29.320 1.00 60.38 328 GLY A N 1
ATOM 2557 C CA . GLY A 1 328 ? 1.174 19.914 -30.578 1.00 60.38 328 GLY A CA 1
ATOM 2558 C C . GLY A 1 328 ? 2.693 19.836 -30.400 1.00 60.38 328 GLY A C 1
ATOM 2559 O O . GLY A 1 328 ? 3.424 19.887 -31.385 1.00 60.38 328 GLY A O 1
ATOM 2560 N N . SER A 1 329 ? 3.185 19.725 -29.162 1.00 65.44 329 SER A N 1
ATOM 2561 C CA . SER A 1 329 ? 4.609 19.584 -28.842 1.00 65.44 329 SER A CA 1
ATOM 2562 C C . SER A 1 329 ? 4.879 18.301 -28.064 1.00 65.44 329 SER A C 1
ATOM 2564 O O . SER A 1 329 ? 4.323 18.092 -26.990 1.00 65.44 329 SER A O 1
ATOM 2566 N N . GLY A 1 330 ? 5.794 17.472 -28.557 1.00 63.38 330 GLY A N 1
ATOM 2567 C CA . GLY A 1 330 ? 6.233 16.262 -27.872 1.00 63.38 330 GLY A CA 1
ATOM 2568 C C . GLY A 1 330 ? 7.040 16.598 -26.623 1.00 63.38 330 GLY A C 1
ATOM 2569 O O . GLY A 1 330 ? 8.065 17.277 -26.705 1.00 63.38 330 GLY A O 1
ATOM 2570 N N . LYS A 1 331 ? 6.594 16.130 -25.458 1.00 56.81 331 LYS A N 1
ATOM 2571 C CA . LYS A 1 331 ? 7.369 16.185 -24.214 1.00 56.81 331 LYS A CA 1
ATOM 2572 C C . LYS A 1 331 ? 7.881 14.793 -23.894 1.00 56.81 331 LYS A C 1
ATOM 2574 O O . LYS A 1 331 ? 7.082 13.889 -23.672 1.00 56.81 331 LYS A O 1
ATOM 2579 N N . LYS A 1 332 ? 9.206 14.637 -23.888 1.00 54.62 332 LYS A N 1
ATOM 2580 C CA . LYS A 1 332 ? 9.866 13.391 -23.498 1.00 54.62 332 LYS A CA 1
ATOM 2581 C C . LYS A 1 332 ? 9.595 13.099 -22.027 1.00 54.62 332 LYS A C 1
ATOM 2583 O O . LYS A 1 332 ? 9.726 13.976 -21.180 1.00 54.62 332 LYS A O 1
ATOM 2588 N N . ILE A 1 333 ? 9.254 11.850 -21.765 1.00 42.00 333 ILE A N 1
ATOM 2589 C CA . ILE A 1 333 ? 8.890 11.319 -20.458 1.00 42.00 333 ILE A CA 1
ATOM 2590 C C . ILE A 1 333 ? 9.884 10.250 -20.017 1.00 42.00 333 ILE A C 1
ATOM 2592 O O . ILE A 1 333 ? 10.352 10.264 -18.885 1.00 42.00 333 ILE A O 1
ATOM 2596 N N . LEU A 1 334 ? 10.182 9.299 -20.903 1.00 42.72 334 LEU A N 1
ATOM 2597 C CA . LEU A 1 334 ? 11.011 8.134 -20.605 1.00 42.72 334 LEU A CA 1
ATOM 2598 C C . LEU A 1 334 ? 11.844 7.803 -21.837 1.00 42.72 334 LEU A C 1
ATOM 2600 O O . LEU A 1 334 ? 11.358 7.922 -22.953 1.00 42.72 334 LEU A O 1
ATOM 2604 N N . GLN A 1 335 ? 13.096 7.404 -21.650 1.00 48.97 335 GLN A N 1
ATOM 2605 C CA . GLN A 1 335 ? 13.907 6.814 -22.713 1.00 48.97 335 GLN A CA 1
ATOM 2606 C C . GLN A 1 335 ? 13.769 5.294 -22.620 1.00 48.97 335 GLN A C 1
ATOM 2608 O O . GLN A 1 335 ? 13.994 4.743 -21.543 1.00 48.97 335 GLN A O 1
ATOM 2613 N N . PHE A 1 336 ? 13.400 4.624 -23.709 1.00 40.62 336 PHE A N 1
ATOM 2614 C CA . PHE A 1 336 ? 13.541 3.175 -23.789 1.00 40.62 336 PHE A CA 1
ATOM 2615 C C . PHE A 1 336 ? 14.954 2.854 -24.282 1.00 40.62 336 PHE A C 1
ATOM 2617 O O . PHE A 1 336 ? 15.480 3.564 -25.137 1.00 40.62 336 PHE A O 1
ATOM 2624 N N . GLY A 1 337 ? 15.562 1.809 -23.715 1.00 43.34 337 GLY A N 1
ATOM 2625 C CA . GLY A 1 337 ? 16.903 1.358 -24.089 1.00 43.34 337 GLY A CA 1
ATOM 2626 C C . GLY A 1 337 ? 18.038 2.121 -23.399 1.00 43.34 337 GLY A C 1
ATOM 2627 O O . GLY A 1 337 ? 18.002 3.338 -23.223 1.00 43.34 337 GLY A O 1
ATOM 2628 N N . VAL A 1 338 ? 19.051 1.361 -22.981 1.00 41.75 338 VAL A N 1
ATOM 2629 C CA . VAL A 1 338 ? 20.392 1.856 -22.640 1.00 41.75 338 VAL A CA 1
ATOM 2630 C C . VAL A 1 338 ? 20.941 2.577 -23.879 1.00 41.75 338 VAL A C 1
ATOM 2632 O O . VAL A 1 338 ? 20.678 2.120 -24.987 1.00 41.75 338 VAL A O 1
ATOM 2635 N N . ASN A 1 339 ? 21.652 3.700 -23.717 1.00 42.59 339 ASN A N 1
ATOM 2636 C CA . ASN A 1 339 ? 22.208 4.480 -24.833 1.00 42.59 339 ASN A CA 1
ATOM 2637 C C . ASN A 1 339 ? 22.845 3.562 -25.896 1.00 42.59 339 ASN A C 1
ATOM 2639 O O . ASN A 1 339 ? 23.738 2.785 -25.555 1.00 42.59 339 ASN A O 1
ATOM 2643 N N . ASP A 1 340 ? 22.473 3.709 -27.173 1.00 41.69 340 ASP A N 1
ATOM 2644 C CA . ASP A 1 340 ? 23.041 2.938 -28.299 1.00 41.69 340 ASP A CA 1
ATOM 2645 C C . ASP A 1 340 ? 24.580 2.942 -28.325 1.00 41.69 340 ASP A C 1
ATOM 2647 O O . ASP A 1 340 ? 25.209 2.007 -28.814 1.00 41.69 340 ASP A O 1
ATOM 2651 N N . SER A 1 341 ? 25.211 3.956 -27.728 1.00 45.38 341 SER A N 1
ATOM 2652 C CA . SER A 1 341 ? 26.663 4.068 -27.580 1.00 45.38 341 SER A CA 1
ATOM 2653 C C . SER A 1 341 ? 27.311 3.090 -26.583 1.00 45.38 341 SER A C 1
ATOM 2655 O O . SER A 1 341 ? 28.528 3.123 -26.449 1.00 45.38 341 SER A O 1
ATOM 2657 N N . SER A 1 342 ? 26.536 2.270 -25.864 1.00 51.03 342 SER A N 1
ATOM 2658 C CA . SER A 1 342 ? 27.004 1.358 -24.793 1.00 51.03 342 SER A CA 1
ATOM 2659 C C . SER A 1 342 ? 26.699 -0.124 -25.055 1.00 51.03 342 SER A C 1
ATOM 2661 O O . SER A 1 342 ? 26.871 -0.975 -24.178 1.00 51.03 342 SER A O 1
ATOM 2663 N N . THR A 1 343 ? 26.237 -0.446 -26.267 1.00 50.06 343 THR A N 1
ATOM 2664 C CA . THR A 1 343 ? 25.942 -1.820 -26.691 1.00 50.06 343 THR A CA 1
ATOM 2665 C C . THR A 1 343 ? 26.986 -2.313 -27.683 1.00 50.06 343 THR A C 1
ATOM 2667 O O . THR A 1 343 ? 27.419 -1.579 -28.571 1.00 50.06 343 THR A O 1
ATOM 2670 N N . PHE A 1 344 ? 27.395 -3.573 -27.539 1.00 59.00 344 PHE A N 1
ATOM 2671 C CA . PHE A 1 344 ? 28.345 -4.210 -28.446 1.00 59.00 344 PHE A CA 1
ATOM 2672 C C . PHE A 1 344 ? 27.783 -5.521 -28.981 1.00 59.00 344 PHE A C 1
ATOM 2674 O O . PHE A 1 344 ? 27.302 -6.358 -28.219 1.00 59.00 344 PHE A O 1
ATOM 2681 N N . VAL A 1 345 ? 27.840 -5.707 -30.299 1.00 63.16 345 VAL A N 1
ATOM 2682 C CA . VAL A 1 345 ? 27.340 -6.912 -30.968 1.00 63.16 345 VAL A CA 1
ATOM 2683 C C . VAL A 1 345 ? 28.521 -7.739 -31.462 1.00 63.16 345 VAL A C 1
ATOM 2685 O O . VAL A 1 345 ? 29.321 -7.282 -32.273 1.00 63.16 345 VAL A O 1
ATOM 2688 N N . LEU A 1 346 ? 28.612 -8.971 -30.971 1.00 66.12 346 LEU A N 1
ATOM 2689 C CA . LEU A 1 346 ? 29.515 -10.007 -31.458 1.00 66.12 346 LEU A CA 1
ATOM 2690 C C . LEU A 1 346 ? 28.790 -10.816 -32.533 1.00 66.12 346 LEU A C 1
ATOM 2692 O O . LEU A 1 346 ? 27.918 -11.620 -32.217 1.00 66.12 346 LEU A O 1
ATOM 2696 N N . ASP A 1 347 ? 29.140 -10.617 -33.799 1.00 73.38 347 ASP A N 1
ATOM 2697 C CA . ASP A 1 347 ? 28.595 -11.387 -34.918 1.00 73.38 347 ASP A CA 1
ATOM 2698 C C . ASP A 1 347 ? 29.704 -12.047 -35.750 1.00 73.38 347 ASP A C 1
ATOM 2700 O O . ASP A 1 347 ? 30.893 -11.920 -35.453 1.00 73.38 347 ASP A O 1
ATOM 2704 N N . SER A 1 348 ? 29.323 -12.757 -36.815 1.00 70.88 348 SER A N 1
ATOM 2705 C CA . SER A 1 348 ? 30.244 -13.476 -37.705 1.00 70.88 348 SER A CA 1
ATOM 2706 C C . SER A 1 348 ? 31.319 -12.610 -38.382 1.00 70.88 348 SER A C 1
ATOM 2708 O O . SER A 1 348 ? 32.204 -13.162 -39.033 1.00 70.88 348 SER A O 1
ATOM 2710 N N . SER A 1 349 ? 31.245 -11.279 -38.276 1.00 72.25 349 SER A N 1
ATOM 2711 C CA . SER A 1 349 ? 32.263 -10.345 -38.764 1.00 72.25 349 SER A CA 1
ATOM 2712 C C . SER A 1 349 ? 33.339 -10.008 -37.723 1.00 72.25 349 SER A C 1
ATOM 2714 O O . SER A 1 349 ? 34.369 -9.432 -38.076 1.00 72.25 349 SER A O 1
ATOM 2716 N N . PHE A 1 350 ? 33.152 -10.394 -36.456 1.00 73.31 350 PHE A N 1
ATOM 2717 C CA . PHE A 1 350 ? 34.120 -10.145 -35.393 1.00 73.31 350 PHE A CA 1
ATOM 2718 C C . PHE A 1 350 ? 35.338 -11.072 -35.505 1.00 73.31 350 PHE A C 1
ATOM 2720 O O . PHE A 1 350 ? 35.228 -12.294 -35.420 1.00 73.31 350 PHE A O 1
ATOM 2727 N N . THR A 1 351 ? 36.526 -10.481 -35.651 1.00 70.56 351 THR A N 1
ATOM 2728 C CA . THR A 1 351 ? 37.803 -11.206 -35.803 1.00 70.56 351 THR A CA 1
ATOM 2729 C C . THR A 1 351 ? 38.733 -11.069 -34.594 1.00 70.56 351 THR A C 1
ATOM 2731 O O . THR A 1 351 ? 39.902 -11.444 -34.673 1.00 70.56 351 THR A O 1
ATOM 2734 N N . GLY A 1 352 ? 38.263 -10.457 -33.504 1.00 73.56 352 GLY A N 1
ATOM 2735 C CA . GLY A 1 352 ? 39.056 -10.231 -32.297 1.00 73.56 352 GLY A CA 1
ATOM 2736 C C . GLY A 1 352 ? 39.082 -11.445 -31.365 1.00 73.56 352 GLY A C 1
ATOM 2737 O O . GLY A 1 352 ? 38.204 -12.301 -31.412 1.00 73.56 352 GLY A O 1
ATOM 2738 N N . ASN A 1 353 ? 40.072 -11.490 -30.470 1.00 74.06 353 ASN A N 1
ATOM 2739 C CA . ASN A 1 353 ? 40.161 -12.521 -29.426 1.00 74.06 353 ASN A CA 1
ATOM 2740 C C . ASN A 1 353 ? 39.742 -11.996 -28.036 1.00 74.06 353 ASN A C 1
ATOM 2742 O O . ASN A 1 353 ? 39.643 -12.785 -27.095 1.00 74.06 353 ASN A O 1
ATOM 2746 N N . SER A 1 354 ? 39.490 -10.692 -27.889 1.00 74.75 354 SER A N 1
ATOM 2747 C CA . SER A 1 354 ? 39.018 -10.045 -26.657 1.00 74.75 354 SER A CA 1
ATOM 2748 C C . SER A 1 354 ? 38.121 -8.847 -26.978 1.00 74.75 354 SER A C 1
ATOM 2750 O O . SER A 1 354 ? 38.232 -8.257 -28.054 1.00 74.75 354 SER A O 1
ATOM 2752 N N . VAL A 1 355 ? 37.237 -8.488 -26.043 1.00 69.31 355 VAL A N 1
ATOM 2753 C CA . VAL A 1 355 ? 36.397 -7.279 -26.115 1.00 69.31 355 VAL A CA 1
ATOM 2754 C C . VAL A 1 355 ? 36.865 -6.303 -25.039 1.00 69.31 355 VAL A C 1
ATOM 2756 O O . VAL A 1 355 ? 36.996 -6.702 -23.879 1.00 69.31 355 VAL A O 1
ATOM 2759 N N . ASN A 1 356 ? 37.130 -5.048 -25.424 1.00 70.06 356 ASN A N 1
ATOM 2760 C CA . ASN A 1 356 ? 37.298 -3.970 -24.451 1.00 70.06 356 ASN A CA 1
ATOM 2761 C C . ASN A 1 356 ? 35.913 -3.560 -23.942 1.00 70.06 356 ASN A C 1
ATOM 2763 O O . ASN A 1 356 ? 35.107 -3.139 -24.763 1.00 70.06 356 ASN A O 1
ATOM 2767 N N . VAL A 1 357 ? 35.643 -3.708 -22.644 1.00 63.41 357 VAL A N 1
ATOM 2768 C CA . VAL A 1 357 ? 34.332 -3.435 -22.032 1.00 63.41 357 VAL A CA 1
ATOM 2769 C C . VAL A 1 357 ? 34.215 -2.058 -21.378 1.00 63.41 357 VAL A C 1
ATOM 2771 O O . VAL A 1 357 ? 33.194 -1.770 -20.757 1.00 63.41 357 VAL A O 1
ATOM 2774 N N . ASP A 1 358 ? 35.206 -1.180 -21.538 1.00 52.09 358 ASP A N 1
ATOM 2775 C CA . ASP A 1 358 ? 35.116 0.200 -21.061 1.00 52.09 358 ASP A CA 1
ATOM 2776 C C . ASP A 1 358 ? 33.880 0.899 -21.656 1.00 52.09 358 ASP A C 1
ATOM 2778 O O . ASP A 1 358 ? 33.831 1.217 -22.846 1.00 52.09 358 ASP A O 1
ATOM 2782 N N . ASN A 1 359 ? 32.897 1.197 -20.799 1.00 48.09 359 ASN A N 1
ATOM 2783 C CA . ASN A 1 359 ? 31.600 1.802 -21.144 1.00 48.09 359 ASN A CA 1
ATOM 2784 C C . ASN A 1 359 ? 30.652 0.906 -21.972 1.00 48.09 359 ASN A C 1
ATOM 2786 O O . ASN A 1 359 ? 29.764 1.424 -22.653 1.00 48.09 359 ASN A O 1
ATOM 2790 N N . ILE A 1 360 ? 30.826 -0.419 -21.917 1.00 49.75 360 ILE A N 1
ATOM 2791 C CA . ILE A 1 360 ? 29.914 -1.397 -22.526 1.00 49.75 360 ILE A CA 1
ATOM 2792 C C . ILE A 1 360 ? 29.124 -2.101 -21.422 1.00 49.75 360 ILE A C 1
ATOM 2794 O O . ILE A 1 360 ? 29.686 -2.873 -20.649 1.00 49.75 360 ILE A O 1
ATOM 2798 N N . ASP A 1 361 ? 27.810 -1.887 -21.396 1.00 46.94 361 ASP A N 1
ATOM 2799 C CA . ASP A 1 361 ? 26.926 -2.492 -20.392 1.00 46.94 361 ASP A CA 1
ATOM 2800 C C . ASP A 1 361 ? 26.343 -3.833 -20.867 1.00 46.94 361 ASP A C 1
ATOM 2802 O O . ASP A 1 361 ? 25.993 -4.695 -20.059 1.00 46.94 361 ASP A O 1
ATOM 2806 N N . ILE A 1 362 ? 26.216 -4.024 -22.188 1.00 48.62 362 ILE A N 1
ATOM 2807 C CA . ILE A 1 362 ? 25.572 -5.201 -22.787 1.00 48.62 362 ILE A CA 1
ATOM 2808 C C . ILE A 1 362 ? 26.359 -5.688 -24.007 1.00 48.62 362 ILE A C 1
ATOM 2810 O O . ILE A 1 362 ? 26.595 -4.936 -24.957 1.00 48.62 362 ILE A O 1
ATOM 2814 N N . ILE A 1 363 ? 26.682 -6.985 -24.009 1.00 53.31 363 ILE A N 1
ATOM 2815 C CA . ILE A 1 363 ? 27.232 -7.706 -25.162 1.00 53.31 363 ILE A CA 1
ATOM 2816 C C . ILE A 1 363 ? 26.160 -8.642 -25.731 1.00 53.31 363 ILE A C 1
ATOM 2818 O O . ILE A 1 363 ? 25.705 -9.561 -25.050 1.00 53.31 363 ILE A O 1
ATOM 2822 N N . TYR A 1 364 ? 25.794 -8.450 -26.997 1.00 51.97 364 TYR A N 1
ATOM 2823 C CA . TYR A 1 364 ? 24.923 -9.365 -27.733 1.00 51.97 364 TYR A CA 1
ATOM 2824 C C . TYR A 1 364 ? 25.747 -10.411 -28.480 1.00 51.97 364 TYR A C 1
ATOM 2826 O O . TYR A 1 364 ? 26.635 -10.067 -29.257 1.00 51.97 364 TYR A O 1
ATOM 2834 N N . LEU A 1 365 ? 25.415 -11.687 -28.284 1.00 52.88 365 LEU A N 1
ATOM 2835 C CA . LEU A 1 365 ? 25.985 -12.794 -29.049 1.00 52.88 365 LEU A CA 1
ATOM 2836 C C . LEU A 1 365 ? 25.076 -13.101 -30.245 1.00 52.88 365 LEU A C 1
ATOM 2838 O O . LEU A 1 365 ? 23.959 -13.591 -30.084 1.00 52.88 365 LEU A O 1
ATOM 2842 N N . GLY A 1 366 ? 25.552 -12.778 -31.443 1.00 60.09 366 GLY A N 1
ATOM 2843 C CA . GLY A 1 366 ? 24.926 -13.126 -32.713 1.00 60.09 366 GLY A CA 1
ATOM 2844 C C . GLY A 1 366 ? 25.133 -14.596 -33.086 1.00 60.09 366 GLY A C 1
ATOM 2845 O O . GLY A 1 366 ? 25.760 -15.370 -32.367 1.00 60.09 366 GLY A O 1
ATOM 2846 N N . ALA A 1 367 ? 24.602 -15.008 -34.237 1.00 56.44 367 ALA A N 1
ATOM 2847 C CA . ALA A 1 367 ? 24.783 -16.369 -34.733 1.00 56.44 367 ALA A CA 1
ATOM 2848 C C . ALA A 1 367 ? 26.231 -16.593 -35.214 1.00 56.44 367 ALA A C 1
ATOM 2850 O O . ALA A 1 367 ? 26.701 -15.905 -36.120 1.00 56.44 367 ALA A O 1
ATOM 2851 N N . GLY A 1 368 ? 26.931 -17.570 -34.632 1.00 64.19 368 GLY A N 1
ATOM 2852 C CA . GLY A 1 368 ? 28.295 -17.944 -35.015 1.00 64.19 368 GLY A CA 1
ATOM 2853 C C . GLY A 1 368 ? 29.011 -18.766 -33.941 1.00 64.19 368 GLY A C 1
ATOM 2854 O O . GLY A 1 368 ? 28.500 -18.942 -32.837 1.00 64.19 368 GLY A O 1
ATOM 2855 N N . ASN A 1 369 ? 30.201 -19.274 -34.273 1.00 67.06 369 ASN A N 1
ATOM 2856 C CA . ASN A 1 369 ? 31.118 -19.874 -33.303 1.00 67.06 369 ASN A CA 1
ATOM 2857 C C . ASN A 1 369 ? 32.189 -18.841 -32.950 1.00 67.06 369 ASN A C 1
ATOM 2859 O O . ASN A 1 369 ? 32.958 -18.438 -33.822 1.00 67.06 369 ASN A O 1
ATOM 2863 N N . PHE A 1 370 ? 32.256 -18.448 -31.681 1.00 65.44 370 PHE A N 1
ATOM 2864 C CA . PHE A 1 370 ? 33.204 -17.450 -31.187 1.00 65.44 370 PHE A CA 1
ATOM 2865 C C . PHE A 1 370 ? 34.086 -18.063 -30.106 1.00 65.44 370 PHE A C 1
ATOM 2867 O O . PHE A 1 370 ? 33.593 -18.765 -29.225 1.00 65.44 370 PHE A O 1
ATOM 2874 N N . THR A 1 371 ? 35.382 -17.759 -30.145 1.00 64.75 371 THR A N 1
ATOM 2875 C CA . THR A 1 371 ? 36.306 -18.086 -29.056 1.00 64.75 371 THR A CA 1
ATOM 2876 C C . THR A 1 371 ? 36.784 -16.781 -28.448 1.00 64.75 371 THR A C 1
ATOM 2878 O O . THR A 1 371 ? 37.629 -16.099 -29.022 1.00 64.75 371 THR A O 1
ATOM 2881 N N . LEU A 1 372 ? 36.229 -16.427 -27.290 1.00 67.00 372 LEU A N 1
ATOM 2882 C CA . LEU A 1 372 ? 36.670 -15.266 -26.531 1.00 67.00 372 LEU A CA 1
ATOM 2883 C C . LEU A 1 372 ? 37.750 -15.694 -25.534 1.00 67.00 372 LEU A C 1
ATOM 2885 O O . LEU A 1 372 ? 37.512 -16.562 -24.698 1.00 67.00 372 LEU A O 1
ATOM 2889 N N . SER A 1 373 ? 38.933 -15.088 -25.611 1.00 68.62 373 SER A N 1
ATOM 2890 C CA . SER A 1 373 ? 40.041 -15.375 -24.688 1.00 68.62 373 SER A CA 1
ATOM 2891 C C . SER A 1 373 ? 40.009 -14.524 -23.411 1.00 68.62 373 SER A C 1
ATOM 2893 O O . SER A 1 373 ? 40.721 -14.832 -22.459 1.00 68.62 373 SER A O 1
ATOM 2895 N N . GLY A 1 374 ? 39.153 -13.496 -23.361 1.00 63.84 374 GLY A N 1
ATOM 2896 C CA . GLY A 1 374 ? 38.900 -12.688 -22.168 1.00 63.84 374 GLY A CA 1
ATOM 2897 C C . GLY A 1 374 ? 38.139 -11.391 -22.455 1.00 63.84 374 GLY A C 1
ATOM 2898 O O . GLY A 1 374 ? 38.024 -10.960 -23.605 1.00 63.84 374 GLY A O 1
ATOM 2899 N N . LEU A 1 375 ? 37.635 -10.775 -21.387 1.00 66.94 375 LEU A N 1
ATOM 2900 C CA . LEU A 1 375 ? 37.200 -9.378 -21.364 1.00 66.94 375 LEU A CA 1
ATOM 2901 C C . LEU A 1 375 ? 38.344 -8.545 -20.782 1.00 66.94 375 LEU A C 1
ATOM 2903 O O . LEU A 1 375 ? 39.025 -8.992 -19.858 1.00 66.94 375 LEU A O 1
ATOM 2907 N N . THR A 1 376 ? 38.581 -7.366 -21.341 1.00 59.06 376 THR A N 1
ATOM 2908 C CA . THR A 1 376 ? 39.614 -6.427 -20.878 1.00 59.06 376 THR A CA 1
ATOM 2909 C C . THR A 1 376 ? 38.986 -5.053 -20.689 1.00 59.06 376 THR A C 1
ATOM 2911 O O . THR A 1 376 ? 38.079 -4.731 -21.448 1.00 59.06 376 THR A O 1
ATOM 2914 N N . GLY A 1 377 ? 39.461 -4.253 -19.738 1.00 51.62 377 GLY A N 1
ATOM 2915 C CA . GLY A 1 377 ? 38.833 -2.977 -19.368 1.00 51.62 377 GLY A CA 1
ATOM 2916 C C . GLY A 1 377 ? 38.683 -2.906 -17.867 1.00 51.62 377 GLY A C 1
ATOM 2917 O O . GLY A 1 377 ? 37.855 -3.692 -17.352 1.00 51.62 377 GLY A O 1
#

pLDDT: mean 74.26, std 18.54, range [27.14, 97.69]

Organism: Salmonella diarizonae (NCBI:txid59204)